Protein AF-A0A1Z5JVX6-F1 (afdb_monomer_lite)

Structure (mmCIF, N/CA/C/O backbone):
data_AF-A0A1Z5JVX6-F1
#
_entry.id   AF-A0A1Z5JVX6-F1
#
loop_
_atom_site.group_PDB
_atom_site.id
_atom_site.type_symbol
_atom_site.label_atom_id
_atom_site.label_alt_id
_atom_site.label_comp_id
_atom_site.label_asym_id
_atom_site.label_entity_id
_atom_site.label_seq_id
_atom_site.pdbx_PDB_ins_code
_atom_site.Cartn_x
_atom_site.Cartn_y
_atom_site.Cartn_z
_atom_site.occupancy
_atom_site.B_iso_or_equiv
_atom_site.auth_seq_id
_atom_site.auth_comp_id
_atom_site.auth_asym_id
_atom_site.auth_atom_id
_atom_site.pdbx_PDB_model_num
ATOM 1 N N . MET A 1 1 ? -1.100 30.079 -1.046 1.00 35.38 1 MET A N 1
ATOM 2 C CA . MET A 1 1 ? -0.614 28.873 -1.740 1.00 35.38 1 MET A CA 1
ATOM 3 C C . MET A 1 1 ? -0.654 27.746 -0.731 1.00 35.38 1 MET A C 1
ATOM 5 O O . MET A 1 1 ? 0.068 27.818 0.258 1.00 35.38 1 MET A O 1
ATOM 9 N N . GLY A 1 2 ? -1.613 26.832 -0.881 1.00 33.28 2 GLY A N 1
ATOM 10 C CA . GLY A 1 2 ? -1.764 25.684 0.009 1.00 33.28 2 GLY A CA 1
ATOM 11 C C . GLY A 1 2 ? -0.583 24.729 -0.143 1.00 33.28 2 GLY A C 1
ATOM 12 O O . GLY A 1 2 ? 0.009 24.635 -1.213 1.00 33.28 2 GLY A O 1
ATOM 13 N N . VAL A 1 3 ? -0.213 24.064 0.946 1.00 26.78 3 VAL A N 1
ATOM 14 C CA . VAL A 1 3 ? 0.760 22.967 0.926 1.00 26.78 3 VAL A CA 1
ATOM 15 C C . VAL A 1 3 ? 0.131 21.799 0.145 1.00 26.78 3 VAL A C 1
ATOM 17 O O . VAL A 1 3 ? -1.033 21.499 0.426 1.00 26.78 3 VAL A O 1
ATOM 20 N N . PRO A 1 4 ? 0.830 21.143 -0.803 1.00 33.62 4 PRO A N 1
ATOM 21 C CA . PRO A 1 4 ? 0.271 20.005 -1.534 1.00 33.62 4 PRO A CA 1
ATOM 22 C C . PRO A 1 4 ? -0.097 18.887 -0.552 1.00 33.62 4 PRO A C 1
ATOM 24 O O . PRO A 1 4 ? 0.710 18.525 0.307 1.00 33.62 4 PRO A O 1
ATOM 27 N N . LYS A 1 5 ? -1.322 18.356 -0.650 1.00 46.47 5 LYS A N 1
ATOM 28 C CA . LYS A 1 5 ? -1.813 17.270 0.222 1.00 46.47 5 LYS A CA 1
ATOM 29 C C . LYS A 1 5 ? -1.181 15.910 -0.106 1.00 46.47 5 LYS A C 1
ATOM 31 O O . LYS A 1 5 ? -1.332 14.971 0.673 1.00 46.47 5 LYS A O 1
ATOM 36 N N . THR A 1 6 ? -0.466 15.804 -1.224 1.00 53.44 6 THR A N 1
ATOM 37 C CA . THR A 1 6 ? 0.034 14.550 -1.799 1.00 53.44 6 THR A CA 1
ATOM 38 C C . THR A 1 6 ? 1.488 14.663 -2.255 1.00 53.44 6 THR A C 1
ATOM 40 O O . THR A 1 6 ? 2.040 15.755 -2.397 1.00 53.44 6 THR A O 1
ATOM 43 N N . LYS A 1 7 ? 2.153 13.512 -2.436 1.00 70.06 7 LYS A N 1
ATOM 44 C CA . LYS A 1 7 ? 3.584 13.437 -2.783 1.00 70.06 7 LYS A CA 1
ATOM 45 C C . LYS A 1 7 ? 3.875 13.938 -4.206 1.00 70.06 7 LYS A C 1
ATOM 47 O O . LYS A 1 7 ? 5.009 14.322 -4.489 1.00 70.06 7 LYS A O 1
ATOM 52 N N . TYR A 1 8 ? 2.871 13.924 -5.080 1.00 83.50 8 TYR A N 1
ATOM 53 C CA . TYR A 1 8 ? 2.965 14.268 -6.496 1.00 83.50 8 TYR A CA 1
ATOM 54 C C . TYR A 1 8 ? 1.838 15.234 -6.885 1.00 83.50 8 TYR A C 1
ATOM 56 O O . TYR A 1 8 ? 0.741 15.084 -6.348 1.00 83.50 8 TYR A O 1
ATOM 64 N N . PRO A 1 9 ? 2.064 16.161 -7.837 1.00 87.06 9 PRO A N 1
ATOM 65 C CA . PRO A 1 9 ? 1.021 17.063 -8.320 1.00 87.06 9 PRO A CA 1
ATOM 66 C C . PRO A 1 9 ? -0.227 16.307 -8.785 1.00 87.06 9 PRO A C 1
ATOM 68 O O . PRO A 1 9 ? -0.119 15.303 -9.501 1.00 87.06 9 PRO A O 1
ATOM 71 N N . SER A 1 10 ? -1.397 16.813 -8.413 1.00 92.19 10 SER A N 1
ATOM 72 C CA . SER A 1 10 ? -2.702 16.280 -8.794 1.00 92.19 10 SER A CA 1
ATOM 73 C C . SER A 1 10 ? -3.512 17.316 -9.565 1.00 92.19 10 SER A C 1
ATOM 75 O O . SER A 1 10 ? -3.397 18.514 -9.324 1.00 92.19 10 SER A O 1
ATOM 77 N N . VAL A 1 11 ? -4.408 16.866 -10.446 1.00 93.56 11 VAL A N 1
ATOM 78 C CA . VAL A 1 11 ? -5.441 17.737 -11.030 1.00 93.56 11 VAL A CA 1
ATOM 79 C C . VAL A 1 11 ? -6.308 18.406 -9.955 1.00 93.56 11 VAL A C 1
ATOM 81 O O . VAL A 1 11 ? -6.830 19.495 -10.171 1.00 93.56 11 VAL A O 1
ATOM 84 N N . LEU A 1 12 ? -6.432 17.785 -8.778 1.00 92.94 12 LEU A N 1
ATOM 85 C CA . LEU A 1 12 ? -7.180 18.329 -7.643 1.00 92.94 12 LEU A CA 1
ATOM 86 C C . LEU A 1 12 ? -6.506 19.547 -6.991 1.00 92.94 12 LEU A C 1
ATOM 88 O O . LEU A 1 12 ? -7.146 20.222 -6.187 1.00 92.94 12 LEU A O 1
ATOM 92 N N . ASP A 1 13 ? -5.245 19.836 -7.326 1.00 89.81 13 ASP A N 1
ATOM 93 C CA . ASP A 1 13 ? -4.519 21.005 -6.821 1.00 89.81 13 ASP A CA 1
ATOM 94 C C . ASP A 1 13 ? -4.878 22.305 -7.570 1.00 89.81 13 ASP A C 1
ATOM 96 O O . ASP A 1 13 ? -4.414 23.379 -7.182 1.00 89.81 13 ASP A O 1
ATOM 100 N N . PHE A 1 14 ? -5.682 22.217 -8.637 1.00 90.50 14 PHE A N 1
ATOM 101 C CA . PHE A 1 14 ? -6.035 23.335 -9.515 1.00 90.50 14 PHE A CA 1
ATOM 102 C C . PHE A 1 14 ? -7.549 23.536 -9.559 1.00 90.50 14 PHE A C 1
ATOM 104 O O . PHE A 1 14 ? -8.315 22.578 -9.716 1.00 90.50 14 PHE A O 1
ATOM 111 N N . ASP A 1 15 ? -7.985 24.792 -9.466 1.00 86.06 15 ASP A N 1
ATOM 112 C CA . ASP A 1 15 ? -9.409 25.124 -9.432 1.00 86.06 15 ASP A CA 1
ATOM 113 C C . ASP A 1 15 ? -9.991 25.230 -10.854 1.00 86.06 15 ASP A C 1
ATOM 115 O O . ASP A 1 15 ? -11.145 24.854 -11.082 1.00 86.06 15 ASP A O 1
ATOM 119 N N . SER A 1 16 ? -9.185 25.641 -11.842 1.00 84.88 16 SER A N 1
ATOM 120 C CA . SER A 1 16 ? -9.608 25.826 -13.239 1.00 84.88 16 SER A CA 1
ATOM 121 C C . SER A 1 16 ? -8.738 25.088 -14.265 1.00 84.88 16 SER A C 1
ATOM 123 O O . SER A 1 16 ? -7.570 24.772 -14.024 1.00 84.88 16 SER A O 1
ATOM 125 N N . THR A 1 17 ? -9.311 24.838 -15.447 1.00 83.50 17 THR A N 1
ATOM 126 C CA . THR A 1 17 ? -8.597 24.242 -16.585 1.00 83.50 17 THR A CA 1
ATOM 127 C C . THR A 1 17 ? -7.481 25.161 -17.081 1.00 83.50 17 THR A C 1
ATOM 129 O O . THR A 1 17 ? -6.430 24.679 -17.505 1.00 83.50 17 THR A O 1
ATOM 132 N N . GLU A 1 18 ? -7.670 26.481 -17.008 1.00 86.81 18 GLU A N 1
ATOM 133 C CA . GLU A 1 18 ? -6.648 27.469 -17.352 1.00 86.81 18 GLU A CA 1
ATOM 134 C C . GLU A 1 18 ? -5.437 27.372 -16.413 1.00 86.81 18 GLU A C 1
ATOM 136 O O . GLU A 1 18 ? -4.304 27.283 -16.888 1.00 86.81 18 GLU A O 1
ATOM 141 N N . GLU A 1 19 ? -5.661 27.300 -15.095 1.00 88.19 19 GLU A N 1
ATOM 142 C CA . GLU A 1 19 ? -4.587 27.130 -14.104 1.00 88.19 19 GLU A CA 1
ATOM 143 C C . GLU A 1 19 ? -3.819 25.822 -14.308 1.00 88.19 19 GLU A C 1
ATOM 145 O O . GLU A 1 19 ? -2.586 25.812 -14.262 1.00 88.19 19 GLU A O 1
ATOM 150 N N . LEU A 1 20 ? -4.539 24.730 -14.581 1.00 88.12 20 LEU A N 1
ATOM 151 C CA . LEU A 1 20 ? -3.943 23.434 -14.889 1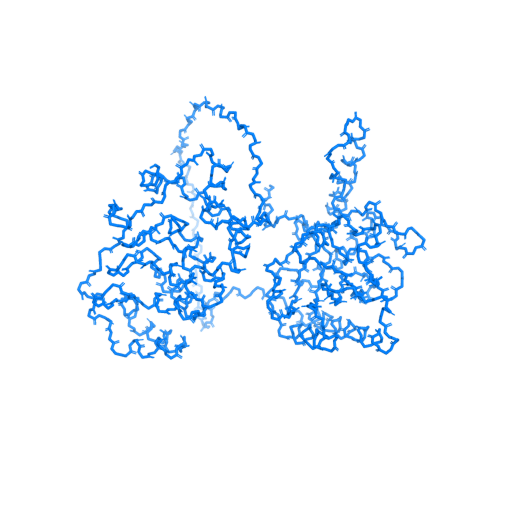.00 88.12 20 LEU A CA 1
ATOM 152 C C . LEU A 1 20 ? -3.087 23.496 -16.163 1.00 88.12 20 LEU A C 1
ATOM 154 O O . LEU A 1 20 ? -1.952 23.020 -16.173 1.00 88.12 20 LEU A O 1
ATOM 158 N N . THR A 1 21 ? -3.604 24.112 -17.227 1.00 88.38 21 THR A N 1
ATOM 159 C CA . THR A 1 21 ? -2.899 24.271 -18.511 1.00 88.38 21 THR A CA 1
ATOM 160 C C . THR A 1 21 ? -1.616 25.077 -18.326 1.00 88.38 21 THR A C 1
ATOM 162 O O . THR A 1 21 ? -0.546 24.658 -18.773 1.00 88.38 21 THR A O 1
ATOM 165 N N . GLU A 1 22 ? -1.687 26.197 -17.601 1.00 87.00 22 GLU A N 1
ATOM 166 C CA . GLU A 1 22 ? -0.509 26.996 -17.264 1.00 87.00 22 GLU A CA 1
ATOM 167 C C . GLU A 1 22 ? 0.508 26.216 -16.427 1.00 87.00 22 GLU A C 1
ATOM 169 O O . GLU A 1 22 ? 1.716 26.377 -16.617 1.00 87.00 22 GLU A O 1
ATOM 174 N N . ALA A 1 23 ? 0.048 25.394 -15.481 1.00 85.81 23 ALA A N 1
ATOM 175 C CA . ALA A 1 23 ? 0.924 24.580 -14.649 1.00 85.81 23 ALA A CA 1
ATOM 176 C C . ALA A 1 23 ? 1.663 23.524 -15.480 1.00 85.81 23 ALA A C 1
ATOM 178 O O . ALA A 1 23 ? 2.886 23.416 -15.375 1.00 85.81 23 ALA A O 1
ATOM 179 N N . ILE A 1 24 ? 0.952 22.816 -16.363 1.00 86.38 24 ILE A N 1
ATOM 180 C CA . ILE A 1 24 ? 1.534 21.846 -17.301 1.00 86.38 24 ILE A CA 1
ATOM 181 C C . ILE A 1 24 ? 2.551 22.542 -18.219 1.00 86.38 24 ILE A C 1
ATOM 183 O O . ILE A 1 24 ? 3.662 22.039 -18.409 1.00 86.38 24 ILE A O 1
ATOM 187 N N . GLN A 1 25 ? 2.221 23.732 -18.730 1.00 85.00 25 GLN A N 1
ATOM 188 C CA . GLN A 1 25 ? 3.117 24.518 -19.578 1.00 85.00 25 GLN A CA 1
ATOM 189 C C . GLN A 1 25 ? 4.378 24.975 -18.834 1.00 85.00 25 GLN A C 1
ATOM 191 O O . GLN A 1 25 ? 5.479 24.889 -19.378 1.00 85.00 25 GLN A O 1
ATOM 196 N N . LYS A 1 26 ? 4.255 25.421 -17.578 1.00 82.44 26 LYS A N 1
ATOM 197 C CA . LYS A 1 26 ? 5.405 25.797 -16.736 1.00 82.44 26 LYS A CA 1
ATOM 198 C C . LYS A 1 26 ? 6.318 24.598 -16.463 1.00 82.44 26 LYS A C 1
ATOM 200 O O . LYS A 1 26 ? 7.532 24.765 -16.531 1.00 82.44 26 LYS A O 1
ATOM 205 N N . MET A 1 27 ? 5.752 23.410 -16.220 1.00 77.88 27 MET A N 1
ATOM 206 C CA . MET A 1 27 ? 6.515 22.161 -16.055 1.00 77.88 27 MET A CA 1
ATOM 207 C C . MET A 1 27 ? 7.263 21.750 -17.335 1.00 77.88 27 MET A C 1
ATOM 209 O O . MET A 1 27 ? 8.376 21.227 -17.267 1.00 77.88 27 MET A O 1
ATOM 213 N N . ASP A 1 28 ? 6.676 21.987 -18.510 1.00 70.19 28 ASP A N 1
ATOM 214 C CA . ASP A 1 28 ? 7.333 21.710 -19.795 1.00 70.19 28 ASP A CA 1
ATOM 215 C C . ASP A 1 28 ? 8.485 22.703 -20.048 1.00 70.19 28 ASP A C 1
ATOM 217 O O . ASP A 1 28 ? 9.623 22.318 -20.311 1.00 70.19 28 ASP A O 1
ATOM 221 N N . LEU A 1 29 ? 8.239 24.002 -19.843 1.00 64.19 29 LEU A N 1
ATOM 222 C CA . LEU A 1 29 ? 9.240 25.057 -20.039 1.00 64.19 29 LEU A CA 1
ATOM 223 C C . LEU A 1 29 ? 10.426 24.967 -19.067 1.00 64.19 29 LEU A C 1
ATOM 225 O O . LEU A 1 29 ? 11.558 25.247 -19.469 1.00 64.19 29 LEU A O 1
ATOM 229 N N . SER A 1 30 ? 10.201 24.565 -17.809 1.00 61.31 30 SER A N 1
ATOM 230 C CA . SER A 1 30 ? 11.296 24.341 -16.853 1.00 61.31 30 SER A CA 1
ATOM 231 C C . SER A 1 30 ? 12.245 23.234 -17.310 1.00 61.31 30 SER A C 1
ATOM 233 O O . SER A 1 30 ? 13.441 23.307 -17.038 1.00 61.31 30 SER A O 1
ATOM 235 N N . SER A 1 31 ? 11.725 22.254 -18.053 1.00 56.44 31 SER A N 1
ATOM 236 C CA . SER A 1 31 ? 12.507 21.141 -18.599 1.00 56.44 31 SER A CA 1
ATOM 237 C C . SER A 1 31 ? 13.422 21.598 -19.740 1.00 56.44 31 SER A C 1
ATOM 239 O O . SER A 1 31 ? 14.569 21.172 -19.822 1.00 56.44 31 SER A O 1
ATOM 241 N N . ILE A 1 32 ? 12.960 22.542 -20.569 1.00 53.19 32 ILE A N 1
ATOM 242 C CA . ILE A 1 32 ? 13.730 23.111 -21.692 1.00 53.19 32 ILE A CA 1
ATOM 243 C C . ILE A 1 32 ? 14.869 24.026 -21.196 1.00 53.19 32 ILE A C 1
ATOM 245 O O . ILE A 1 32 ? 15.938 24.095 -21.799 1.00 53.19 32 ILE A O 1
ATOM 249 N N . GLN A 1 33 ? 14.683 24.738 -20.079 1.00 51.22 33 GLN A N 1
ATOM 250 C CA . GLN A 1 33 ? 15.688 25.684 -19.565 1.00 51.22 33 GLN A CA 1
ATOM 251 C C . GLN A 1 33 ? 16.895 25.019 -18.876 1.00 51.22 33 GLN A C 1
ATOM 253 O O . GLN A 1 33 ? 17.934 25.667 -18.726 1.00 51.22 33 GLN A O 1
ATOM 258 N N . GLN A 1 34 ? 16.801 23.742 -18.490 1.00 51.12 34 GLN A N 1
ATOM 259 C CA . GLN A 1 34 ? 17.897 22.993 -17.858 1.00 51.12 34 GLN A CA 1
ATOM 260 C C . GLN A 1 34 ? 18.925 22.407 -18.854 1.00 51.12 34 GLN A C 1
ATOM 262 O O . GLN A 1 34 ? 19.950 21.886 -18.423 1.00 51.12 34 GLN A O 1
ATOM 267 N N . GLU A 1 35 ? 18.754 22.572 -20.173 1.00 46.03 35 GLU A N 1
ATOM 268 C CA . GLU A 1 35 ? 19.642 22.014 -21.220 1.00 46.03 35 GLU A CA 1
ATOM 269 C C . GLU A 1 35 ? 21.082 22.595 -21.293 1.00 46.03 35 GLU A C 1
ATOM 271 O O . GLU A 1 35 ? 21.825 22.297 -22.228 1.00 46.03 35 GLU A O 1
ATOM 276 N N . LYS A 1 36 ? 21.539 23.408 -20.327 1.00 43.38 36 LYS A N 1
ATOM 277 C CA . LYS A 1 36 ? 22.891 24.020 -20.346 1.00 43.38 36 LYS A CA 1
ATOM 278 C C . LYS A 1 36 ? 23.878 23.558 -19.264 1.00 43.38 36 LYS A C 1
ATOM 280 O O . LYS A 1 36 ? 24.948 24.157 -19.161 1.00 43.38 36 LYS A O 1
ATOM 285 N N . GLY A 1 37 ? 23.607 22.493 -18.508 1.00 36.78 37 GLY A N 1
ATOM 286 C CA . GLY A 1 37 ? 24.572 21.981 -17.524 1.00 36.78 37 GLY A CA 1
ATOM 287 C C . GLY A 1 37 ? 24.396 20.503 -17.172 1.00 36.78 37 GLY A C 1
ATOM 288 O O . GLY A 1 37 ? 23.298 20.083 -16.848 1.00 36.78 37 GLY A O 1
ATOM 289 N N . ASP A 1 38 ? 25.502 19.759 -17.258 1.00 37.41 38 ASP A N 1
ATOM 290 C CA . ASP A 1 38 ? 25.810 18.408 -16.756 1.00 37.41 38 ASP A CA 1
ATOM 291 C C . ASP A 1 38 ? 24.690 17.351 -16.561 1.00 37.41 38 ASP A C 1
ATOM 293 O O . ASP A 1 38 ? 23.805 17.424 -15.714 1.00 37.41 38 ASP A O 1
ATOM 297 N N . LEU A 1 39 ? 24.877 16.251 -17.299 1.00 40.12 39 LEU A N 1
ATOM 298 C CA . LEU A 1 39 ? 24.058 15.046 -17.527 1.00 40.12 39 LEU A CA 1
ATOM 299 C C . LEU A 1 39 ? 23.704 14.150 -16.305 1.00 40.12 39 LEU A C 1
ATOM 301 O O . LEU A 1 39 ? 23.776 12.925 -16.432 1.00 40.12 39 LEU A O 1
ATOM 305 N N . LYS A 1 40 ? 23.326 14.663 -15.123 1.00 35.16 40 LYS A N 1
ATOM 306 C CA . LYS A 1 40 ? 23.052 13.773 -13.960 1.00 35.16 40 LYS A CA 1
ATOM 307 C C . LYS A 1 40 ? 21.745 13.922 -13.182 1.00 35.16 40 LYS A C 1
ATOM 309 O O . LYS A 1 40 ? 21.560 13.142 -12.254 1.00 35.16 40 LYS A O 1
ATOM 314 N N . ASP A 1 41 ? 20.810 14.778 -13.582 1.00 37.22 41 ASP A N 1
ATOM 315 C CA . ASP A 1 41 ? 19.491 14.822 -12.933 1.00 37.22 41 ASP A CA 1
ATOM 316 C C . ASP A 1 41 ? 18.366 14.807 -13.979 1.00 37.22 41 ASP A C 1
ATOM 318 O O . ASP A 1 41 ? 17.961 15.837 -14.512 1.00 37.22 41 ASP A O 1
ATOM 322 N N . ARG A 1 42 ? 17.912 13.604 -14.354 1.00 40.75 42 ARG A N 1
ATOM 323 C CA . ARG A 1 42 ? 16.784 13.414 -15.280 1.00 40.75 42 ARG A CA 1
ATOM 324 C C . ARG A 1 42 ? 15.458 13.596 -14.540 1.00 40.75 42 ARG A C 1
ATOM 326 O O . ARG A 1 42 ? 14.755 12.629 -14.276 1.00 40.75 42 ARG A O 1
ATOM 333 N N . SER A 1 43 ? 15.116 14.836 -14.203 1.00 42.72 43 SER A N 1
ATOM 334 C CA . SER A 1 43 ? 13.736 15.210 -13.864 1.00 42.72 43 SER A CA 1
ATOM 335 C C . SER A 1 43 ? 13.152 16.102 -14.961 1.00 42.72 43 SER A C 1
ATOM 337 O O . SER A 1 43 ? 12.724 17.231 -14.736 1.00 42.72 43 SER A O 1
ATOM 339 N N . GLN A 1 44 ? 13.164 15.581 -16.190 1.00 50.50 44 GLN A N 1
ATOM 340 C CA . GLN A 1 44 ? 12.435 16.168 -17.311 1.00 50.50 44 GLN A CA 1
ATOM 341 C C . GLN A 1 44 ? 10.929 15.977 -17.060 1.00 50.50 44 GLN A C 1
ATOM 343 O O . GLN A 1 44 ? 10.505 14.901 -16.654 1.00 50.50 44 GLN A O 1
ATOM 348 N N . SER A 1 45 ? 10.146 17.049 -17.211 1.00 57.59 45 SER A N 1
ATOM 349 C CA . SER A 1 45 ? 8.681 17.163 -17.076 1.00 57.59 45 SER A CA 1
ATOM 350 C C . SER A 1 45 ? 7.953 15.917 -16.545 1.00 57.59 45 SER A C 1
ATOM 352 O O . SER A 1 45 ? 7.582 15.045 -17.323 1.00 57.59 45 SER A O 1
ATOM 354 N N . SER A 1 46 ? 7.645 15.878 -15.242 1.00 66.38 46 SER A N 1
ATOM 355 C CA . SER A 1 46 ? 7.013 14.718 -14.566 1.00 66.38 46 SER A CA 1
ATOM 356 C C . SER A 1 46 ? 5.707 14.175 -15.185 1.00 66.38 46 SER A C 1
ATOM 358 O O . SER A 1 46 ? 5.254 13.092 -14.815 1.00 66.38 46 SER A O 1
ATOM 360 N N . TRP A 1 47 ? 5.086 14.912 -16.113 1.00 78.81 47 TRP A N 1
ATOM 361 C CA . TRP A 1 47 ? 3.846 14.527 -16.786 1.00 78.81 47 TRP A CA 1
ATOM 362 C C . TRP A 1 47 ? 4.041 13.943 -18.204 1.00 78.81 47 TRP A C 1
ATOM 364 O O . TRP A 1 47 ? 3.192 13.170 -18.659 1.00 78.81 47 TRP A O 1
ATOM 374 N N . ARG A 1 48 ? 5.131 14.285 -18.912 1.00 82.75 48 ARG A N 1
ATOM 375 C CA . ARG A 1 48 ? 5.425 13.816 -20.283 1.00 82.75 48 ARG A CA 1
ATOM 376 C C . ARG A 1 48 ? 6.472 12.704 -20.223 1.00 82.75 48 ARG A C 1
ATOM 378 O O . ARG A 1 48 ? 7.424 12.790 -19.460 1.00 82.75 48 ARG A O 1
ATOM 385 N N . LEU A 1 49 ? 6.293 11.652 -21.021 1.00 83.44 49 LEU A N 1
ATOM 386 C CA . LEU A 1 49 ? 7.220 10.519 -21.022 1.00 83.44 49 LEU A CA 1
ATOM 387 C C . LEU A 1 49 ? 8.428 10.827 -21.919 1.00 83.44 49 LEU A C 1
ATOM 389 O O . LEU A 1 49 ? 8.254 11.392 -22.995 1.00 83.44 49 LEU A O 1
ATOM 393 N N . GLU A 1 50 ? 9.635 10.434 -21.497 1.00 69.69 50 GLU A N 1
ATOM 394 C CA . GLU A 1 50 ? 10.875 10.659 -22.270 1.00 69.69 50 GLU A CA 1
ATOM 395 C C . GLU A 1 50 ? 10.945 9.786 -23.542 1.00 69.69 50 GLU A C 1
ATOM 397 O O . GLU A 1 50 ? 11.506 10.205 -24.551 1.00 69.69 50 GLU A O 1
ATOM 402 N N . CYS A 1 51 ? 10.353 8.585 -23.520 1.00 68.12 51 CYS A N 1
ATOM 403 C CA . CYS A 1 51 ? 10.420 7.609 -24.618 1.00 68.12 51 CYS A CA 1
ATOM 404 C C . CYS A 1 51 ? 9.038 7.036 -25.007 1.00 68.12 51 CYS A C 1
ATOM 406 O O . CYS A 1 51 ? 8.812 5.828 -24.857 1.00 68.12 51 CYS A O 1
ATOM 408 N N . PRO A 1 52 ? 8.083 7.853 -25.491 1.00 74.25 52 PRO A N 1
ATOM 409 C CA . PRO A 1 52 ? 6.877 7.329 -26.115 1.00 74.25 52 PRO A CA 1
ATOM 410 C C . PRO A 1 52 ? 7.228 6.709 -27.476 1.00 74.25 52 PRO A C 1
ATOM 412 O O . PRO A 1 52 ? 8.081 7.218 -28.205 1.00 74.25 52 PRO A O 1
ATOM 415 N N . ASP A 1 53 ? 6.557 5.618 -27.845 1.00 78.69 53 ASP A N 1
ATOM 416 C CA . ASP A 1 53 ? 6.653 5.096 -29.209 1.00 78.69 53 ASP A CA 1
ATOM 417 C C . ASP A 1 53 ? 5.832 6.001 -30.129 1.00 78.69 53 ASP A C 1
ATOM 419 O O . ASP A 1 53 ? 4.611 5.871 -30.215 1.00 78.69 53 ASP A O 1
ATOM 423 N N . ILE A 1 54 ? 6.501 6.946 -30.791 1.00 78.31 54 ILE A N 1
ATOM 424 C CA . ILE A 1 54 ? 5.866 7.979 -31.624 1.00 78.31 54 ILE A CA 1
ATOM 425 C C . ILE A 1 54 ? 5.036 7.356 -32.758 1.00 78.31 54 ILE A C 1
ATOM 427 O O . ILE A 1 54 ? 4.075 7.968 -33.221 1.00 78.31 54 ILE A O 1
ATOM 431 N N . SER A 1 55 ? 5.374 6.141 -33.199 1.00 81.06 55 SER A N 1
ATOM 432 C CA . SER A 1 55 ? 4.649 5.464 -34.275 1.00 81.06 55 SER A CA 1
ATOM 433 C C . SER A 1 55 ? 3.289 4.915 -33.837 1.00 81.06 55 SER A C 1
ATOM 435 O O . SER A 1 55 ? 2.404 4.767 -34.677 1.00 81.06 55 SER A O 1
ATOM 437 N N . ASN A 1 56 ? 3.113 4.656 -32.535 1.00 83.19 56 ASN A N 1
ATOM 438 C CA . ASN A 1 56 ? 1.941 3.970 -31.993 1.00 83.19 56 ASN A CA 1
ATOM 439 C C . ASN A 1 56 ? 1.364 4.623 -30.721 1.00 83.19 56 ASN A C 1
ATOM 441 O O . ASN A 1 56 ? 0.660 3.978 -29.944 1.00 83.19 56 ASN A O 1
ATOM 445 N N . SER A 1 57 ? 1.665 5.900 -30.476 1.00 86.19 57 SER A N 1
ATOM 446 C CA . SER A 1 57 ? 1.204 6.635 -29.291 1.00 86.19 57 SER A CA 1
ATOM 447 C C . SER A 1 57 ? 0.412 7.888 -29.668 1.00 86.19 57 SER A C 1
ATOM 449 O O . SER A 1 57 ? 0.736 8.592 -30.622 1.00 86.19 57 SER A O 1
ATOM 451 N N . LEU A 1 58 ? -0.610 8.202 -28.875 1.00 83.12 58 LEU A N 1
ATOM 452 C CA . LEU A 1 58 ? -1.371 9.440 -28.933 1.00 83.12 58 LEU A CA 1
ATOM 453 C C . LEU A 1 58 ? -0.451 10.644 -28.665 1.00 83.12 58 LEU A C 1
ATOM 455 O O . LEU A 1 58 ? 0.370 10.594 -27.742 1.00 83.12 58 LEU A O 1
ATOM 459 N N . PRO A 1 59 ? -0.606 11.752 -29.413 1.00 78.31 59 PRO A N 1
ATOM 460 C CA . PRO A 1 59 ? 0.170 12.963 -29.179 1.00 78.31 59 PRO A CA 1
ATOM 461 C C . PRO A 1 59 ? -0.045 13.541 -27.774 1.00 78.31 59 PRO A C 1
ATOM 463 O O . PRO A 1 59 ? -1.175 13.820 -27.364 1.00 78.31 59 PRO A O 1
ATOM 466 N N . GLN A 1 60 ? 1.055 13.805 -27.068 1.00 82.69 60 GLN A N 1
ATOM 467 C CA . GLN A 1 60 ? 1.060 14.433 -25.742 1.00 82.69 60 GLN A CA 1
ATOM 468 C C . GLN A 1 60 ? 1.158 15.965 -25.839 1.00 82.69 60 GLN A C 1
ATOM 470 O O . GLN A 1 60 ? 2.196 16.561 -25.518 1.00 82.69 60 GLN A O 1
ATOM 475 N N . SER A 1 61 ? 0.080 16.607 -26.300 1.00 86.00 61 SER A N 1
ATOM 476 C CA . SER A 1 61 ? -0.054 18.069 -26.223 1.00 86.00 61 SER A CA 1
ATOM 477 C C . SER A 1 61 ? -0.521 18.505 -24.829 1.00 86.00 61 SER A C 1
ATOM 479 O O . SER A 1 61 ? -1.146 17.729 -24.102 1.00 86.00 61 SER A O 1
ATOM 481 N N . ILE A 1 62 ? -0.207 19.748 -24.461 1.00 89.38 62 ILE A N 1
ATOM 482 C CA . ILE A 1 62 ? -0.606 20.340 -23.175 1.00 89.38 62 ILE A CA 1
ATOM 483 C C . ILE A 1 62 ? -2.136 20.385 -23.079 1.00 89.38 62 ILE A C 1
ATOM 485 O O . ILE A 1 62 ? -2.710 20.022 -22.057 1.00 89.38 62 ILE A O 1
ATOM 489 N N . GLU A 1 63 ? -2.793 20.772 -24.170 1.00 88.06 63 GLU A N 1
ATOM 490 C CA . GLU A 1 63 ? -4.245 20.918 -24.264 1.00 88.06 63 GLU A CA 1
ATOM 491 C C . GLU A 1 63 ? -4.950 19.565 -24.121 1.00 88.06 63 GLU A C 1
ATOM 493 O O . GLU A 1 63 ? -5.921 19.446 -23.373 1.00 88.06 63 GLU A O 1
ATOM 498 N N . ASN A 1 64 ? -4.435 18.526 -24.790 1.00 88.69 64 ASN A N 1
ATOM 499 C CA . ASN A 1 64 ? -4.986 17.176 -24.701 1.00 88.69 64 ASN A CA 1
ATOM 500 C C . ASN A 1 64 ? -4.855 16.609 -23.283 1.00 88.69 64 ASN A C 1
ATOM 502 O O . ASN A 1 64 ? -5.796 15.996 -22.778 1.00 88.69 64 ASN A O 1
ATOM 506 N N . GLU A 1 65 ? -3.708 16.819 -22.631 1.00 92.44 65 GLU A N 1
ATOM 507 C CA . GLU A 1 65 ? -3.482 16.347 -21.266 1.00 92.44 65 GLU A CA 1
ATOM 508 C C . GLU A 1 65 ? -4.347 17.100 -20.249 1.00 92.44 65 GLU A C 1
ATOM 510 O O . GLU A 1 65 ? -4.969 16.462 -19.399 1.00 92.44 65 GLU A O 1
ATOM 515 N N . ALA A 1 66 ? -4.449 18.427 -20.363 1.00 92.56 66 ALA A N 1
ATOM 516 C CA . ALA A 1 66 ? -5.319 19.232 -19.509 1.00 92.56 66 ALA A CA 1
ATOM 517 C C . ALA A 1 66 ? -6.786 18.790 -19.634 1.00 92.56 66 ALA A C 1
ATOM 519 O O . ALA A 1 66 ? -7.455 18.572 -18.625 1.00 92.56 66 ALA A O 1
ATOM 520 N N . ALA A 1 67 ? -7.273 18.568 -20.859 1.00 90.81 67 ALA A N 1
ATOM 521 C CA . ALA A 1 67 ? -8.637 18.099 -21.091 1.00 90.81 67 ALA A CA 1
ATOM 522 C C . ALA A 1 67 ? -8.882 16.678 -20.546 1.00 90.81 67 ALA A C 1
ATOM 524 O O . ALA A 1 67 ? -9.934 16.406 -19.964 1.00 90.81 67 ALA A O 1
ATOM 525 N N . ARG A 1 68 ? -7.899 15.775 -20.674 1.00 95.69 68 ARG A N 1
ATOM 526 C CA . ARG A 1 68 ? -7.954 14.415 -20.111 1.00 95.69 68 ARG A CA 1
ATOM 527 C C . ARG A 1 68 ? -8.017 14.435 -18.582 1.00 95.69 68 ARG A C 1
ATOM 529 O O . ARG A 1 68 ? -8.813 13.702 -17.996 1.00 95.69 68 ARG A O 1
ATOM 536 N N . LEU A 1 69 ? -7.191 15.263 -17.944 1.00 96.56 69 LEU A N 1
ATOM 537 C CA . LEU A 1 69 ? -7.168 15.435 -16.491 1.00 96.56 69 LEU A CA 1
ATOM 538 C C . LEU A 1 69 ? -8.464 16.064 -15.978 1.00 96.56 69 LEU A C 1
ATOM 540 O O . LEU A 1 69 ? -9.001 15.605 -14.973 1.00 96.56 69 LEU A O 1
ATOM 544 N N . GLU A 1 70 ? -9.015 17.044 -16.693 1.00 94.62 70 GLU A N 1
ATOM 545 C CA . GLU A 1 70 ? -10.315 17.627 -16.361 1.00 94.62 70 GLU A CA 1
ATOM 546 C C . GLU A 1 70 ? -11.441 16.588 -16.460 1.00 94.62 70 GLU A C 1
ATOM 548 O O . GLU A 1 70 ? -12.286 16.475 -15.567 1.00 94.62 70 GLU A O 1
ATOM 553 N N . ASN A 1 71 ? -11.414 15.754 -17.505 1.00 95.62 71 ASN A N 1
ATOM 554 C CA . ASN A 1 71 ? -12.346 14.640 -17.627 1.00 95.62 71 ASN A CA 1
ATOM 555 C C . ASN A 1 71 ? -12.196 13.663 -16.450 1.00 95.62 71 ASN A C 1
ATOM 557 O O . ASN A 1 71 ? -13.205 13.302 -15.848 1.00 95.62 71 ASN A O 1
ATOM 561 N N . LEU A 1 72 ? -10.969 13.315 -16.042 1.00 97.06 72 LEU A N 1
ATOM 562 C CA . LEU A 1 72 ? -10.711 12.481 -14.859 1.00 97.06 72 LEU A CA 1
ATOM 563 C C . LEU A 1 72 ? -11.244 13.124 -13.567 1.00 97.06 72 LEU A C 1
ATOM 565 O O . LEU A 1 72 ? -11.910 12.446 -12.780 1.00 97.06 72 LEU A O 1
ATOM 569 N N . ARG A 1 73 ? -11.018 14.429 -13.366 1.00 95.25 73 ARG A N 1
ATOM 570 C CA . ARG A 1 73 ? -11.545 15.196 -12.223 1.00 95.25 73 ARG A CA 1
ATOM 571 C C . ARG A 1 73 ? -13.070 15.100 -12.144 1.00 95.25 73 ARG A C 1
ATOM 573 O O . ARG A 1 73 ? -13.613 14.930 -11.053 1.00 95.25 73 ARG A O 1
ATOM 580 N N . SER A 1 74 ? -13.757 15.111 -13.289 1.00 93.38 74 SER A N 1
ATOM 581 C CA . SER A 1 74 ? -15.223 15.028 -13.356 1.00 93.38 74 SER A CA 1
ATOM 582 C C . SER A 1 74 ? -15.816 13.718 -12.811 1.00 93.38 74 SER A C 1
ATOM 584 O O . SER A 1 74 ? -16.965 13.716 -12.368 1.00 93.38 74 SER A O 1
ATOM 586 N N . PHE A 1 75 ? -15.042 12.624 -12.784 1.00 94.69 75 PHE A N 1
ATOM 587 C CA . PHE A 1 75 ? -15.462 11.349 -12.185 1.00 94.69 75 PHE A CA 1
ATOM 588 C C . PHE A 1 75 ? -15.334 11.324 -10.657 1.00 94.69 75 PHE A C 1
ATOM 590 O O . PHE A 1 75 ? -15.868 10.411 -10.030 1.00 94.69 75 PHE A O 1
ATOM 597 N N . GLN A 1 76 ? -14.631 12.295 -10.055 1.00 94.38 76 GLN A N 1
ATOM 598 C CA . GLN A 1 76 ? -14.452 12.421 -8.600 1.00 94.38 76 GLN A CA 1
ATOM 599 C C . GLN A 1 76 ? -14.015 11.103 -7.934 1.00 94.38 76 GLN A C 1
ATOM 601 O O . GLN A 1 76 ? -14.495 10.721 -6.866 1.00 94.38 76 GLN A O 1
ATOM 606 N N . ILE A 1 77 ? -13.135 10.375 -8.625 1.00 95.12 77 ILE A N 1
ATOM 607 C CA . ILE A 1 77 ? -12.678 9.040 -8.232 1.00 95.12 77 ILE A CA 1
ATOM 608 C C . ILE A 1 77 ? -11.333 9.072 -7.503 1.00 95.12 77 ILE A C 1
ATOM 610 O O . ILE A 1 77 ? -11.055 8.196 -6.688 1.00 95.12 77 ILE A O 1
ATOM 614 N N . LEU A 1 78 ? -10.499 10.075 -7.780 1.00 95.12 78 LEU A N 1
ATOM 615 C CA . LEU A 1 78 ? -9.193 10.225 -7.145 1.00 95.12 78 LEU A CA 1
ATOM 616 C C . LEU A 1 78 ? -9.350 10.430 -5.634 1.00 95.12 78 LEU A C 1
ATOM 618 O O . LEU A 1 78 ? -10.245 11.145 -5.194 1.00 95.12 78 LEU A O 1
ATOM 622 N N . GLU A 1 79 ? -8.463 9.803 -4.859 1.00 91.25 79 GLU A N 1
ATOM 623 C CA . GLU A 1 79 ? -8.403 9.907 -3.388 1.00 91.25 79 GLU A CA 1
ATOM 624 C C . GLU A 1 79 ? -9.664 9.435 -2.650 1.00 91.25 79 GLU A C 1
ATOM 626 O O . GLU A 1 79 ? -9.870 9.756 -1.481 1.00 91.25 79 GLU A O 1
ATOM 631 N N . THR A 1 80 ? -10.493 8.631 -3.312 1.00 90.81 80 THR A N 1
ATOM 632 C CA . THR A 1 80 ? -11.637 7.968 -2.681 1.00 90.81 80 THR A CA 1
ATOM 633 C C . THR A 1 80 ? -11.221 6.668 -1.989 1.00 90.81 80 THR A C 1
ATOM 635 O O . THR A 1 80 ? -10.210 6.056 -2.342 1.00 90.81 80 THR A O 1
ATOM 638 N N . ASP A 1 81 ? -12.013 6.235 -1.006 1.00 84.88 81 ASP A N 1
ATOM 639 C CA . ASP A 1 81 ? -11.824 4.951 -0.323 1.00 84.88 81 ASP A CA 1
ATOM 640 C C . ASP A 1 81 ? -12.030 3.756 -1.269 1.00 84.88 81 ASP A C 1
ATOM 642 O O . ASP A 1 81 ? -12.572 3.891 -2.368 1.00 84.88 81 ASP A O 1
ATOM 646 N N . ASN A 1 82 ? -11.605 2.566 -0.845 1.00 80.44 82 ASN A N 1
ATOM 647 C CA . ASN A 1 82 ? -11.804 1.338 -1.615 1.00 80.44 82 ASN A CA 1
ATOM 648 C C . ASN A 1 82 ? -13.303 1.031 -1.773 1.00 80.44 82 ASN A C 1
ATOM 650 O O . ASN A 1 82 ? -14.096 1.261 -0.859 1.00 80.44 82 ASN A O 1
ATOM 654 N N . GLU A 1 83 ? -13.688 0.465 -2.917 1.00 88.81 83 GLU A N 1
ATOM 655 C CA . GLU A 1 83 ? -15.068 0.041 -3.167 1.00 88.81 83 GLU A CA 1
ATOM 656 C C . GLU A 1 83 ? -15.090 -1.409 -3.651 1.00 88.81 83 GLU A C 1
ATOM 658 O O . GLU A 1 83 ? -14.376 -1.783 -4.585 1.00 88.81 83 GLU A O 1
ATOM 663 N N . ILE A 1 84 ? -15.982 -2.202 -3.049 1.00 87.00 84 ILE A N 1
ATOM 664 C CA . ILE A 1 84 ? -16.095 -3.654 -3.255 1.00 87.00 84 ILE A CA 1
ATOM 665 C C . ILE A 1 84 ? -16.269 -4.016 -4.737 1.00 87.00 84 ILE A C 1
ATOM 667 O O . ILE A 1 84 ? -15.769 -5.050 -5.174 1.00 87.00 84 ILE A O 1
ATOM 671 N N . ALA A 1 85 ? -16.951 -3.172 -5.519 1.00 90.62 85 ALA A N 1
ATOM 672 C CA . ALA A 1 85 ? -17.147 -3.399 -6.948 1.00 90.62 85 ALA A CA 1
ATOM 673 C C . ALA A 1 85 ? -15.812 -3.469 -7.714 1.00 90.62 85 ALA A C 1
ATOM 675 O O . ALA A 1 85 ? -15.598 -4.405 -8.483 1.00 90.62 85 ALA A O 1
ATOM 676 N N . PHE A 1 86 ? -14.879 -2.542 -7.460 1.00 94.81 86 PHE A N 1
ATOM 677 C CA . PHE A 1 86 ? -13.554 -2.577 -8.090 1.00 94.81 86 PHE A CA 1
ATOM 678 C C . PHE A 1 86 ? -12.688 -3.706 -7.521 1.00 94.81 86 PHE A C 1
ATOM 680 O O . PHE A 1 86 ? -11.999 -4.381 -8.285 1.00 94.81 86 PHE A O 1
ATOM 687 N N . ASP A 1 87 ? -12.762 -3.957 -6.211 1.00 91.81 87 ASP A N 1
ATOM 688 C CA . ASP A 1 87 ? -11.974 -5.005 -5.543 1.00 91.81 87 ASP A CA 1
ATOM 689 C C . ASP A 1 87 ? -12.362 -6.413 -6.012 1.00 91.81 87 ASP A C 1
ATOM 691 O O . ASP A 1 87 ? -11.511 -7.278 -6.220 1.00 91.81 87 ASP A O 1
ATOM 695 N N . SER A 1 88 ? -13.654 -6.645 -6.252 1.00 92.12 88 SER A N 1
ATOM 696 C CA . SER A 1 88 ? -14.136 -7.913 -6.798 1.00 92.12 88 SER A CA 1
ATOM 697 C C . SER A 1 88 ? -13.636 -8.144 -8.226 1.00 92.12 88 SER A C 1
ATOM 699 O O . SER A 1 88 ? -13.247 -9.267 -8.570 1.00 92.12 88 SER A O 1
ATOM 701 N N . LEU A 1 89 ? -13.598 -7.091 -9.047 1.00 96.69 89 LEU A N 1
ATOM 702 C CA . LEU A 1 89 ? -13.094 -7.165 -10.414 1.00 96.69 89 LEU A CA 1
ATOM 703 C C . LEU A 1 89 ? -11.603 -7.484 -10.460 1.00 96.69 89 LEU A C 1
ATOM 705 O O . LEU A 1 89 ? -11.197 -8.412 -11.164 1.00 96.69 89 LEU A O 1
ATOM 709 N N . THR A 1 90 ? -10.792 -6.735 -9.710 1.00 97.31 90 THR A N 1
ATOM 710 C CA . THR A 1 90 ? -9.338 -6.930 -9.688 1.00 97.31 90 THR A CA 1
ATOM 711 C C . THR A 1 90 ? -8.983 -8.317 -9.163 1.00 97.31 90 THR A C 1
ATOM 713 O O . THR A 1 90 ? -8.198 -9.016 -9.801 1.00 97.31 90 THR A O 1
ATOM 716 N N . GLU A 1 91 ? -9.624 -8.794 -8.093 1.00 95.44 91 GLU A N 1
ATOM 717 C CA . GLU A 1 91 ? -9.349 -10.134 -7.558 1.00 95.44 91 GLU A CA 1
ATOM 718 C C . GLU A 1 91 ? -9.773 -11.253 -8.522 1.00 95.44 91 GLU A C 1
ATOM 720 O O . GLU A 1 91 ? -9.068 -12.255 -8.664 1.00 95.44 91 GLU A O 1
ATOM 725 N N . THR A 1 92 ? -10.891 -11.082 -9.234 1.00 97.75 92 THR A N 1
ATOM 726 C CA . THR A 1 92 ? -11.346 -12.054 -10.243 1.00 97.75 92 THR A CA 1
ATOM 727 C C . THR A 1 92 ? -10.370 -12.138 -11.413 1.00 97.75 92 THR A C 1
ATOM 729 O O . THR A 1 92 ? -10.002 -13.237 -11.832 1.00 97.75 92 THR A O 1
ATOM 732 N N . VAL A 1 93 ? -9.908 -10.993 -11.922 1.00 98.44 93 VAL A N 1
ATOM 733 C CA . VAL A 1 93 ? -8.919 -10.941 -13.009 1.00 98.44 93 VAL A CA 1
ATOM 734 C C . VAL A 1 93 ? -7.589 -11.532 -12.556 1.00 98.44 93 VAL A C 1
ATOM 736 O O . VAL A 1 93 ? -7.052 -12.404 -13.233 1.00 98.44 93 VAL A O 1
ATOM 739 N N . ARG A 1 94 ? -7.088 -11.148 -11.378 1.00 98.25 94 ARG A N 1
ATOM 740 C CA . ARG A 1 94 ? -5.832 -11.685 -10.839 1.00 98.25 94 ARG A CA 1
ATOM 741 C C . ARG A 1 94 ? -5.843 -13.217 -10.787 1.00 98.25 94 ARG A C 1
ATOM 743 O O . ARG A 1 94 ? -4.864 -13.844 -11.189 1.00 98.25 94 ARG A O 1
ATOM 750 N N . LYS A 1 95 ? -6.946 -13.814 -10.316 1.00 97.06 95 LYS A N 1
ATOM 751 C CA . LYS A 1 95 ? -7.122 -15.276 -10.272 1.00 97.06 95 LYS A CA 1
ATOM 752 C C . LYS A 1 95 ? -7.218 -15.901 -11.659 1.00 97.06 95 LYS A C 1
ATOM 754 O O . LYS A 1 95 ? -6.588 -16.928 -11.871 1.00 97.06 95 LYS A O 1
ATOM 759 N N . HIS A 1 96 ? -7.982 -15.301 -12.577 1.00 97.88 96 HIS A N 1
ATOM 760 C CA . HIS A 1 96 ? -8.132 -15.802 -13.953 1.00 97.88 96 HIS A CA 1
ATOM 761 C C . HIS A 1 96 ? -6.776 -15.965 -14.641 1.00 97.88 96 HIS A C 1
ATOM 763 O O . HIS A 1 96 ? -6.502 -17.000 -15.236 1.00 97.88 96 HIS A O 1
ATOM 769 N N . PHE A 1 97 ? -5.909 -14.963 -14.502 1.00 96.69 97 PHE A N 1
ATOM 770 C CA . PHE A 1 97 ? -4.592 -14.949 -15.137 1.00 96.69 97 PHE A CA 1
ATOM 771 C C . PHE A 1 97 ? -3.498 -15.694 -14.358 1.00 96.69 97 PHE A C 1
ATOM 773 O O . PHE A 1 97 ? -2.361 -15.750 -14.839 1.00 96.69 97 PHE A O 1
ATOM 780 N N . ASP A 1 98 ? -3.808 -16.212 -13.162 1.00 96.25 98 ASP A N 1
ATOM 781 C CA . ASP A 1 98 ? -2.826 -16.684 -12.173 1.00 96.25 98 ASP A CA 1
ATOM 782 C C . ASP A 1 98 ? -1.643 -15.708 -12.043 1.00 96.25 98 ASP A C 1
ATOM 784 O O . ASP A 1 98 ? -0.471 -16.063 -12.160 1.00 96.25 98 ASP A O 1
ATOM 788 N N . ALA A 1 99 ? -1.969 -14.420 -11.927 1.00 97.50 99 ALA A N 1
ATOM 789 C CA . ALA A 1 99 ? -0.990 -13.344 -11.937 1.00 97.50 99 ALA A CA 1
ATOM 790 C C . ALA A 1 99 ? -0.651 -12.882 -10.517 1.00 97.50 99 ALA A C 1
ATOM 792 O O . ALA A 1 99 ? -1.454 -12.996 -9.581 1.00 97.50 99 ALA A O 1
ATOM 793 N N . SER A 1 100 ? 0.536 -12.288 -10.367 1.00 97.25 100 SER A N 1
ATOM 794 C CA . SER A 1 100 ? 0.925 -11.653 -9.107 1.00 97.25 100 SER A CA 1
ATOM 795 C C . SER A 1 100 ? 0.014 -10.475 -8.759 1.00 97.25 100 SER A C 1
ATOM 797 O O . SER A 1 100 ? -0.283 -10.286 -7.581 1.00 97.25 100 SER A O 1
ATOM 799 N N . TRP A 1 101 ? -0.453 -9.712 -9.753 1.00 98.31 101 TRP A N 1
ATOM 800 C CA . TRP A 1 101 ? -1.210 -8.483 -9.527 1.00 98.31 101 TRP A CA 1
ATOM 801 C C . TRP A 1 101 ? -2.293 -8.231 -10.567 1.00 98.31 101 TRP A C 1
ATOM 803 O O . TRP A 1 101 ? -2.096 -8.487 -11.754 1.00 98.31 101 TRP A O 1
ATOM 813 N N . ALA A 1 102 ? -3.395 -7.627 -10.127 1.00 98.50 102 ALA A N 1
ATOM 814 C CA . ALA A 1 102 ? -4.333 -6.932 -10.999 1.00 98.50 102 ALA A CA 1
ATOM 815 C C . ALA A 1 102 ? -4.846 -5.662 -10.318 1.00 98.50 102 ALA A C 1
ATOM 817 O O . ALA A 1 102 ? -5.030 -5.620 -9.099 1.00 98.50 102 ALA A O 1
ATOM 818 N N . HIS A 1 103 ? -5.063 -4.615 -11.105 1.00 98.31 103 HIS A N 1
ATOM 819 C CA . HIS A 1 103 ? -5.305 -3.278 -10.586 1.00 98.31 103 HIS A CA 1
ATOM 820 C C . HIS A 1 103 ? -6.248 -2.473 -11.477 1.00 98.31 103 HIS A C 1
ATOM 822 O O . HIS A 1 103 ? -6.223 -2.582 -12.703 1.00 98.31 103 HIS A O 1
ATOM 828 N N . VAL A 1 104 ? -6.998 -1.582 -10.830 1.00 98.62 104 VAL A N 1
ATOM 829 C CA . VAL A 1 104 ? -7.649 -0.432 -11.465 1.00 98.62 104 VAL A CA 1
ATOM 830 C C . VAL A 1 104 ? -6.897 0.811 -11.006 1.00 98.62 104 VAL A C 1
ATOM 832 O O . VAL A 1 104 ? -6.793 1.070 -9.802 1.00 98.62 104 VAL A O 1
ATOM 835 N N . SER A 1 105 ? -6.342 1.574 -11.946 1.00 97.94 105 SER A N 1
ATOM 836 C CA . SER A 1 105 ? -5.571 2.782 -11.642 1.00 97.94 105 SER A CA 1
ATOM 837 C C . SER A 1 105 ? -5.893 3.929 -12.592 1.00 97.94 105 SER A C 1
ATOM 839 O O . SER A 1 105 ? -6.343 3.720 -13.718 1.00 97.94 105 SER A O 1
ATOM 841 N N . PHE A 1 106 ? -5.637 5.149 -12.129 1.00 98.56 106 PHE A N 1
ATOM 842 C CA . PHE A 1 106 ? -5.849 6.385 -12.873 1.00 98.56 106 PHE A CA 1
ATOM 843 C C . PHE A 1 106 ? -4.539 7.152 -13.008 1.00 98.56 106 PHE A C 1
ATOM 845 O O . PHE A 1 106 ? -3.767 7.250 -12.052 1.00 98.56 106 PHE A O 1
ATOM 852 N N . ILE A 1 107 ? -4.284 7.686 -14.203 1.00 97.88 107 ILE A N 1
ATOM 853 C CA . ILE A 1 107 ? -3.130 8.547 -14.457 1.00 97.88 107 ILE A CA 1
ATOM 854 C C . ILE A 1 107 ? -3.551 9.985 -14.182 1.00 97.88 107 ILE A C 1
ATOM 856 O O . ILE A 1 107 ? -4.356 10.557 -14.915 1.00 97.88 107 ILE A O 1
ATOM 860 N N . ASP A 1 108 ? -3.002 10.548 -13.118 1.00 95.75 108 ASP A N 1
ATOM 861 C CA . ASP A 1 108 ? -3.158 11.937 -12.697 1.00 95.75 108 ASP A CA 1
ATOM 862 C C . ASP A 1 108 ? -1.960 12.767 -13.202 1.00 95.75 108 ASP A C 1
ATOM 864 O O . ASP A 1 108 ? -1.115 12.260 -13.945 1.00 95.75 108 ASP A O 1
ATOM 868 N N . LEU A 1 109 ? -1.872 14.045 -12.831 1.00 92.44 109 LEU A N 1
ATOM 869 C CA . LEU A 1 109 ? -0.864 14.964 -13.355 1.00 92.44 109 LEU A CA 1
ATOM 870 C C . LEU A 1 109 ? 0.569 14.435 -13.159 1.00 92.44 109 LEU A C 1
ATOM 872 O O . LEU A 1 109 ? 1.270 14.226 -14.149 1.00 92.44 109 LEU A O 1
ATOM 876 N N . GLY A 1 110 ? 0.978 14.157 -11.917 1.00 90.69 110 GLY A N 1
ATOM 877 C CA . GLY A 1 110 ? 2.326 13.671 -11.580 1.00 90.69 110 GLY A CA 1
ATOM 878 C C . GLY A 1 110 ? 2.399 12.233 -11.056 1.00 90.69 110 GLY A C 1
ATOM 879 O O . GLY A 1 110 ? 3.473 11.783 -10.652 1.00 90.69 110 GLY A O 1
ATOM 880 N N . ARG A 1 111 ? 1.281 11.497 -11.028 1.00 92.88 111 ARG A N 1
ATOM 881 C CA . ARG A 1 111 ? 1.208 10.146 -10.443 1.00 92.88 111 ARG A CA 1
ATOM 882 C C . ARG A 1 111 ? 0.302 9.196 -11.215 1.00 92.88 111 ARG A C 1
ATOM 884 O O . ARG A 1 111 ? -0.629 9.613 -11.894 1.00 92.88 111 ARG A O 1
ATOM 891 N N . GLN A 1 112 ? 0.520 7.905 -11.011 1.00 96.44 112 GLN A N 1
ATOM 892 C CA . GLN A 1 112 ? -0.529 6.899 -11.121 1.00 96.44 112 GLN A CA 1
ATOM 893 C C . GLN A 1 112 ? -1.104 6.652 -9.725 1.00 96.44 112 GLN A C 1
ATOM 895 O O . GLN A 1 112 ? -0.363 6.264 -8.822 1.00 96.44 112 GLN A O 1
ATOM 900 N N . TRP A 1 113 ? -2.410 6.843 -9.560 1.00 97.12 113 TRP A N 1
ATOM 901 C CA . TRP A 1 113 ? -3.140 6.559 -8.324 1.00 97.12 113 TRP A CA 1
ATOM 902 C C . TRP A 1 113 ? -3.925 5.247 -8.454 1.00 97.12 113 TRP A C 1
ATOM 904 O O . TRP A 1 113 ? -4.587 5.013 -9.468 1.00 97.12 113 TRP A O 1
ATOM 914 N N . TYR A 1 114 ? -3.841 4.373 -7.451 1.00 95.69 114 TYR A N 1
ATOM 915 C CA . TYR A 1 114 ? -4.519 3.074 -7.451 1.00 95.69 114 TYR A CA 1
ATOM 916 C C . TYR A 1 114 ? -5.891 3.171 -6.782 1.00 95.69 114 TYR A C 1
ATOM 918 O O . TYR A 1 114 ? -5.976 3.495 -5.600 1.00 95.69 114 TYR A O 1
ATOM 926 N N . LYS A 1 115 ? -6.951 2.827 -7.524 1.00 96.19 115 LYS A N 1
ATOM 927 C CA . LYS A 1 115 ? -8.318 2.730 -6.992 1.00 96.19 115 LYS A CA 1
ATOM 928 C C . LYS A 1 115 ? -8.581 1.389 -6.320 1.00 96.19 115 LYS A C 1
ATOM 930 O O . LYS A 1 115 ? -9.268 1.329 -5.309 1.00 96.19 115 LYS A O 1
ATOM 935 N N . SER A 1 116 ? -8.068 0.320 -6.918 1.00 96.00 116 SER A N 1
ATOM 936 C CA . SER A 1 116 ? -8.223 -1.036 -6.405 1.00 96.00 116 SER A CA 1
ATOM 937 C C . SER A 1 116 ? -6.986 -1.858 -6.721 1.00 96.00 116 SER A C 1
ATOM 939 O O . SER A 1 116 ? -6.393 -1.737 -7.803 1.00 96.00 116 SER A O 1
ATOM 941 N N . THR A 1 117 ? -6.585 -2.679 -5.755 1.00 93.75 117 THR A N 1
ATOM 942 C CA . THR A 1 117 ? -5.405 -3.524 -5.849 1.00 93.75 117 THR A CA 1
ATOM 943 C C . THR A 1 117 ? -5.709 -4.944 -5.391 1.00 93.75 117 THR A C 1
ATOM 945 O O . THR A 1 117 ? -6.161 -5.175 -4.277 1.00 93.75 117 THR A O 1
ATOM 948 N N . ALA A 1 118 ? -5.410 -5.911 -6.253 1.00 93.75 118 ALA A N 1
ATOM 949 C CA . ALA A 1 118 ? -5.417 -7.326 -5.923 1.00 93.75 118 ALA A CA 1
ATOM 950 C C . ALA A 1 118 ? -3.996 -7.865 -6.070 1.00 93.75 118 ALA A C 1
ATOM 952 O O . ALA A 1 118 ? -3.334 -7.622 -7.081 1.00 93.75 118 ALA A O 1
ATOM 953 N N . SER A 1 119 ? -3.521 -8.594 -5.061 1.00 91.44 119 SER A N 1
ATOM 954 C CA . SER A 1 119 ? -2.168 -9.159 -5.030 1.00 91.44 119 SER A CA 1
ATOM 955 C C . SER A 1 119 ? -2.215 -10.639 -4.670 1.00 91.44 119 SER A C 1
ATOM 957 O O . SER A 1 119 ? -3.048 -11.070 -3.875 1.00 91.44 119 SER A O 1
ATOM 959 N N . ALA A 1 120 ? -1.318 -11.427 -5.257 1.00 83.75 120 ALA A N 1
ATOM 960 C CA . ALA A 1 120 ? -1.085 -12.791 -4.818 1.00 83.75 120 ALA A CA 1
ATOM 961 C C . ALA A 1 120 ? -0.491 -12.783 -3.394 1.00 83.75 120 ALA A C 1
ATOM 963 O O . ALA A 1 120 ? 0.189 -11.818 -3.031 1.00 83.75 120 ALA A O 1
ATOM 964 N N . PRO A 1 121 ? -0.700 -13.847 -2.598 1.00 78.12 121 PRO A N 1
ATOM 965 C CA . PRO A 1 121 ? -0.134 -13.933 -1.255 1.00 78.12 121 PRO A CA 1
ATOM 966 C C . PRO A 1 121 ? 1.386 -13.705 -1.245 1.00 78.12 121 PRO A C 1
ATOM 968 O O . PRO A 1 121 ? 2.118 -14.345 -2.007 1.00 78.12 121 PRO A O 1
ATOM 971 N N . GLY A 1 122 ? 1.862 -12.799 -0.388 1.00 74.56 122 GLY A N 1
ATOM 972 C CA . GLY A 1 122 ? 3.279 -12.438 -0.271 1.00 74.56 122 GLY A CA 1
ATOM 973 C C . GLY A 1 122 ? 3.793 -11.511 -1.381 1.00 74.56 122 GLY A C 1
ATOM 974 O O . GLY A 1 122 ? 5.007 -11.385 -1.574 1.00 74.56 122 GLY A O 1
ATOM 975 N N . ARG A 1 123 ? 2.892 -10.905 -2.163 1.00 80.62 123 ARG A N 1
ATOM 976 C CA . ARG A 1 123 ? 3.198 -9.941 -3.236 1.00 80.62 123 ARG A CA 1
ATOM 977 C C . ARG A 1 123 ? 2.485 -8.609 -3.035 1.00 80.62 123 ARG A C 1
ATOM 979 O O . ARG A 1 123 ? 2.294 -7.872 -3.992 1.00 80.62 123 ARG A O 1
ATOM 986 N N . GLU A 1 124 ? 2.085 -8.283 -1.820 1.00 80.81 124 GLU A N 1
ATOM 987 C CA . GLU A 1 124 ? 1.242 -7.132 -1.523 1.00 80.81 124 GLU A CA 1
ATOM 988 C C . GLU A 1 124 ? 1.896 -5.813 -1.966 1.00 80.81 124 GLU A C 1
ATOM 990 O O . GLU A 1 124 ? 3.036 -5.492 -1.618 1.00 80.81 124 GLU A O 1
ATOM 995 N N . ILE A 1 125 ? 1.150 -5.025 -2.740 1.00 76.19 125 ILE A N 1
ATOM 996 C CA . ILE A 1 125 ? 1.527 -3.657 -3.092 1.00 76.19 125 ILE A CA 1
ATOM 997 C C . ILE A 1 125 ? 0.992 -2.711 -2.019 1.00 76.19 125 ILE A C 1
ATOM 999 O O . ILE A 1 125 ? -0.215 -2.533 -1.878 1.00 76.19 125 ILE A O 1
ATOM 1003 N N . LEU A 1 126 ? 1.907 -2.102 -1.265 1.00 70.88 126 LEU A N 1
ATOM 1004 C CA . LEU A 1 126 ? 1.583 -1.278 -0.093 1.00 70.88 126 LEU A CA 1
ATOM 1005 C C . LEU A 1 126 ? 1.491 0.224 -0.396 1.00 70.88 126 LEU A C 1
ATOM 1007 O O . LEU A 1 126 ? 1.053 1.008 0.443 1.00 70.88 126 LEU A O 1
ATOM 1011 N N . PHE A 1 127 ? 1.915 0.647 -1.587 1.00 80.25 127 PHE A N 1
ATOM 1012 C CA . PHE A 1 127 ? 1.819 2.037 -2.019 1.00 80.25 127 PHE A CA 1
ATOM 1013 C C . PHE A 1 127 ? 0.501 2.284 -2.765 1.00 80.25 127 PHE A C 1
ATOM 1015 O O . PHE A 1 127 ? 0.115 1.514 -3.641 1.00 80.25 127 PHE A O 1
ATOM 1022 N N . LYS A 1 128 ? -0.175 3.396 -2.446 1.00 84.38 128 LYS A N 1
ATOM 1023 C CA . LYS A 1 128 ? -1.415 3.829 -3.122 1.00 84.38 128 LYS A CA 1
ATOM 1024 C C . LYS A 1 128 ? -1.177 4.649 -4.389 1.00 84.38 128 LYS A C 1
ATOM 1026 O O . LYS A 1 128 ? -2.109 4.908 -5.144 1.00 84.38 128 LYS A O 1
ATOM 1031 N N . GLU A 1 129 ? 0.069 5.023 -4.650 1.00 92.00 129 GLU A N 1
ATOM 1032 C CA . GLU A 1 129 ? 0.455 5.774 -5.838 1.00 92.00 129 GLU A CA 1
ATOM 1033 C C . GLU A 1 129 ? 1.924 5.545 -6.203 1.00 92.00 129 GLU A C 1
ATOM 1035 O O . GLU A 1 129 ? 2.750 5.207 -5.351 1.00 92.00 129 GLU A O 1
ATOM 1040 N N . VAL A 1 130 ? 2.249 5.753 -7.476 1.00 88.69 130 VAL A N 1
ATOM 1041 C CA . VAL A 1 130 ? 3.623 5.807 -7.996 1.00 88.69 130 VAL A CA 1
ATOM 1042 C C . VAL A 1 130 ? 3.793 7.051 -8.858 1.00 88.69 130 VAL A C 1
ATOM 1044 O O . VAL A 1 130 ? 2.811 7.578 -9.378 1.00 88.69 130 VAL A O 1
ATOM 1047 N N . ALA A 1 131 ? 5.032 7.515 -9.018 1.00 90.12 131 ALA A N 1
ATOM 1048 C CA . ALA A 1 131 ? 5.337 8.595 -9.950 1.00 90.12 131 ALA A CA 1
ATOM 1049 C C . ALA A 1 131 ? 4.895 8.210 -11.375 1.00 90.12 131 ALA A C 1
ATOM 1051 O O . ALA A 1 131 ? 4.963 7.037 -11.757 1.00 90.12 131 ALA A O 1
ATOM 1052 N N . ARG A 1 132 ? 4.377 9.178 -12.136 1.00 92.50 132 ARG A N 1
ATOM 1053 C CA . ARG A 1 132 ? 3.805 8.927 -13.469 1.00 92.50 132 ARG A CA 1
ATOM 1054 C C . ARG A 1 132 ? 4.839 8.447 -14.488 1.00 92.50 132 ARG A C 1
ATOM 1056 O O . ARG A 1 132 ? 4.518 7.607 -15.317 1.00 92.50 132 ARG A O 1
ATOM 1063 N N . ASP A 1 133 ? 6.066 8.934 -14.404 1.00 87.12 133 ASP A N 1
ATOM 1064 C CA . ASP A 1 133 ? 7.208 8.482 -15.208 1.00 87.12 133 ASP A CA 1
ATOM 1065 C C . ASP A 1 133 ? 7.608 7.020 -14.929 1.00 87.12 133 ASP A C 1
ATOM 1067 O O . ASP A 1 133 ? 8.138 6.339 -15.803 1.00 87.12 133 ASP A O 1
ATOM 1071 N N . HIS A 1 134 ? 7.294 6.492 -13.745 1.00 91.06 134 HIS A N 1
ATOM 1072 C CA . HIS A 1 134 ? 7.474 5.074 -13.425 1.00 91.06 134 HIS A CA 1
ATOM 1073 C C . HIS A 1 134 ? 6.283 4.203 -13.860 1.00 91.06 134 HIS A C 1
ATOM 1075 O O . HIS A 1 134 ? 6.383 2.974 -13.861 1.00 91.06 134 HIS A O 1
ATOM 1081 N N . ALA A 1 135 ? 5.139 4.795 -14.199 1.00 94.12 135 ALA A N 1
ATOM 1082 C CA . ALA A 1 135 ? 3.890 4.078 -14.414 1.00 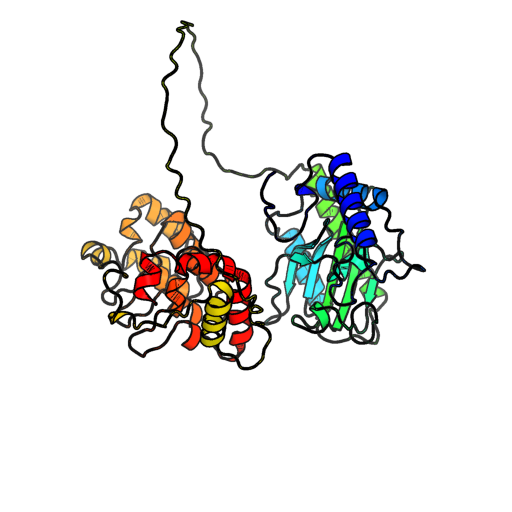94.12 135 ALA A CA 1
ATOM 1083 C C . ALA A 1 135 ? 3.789 3.441 -15.811 1.00 94.12 135 ALA A C 1
ATOM 1085 O O . ALA A 1 135 ? 3.668 4.131 -16.820 1.00 94.12 135 ALA A O 1
ATOM 1086 N N . PHE A 1 136 ? 3.665 2.112 -15.877 1.00 96.81 136 PHE A N 1
ATOM 1087 C CA . PHE A 1 136 ? 3.299 1.401 -17.114 1.00 96.81 136 PHE A CA 1
ATOM 1088 C C . PHE A 1 136 ? 1.962 1.888 -17.696 1.00 96.81 136 PHE A C 1
ATOM 1090 O O . PHE A 1 136 ? 1.794 1.986 -18.914 1.00 96.81 136 PHE A O 1
ATOM 1097 N N . CYS A 1 137 ? 1.009 2.263 -16.834 1.00 97.44 137 CYS A N 1
ATOM 1098 C CA . CYS A 1 137 ? -0.289 2.752 -17.293 1.00 97.44 137 CYS A CA 1
ATOM 1099 C C . CYS A 1 137 ? -0.177 4.119 -17.985 1.00 97.44 137 CYS A C 1
ATOM 1101 O O . CYS A 1 137 ? -1.040 4.442 -18.796 1.00 97.44 137 CYS A O 1
ATOM 1103 N N . ALA A 1 138 ? 0.893 4.891 -17.740 1.00 96.00 138 ALA A N 1
ATOM 1104 C CA . ALA A 1 138 ? 1.151 6.127 -18.475 1.00 96.00 138 ALA A CA 1
ATOM 1105 C C . ALA A 1 138 ? 1.426 5.842 -19.959 1.00 96.00 138 ALA A C 1
ATOM 1107 O O . ALA A 1 138 ? 0.970 6.596 -20.810 1.00 96.00 138 ALA A O 1
ATOM 1108 N N . HIS A 1 139 ? 2.079 4.721 -20.283 1.00 95.44 139 HIS A N 1
ATOM 1109 C CA . HIS A 1 139 ? 2.212 4.259 -21.667 1.00 95.44 139 HIS A CA 1
ATOM 1110 C C . HIS A 1 139 ? 0.892 3.689 -22.204 1.00 95.44 139 HIS A C 1
ATOM 1112 O O . HIS A 1 139 ? 0.532 3.944 -23.349 1.00 95.44 139 HIS A O 1
ATOM 1118 N N . THR A 1 140 ? 0.119 2.989 -21.368 1.00 97.00 140 THR A N 1
ATOM 1119 C CA . THR A 1 140 ? -1.178 2.401 -21.764 1.00 97.00 140 THR A CA 1
ATOM 1120 C C . THR A 1 140 ? -2.197 3.451 -22.207 1.00 97.00 140 THR A C 1
ATOM 1122 O O . THR A 1 140 ? -2.892 3.260 -23.205 1.00 97.00 140 THR A O 1
ATOM 1125 N N . ILE A 1 141 ? -2.281 4.589 -21.507 1.00 96.19 141 ILE A N 1
ATOM 1126 C CA . ILE A 1 141 ? -3.205 5.667 -21.896 1.00 96.19 141 ILE A CA 1
ATOM 1127 C C . ILE A 1 141 ? -2.779 6.390 -23.179 1.00 96.19 141 ILE A C 1
ATOM 1129 O O . ILE A 1 141 ? -3.596 7.097 -23.760 1.00 96.19 141 ILE A O 1
ATOM 1133 N N . LEU A 1 142 ? -1.532 6.222 -23.623 1.00 94.19 142 LEU A N 1
ATOM 1134 C CA . LEU A 1 142 ? -1.034 6.803 -24.869 1.00 94.19 142 LEU A CA 1
ATOM 1135 C C . LEU A 1 142 ? -1.100 5.815 -26.028 1.00 94.19 142 LEU A C 1
ATOM 1137 O O . LEU A 1 142 ? -1.316 6.235 -27.152 1.00 94.19 142 LEU A O 1
ATOM 1141 N N . ASN A 1 143 ? -0.937 4.523 -25.778 1.00 91.12 143 ASN A N 1
ATOM 1142 C CA . ASN A 1 143 ? -0.897 3.490 -26.807 1.00 91.12 143 ASN A CA 1
ATOM 1143 C C . ASN A 1 143 ? -2.142 3.515 -27.716 1.00 91.12 143 ASN A C 1
ATOM 1145 O O . ASN A 1 143 ? -3.256 3.494 -27.207 1.00 91.12 143 ASN A O 1
ATOM 1149 N N . LEU A 1 144 ? -2.000 3.545 -29.042 1.00 88.31 144 LEU A N 1
ATOM 1150 C CA . LEU A 1 144 ? -3.160 3.620 -29.944 1.00 88.31 144 LEU A CA 1
ATOM 1151 C C . LEU A 1 144 ? -3.983 2.327 -29.944 1.00 88.31 144 LEU A C 1
ATOM 1153 O O . LEU A 1 144 ? -5.215 2.399 -29.996 1.00 88.31 144 LEU A O 1
ATOM 1157 N N . ASP A 1 145 ? -3.329 1.174 -29.800 1.00 89.81 145 ASP A N 1
ATOM 1158 C CA . ASP A 1 145 ? -4.013 -0.117 -29.734 1.00 89.81 145 ASP A CA 1
ATOM 1159 C C . ASP A 1 145 ? -4.943 -0.209 -28.508 1.00 89.81 145 ASP A C 1
ATOM 1161 O O . ASP A 1 145 ? -4.720 0.460 -27.486 1.00 89.81 145 ASP 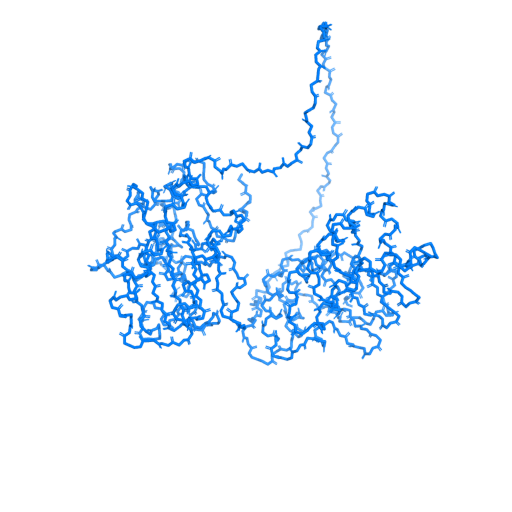A O 1
ATOM 1165 N N . PRO A 1 146 ? -5.996 -1.049 -28.579 1.00 85.25 146 PRO A N 1
ATOM 1166 C CA . PRO A 1 146 ? -6.954 -1.233 -27.487 1.00 85.25 146 PRO A CA 1
ATOM 1167 C C . PRO A 1 146 ? -6.345 -1.862 -26.227 1.00 85.25 146 PRO A C 1
ATOM 1169 O O . PRO A 1 146 ? -7.005 -1.900 -25.195 1.00 85.25 146 PRO A O 1
ATOM 1172 N N . MET A 1 147 ? -5.108 -2.351 -26.289 1.00 94.88 147 MET A N 1
ATOM 1173 C CA . MET A 1 147 ? -4.369 -2.898 -25.158 1.00 94.88 147 MET A CA 1
ATOM 1174 C C . MET A 1 147 ? -2.878 -2.614 -25.335 1.00 94.88 147 MET A C 1
ATOM 1176 O O . MET A 1 147 ? -2.373 -2.591 -26.456 1.00 94.88 147 MET A O 1
ATOM 1180 N N . PHE A 1 148 ? -2.179 -2.433 -24.220 1.00 96.81 148 PHE A N 1
ATOM 1181 C CA . PHE A 1 148 ? -0.731 -2.322 -24.157 1.00 96.81 148 PHE A CA 1
ATOM 1182 C C . PHE A 1 148 ? -0.152 -3.512 -23.389 1.00 96.81 148 PHE A C 1
ATOM 1184 O O . PHE A 1 148 ? -0.466 -3.702 -22.214 1.00 96.81 148 PHE A O 1
ATOM 1191 N N . GLU A 1 149 ? 0.688 -4.311 -24.044 1.00 97.62 149 GLU A N 1
ATOM 1192 C CA . GLU A 1 149 ? 1.309 -5.500 -23.456 1.00 97.62 149 GLU A CA 1
ATOM 1193 C C . GLU A 1 149 ? 2.838 -5.427 -23.537 1.00 97.62 149 GLU A C 1
ATOM 1195 O O . GLU A 1 149 ? 3.410 -4.982 -24.533 1.00 97.62 149 GLU A O 1
ATOM 1200 N N . VAL A 1 150 ? 3.493 -5.880 -22.469 1.00 97.62 150 VAL A N 1
ATOM 1201 C CA . VAL A 1 150 ? 4.943 -6.028 -22.351 1.00 97.62 150 VAL A CA 1
ATOM 1202 C C . VAL A 1 150 ? 5.232 -7.453 -21.883 1.00 97.62 150 VAL A C 1
ATOM 1204 O O . VAL A 1 150 ? 5.020 -7.783 -20.713 1.00 97.62 150 VAL A O 1
ATOM 1207 N N . CYS A 1 151 ? 5.711 -8.293 -22.805 1.00 97.88 151 CYS A N 1
ATOM 1208 C CA . CYS A 1 151 ? 5.961 -9.720 -22.570 1.00 97.88 151 CYS A CA 1
ATOM 1209 C C . CYS A 1 151 ? 7.110 -9.980 -21.576 1.00 97.88 151 CYS A C 1
ATOM 1211 O O . CYS A 1 151 ? 7.007 -10.875 -20.732 1.00 97.88 151 CYS A O 1
ATOM 1213 N N . ASP A 1 152 ? 8.176 -9.177 -21.665 1.00 98.19 152 ASP A N 1
ATOM 1214 C CA . ASP A 1 152 ? 9.280 -9.122 -20.702 1.00 98.19 152 ASP A CA 1
ATOM 1215 C C . ASP A 1 152 ? 9.784 -7.678 -20.548 1.00 98.19 152 ASP A C 1
ATOM 1217 O O . ASP A 1 152 ? 10.266 -7.062 -21.499 1.00 98.19 152 ASP A O 1
ATOM 1221 N N . THR A 1 153 ? 9.674 -7.119 -19.346 1.00 97.69 153 THR A N 1
ATOM 1222 C CA . THR A 1 153 ? 10.089 -5.740 -19.056 1.00 97.69 153 THR A CA 1
ATOM 1223 C C . THR A 1 153 ? 11.603 -5.541 -19.039 1.00 97.69 153 THR A C 1
ATOM 1225 O O . THR A 1 153 ? 12.045 -4.399 -19.157 1.00 97.69 153 THR A O 1
ATOM 1228 N N . LEU A 1 154 ? 12.404 -6.604 -18.897 1.00 96.75 154 LEU A N 1
ATOM 1229 C CA . LEU A 1 154 ? 13.868 -6.508 -18.968 1.00 96.75 154 LEU A CA 1
ATOM 1230 C C . LEU A 1 154 ? 14.371 -6.347 -20.406 1.00 96.75 154 LEU A C 1
ATOM 1232 O O . LEU A 1 154 ? 15.417 -5.735 -20.622 1.00 96.75 154 LEU A O 1
ATOM 1236 N N . GLU A 1 155 ? 13.605 -6.842 -21.375 1.00 96.44 155 GLU A N 1
ATOM 1237 C CA . GLU A 1 155 ? 13.905 -6.722 -22.805 1.00 96.44 155 GLU A CA 1
ATOM 1238 C C . GLU A 1 155 ? 13.313 -5.440 -23.418 1.00 96.44 155 GLU A C 1
ATOM 1240 O O . GLU A 1 155 ? 13.691 -5.020 -24.513 1.00 96.44 155 GLU A O 1
ATOM 1245 N N . ASP A 1 156 ? 12.402 -4.773 -22.704 1.00 94.06 156 ASP A N 1
ATOM 1246 C CA . ASP A 1 156 ? 11.782 -3.534 -23.157 1.00 94.06 156 ASP A CA 1
ATOM 1247 C C . ASP A 1 156 ? 12.632 -2.309 -22.787 1.00 94.06 156 ASP A C 1
ATOM 1249 O O . ASP A 1 156 ? 12.772 -1.938 -21.618 1.00 94.06 156 ASP A O 1
ATOM 1253 N N . ASN A 1 157 ? 13.166 -1.618 -23.798 1.00 91.19 157 ASN A N 1
ATOM 1254 C CA . ASN A 1 157 ? 14.002 -0.426 -23.614 1.00 91.19 157 ASN A CA 1
ATOM 1255 C C . ASN A 1 157 ? 13.315 0.704 -22.825 1.00 91.19 157 ASN A C 1
ATOM 1257 O O . ASN A 1 157 ? 14.017 1.526 -22.236 1.00 91.19 157 ASN A O 1
ATOM 1261 N N . ARG A 1 158 ? 11.977 0.758 -22.810 1.00 90.31 158 ARG A N 1
ATOM 1262 C CA . ARG A 1 158 ? 11.205 1.762 -22.061 1.00 90.31 158 ARG A CA 1
ATOM 1263 C C . ARG A 1 158 ? 11.189 1.462 -20.564 1.00 90.31 158 ARG A C 1
ATOM 1265 O O . ARG A 1 158 ? 11.079 2.387 -19.767 1.00 90.31 158 ARG A O 1
ATOM 1272 N N . PHE A 1 159 ? 11.306 0.187 -20.179 1.00 93.50 159 PHE A N 1
ATOM 1273 C CA . PHE A 1 159 ? 11.049 -0.265 -18.808 1.00 93.50 159 PHE A CA 1
ATOM 1274 C C . PHE A 1 159 ? 12.218 -0.975 -18.128 1.00 93.50 159 PHE A C 1
ATOM 1276 O O . PHE A 1 159 ? 12.191 -1.087 -16.906 1.00 93.50 159 PHE A O 1
ATOM 1283 N N . ARG A 1 160 ? 13.255 -1.417 -18.845 1.00 93.56 160 ARG A N 1
ATOM 1284 C CA . ARG A 1 160 ? 14.343 -2.216 -18.247 1.00 93.56 160 ARG A CA 1
ATOM 1285 C C . ARG A 1 160 ? 15.050 -1.545 -17.063 1.00 93.56 160 ARG A C 1
ATOM 1287 O O . ARG A 1 160 ? 15.444 -2.232 -16.127 1.00 93.56 160 ARG A O 1
ATOM 1294 N N . GLU A 1 161 ? 15.139 -0.213 -17.072 1.00 91.75 161 GLU A N 1
ATOM 1295 C CA . GLU A 1 161 ? 15.711 0.594 -15.980 1.00 91.75 161 GLU A CA 1
ATOM 1296 C C . GLU A 1 161 ? 14.648 1.159 -15.020 1.00 91.75 161 GLU A C 1
ATOM 1298 O O . GLU A 1 161 ? 14.977 1.830 -14.041 1.00 91.75 161 GLU A O 1
ATOM 1303 N N . ASN A 1 162 ? 13.361 0.912 -15.278 1.00 89.19 162 ASN A N 1
ATOM 1304 C CA . ASN A 1 162 ? 12.267 1.446 -14.474 1.00 89.19 162 ASN A CA 1
ATOM 1305 C C . ASN A 1 162 ? 12.346 0.890 -13.036 1.00 89.19 162 ASN A C 1
ATOM 1307 O O . ASN A 1 162 ? 12.496 -0.325 -12.859 1.00 89.19 162 ASN A O 1
ATOM 1311 N N . PRO A 1 163 ? 12.189 1.723 -11.989 1.00 89.88 163 PRO A N 1
ATOM 1312 C CA . PRO A 1 163 ? 12.249 1.269 -10.599 1.00 89.88 163 PRO A CA 1
ATOM 1313 C C . PRO A 1 163 ? 11.279 0.137 -10.242 1.00 89.88 163 PRO A C 1
ATOM 1315 O O . PRO A 1 163 ? 11.594 -0.686 -9.387 1.00 89.88 163 PRO A O 1
ATOM 1318 N N . LEU A 1 164 ? 10.121 0.045 -10.904 1.00 91.00 164 LEU A N 1
ATOM 1319 C CA . LEU A 1 164 ? 9.164 -1.047 -10.691 1.00 91.00 164 LEU A CA 1
ATOM 1320 C C . LEU A 1 164 ? 9.640 -2.391 -11.278 1.00 91.00 164 LEU A C 1
ATOM 1322 O O . LEU A 1 164 ? 9.105 -3.443 -10.922 1.00 91.00 164 LEU A O 1
ATOM 1326 N N . VAL A 1 165 ? 10.643 -2.365 -12.159 1.00 94.94 165 VAL A N 1
ATOM 1327 C CA . VAL A 1 165 ? 11.271 -3.533 -12.797 1.00 94.94 165 VAL A CA 1
ATOM 1328 C C . VAL A 1 165 ? 12.554 -3.932 -12.074 1.00 94.94 165 VAL A C 1
ATOM 1330 O O . VAL A 1 165 ? 12.774 -5.121 -11.804 1.00 94.94 165 VAL A O 1
ATOM 1333 N N . THR A 1 166 ? 13.400 -2.953 -11.757 1.00 85.50 166 THR A N 1
ATOM 1334 C CA . THR A 1 166 ? 14.726 -3.170 -11.161 1.00 85.50 166 THR A CA 1
ATOM 1335 C C . THR A 1 166 ? 14.650 -3.415 -9.652 1.00 85.50 166 THR A C 1
ATOM 1337 O O . THR A 1 166 ? 15.361 -4.280 -9.130 1.00 85.50 166 THR A O 1
ATOM 1340 N N . ALA A 1 167 ? 13.731 -2.741 -8.957 1.00 82.19 167 ALA A N 1
ATOM 1341 C CA . ALA A 1 167 ? 13.438 -2.938 -7.541 1.00 82.19 167 ALA A CA 1
ATOM 1342 C C . ALA A 1 167 ? 12.079 -3.627 -7.342 1.00 82.19 167 ALA A C 1
ATOM 1344 O O . ALA A 1 167 ? 11.382 -3.949 -8.302 1.00 82.19 167 ALA A O 1
ATOM 1345 N N . PHE A 1 168 ? 11.704 -3.903 -6.085 1.00 76.00 168 PHE A N 1
ATOM 1346 C CA . PHE A 1 168 ? 10.355 -4.391 -5.777 1.00 76.00 168 PHE A CA 1
ATOM 1347 C C . PHE A 1 168 ? 9.310 -3.434 -6.391 1.00 76.00 168 PHE A C 1
ATOM 1349 O O . PHE A 1 168 ? 9.439 -2.223 -6.201 1.00 76.00 168 PHE A O 1
ATOM 1356 N N . PRO A 1 169 ? 8.282 -3.937 -7.099 1.00 88.50 169 PRO A N 1
ATOM 1357 C CA . PRO A 1 169 ? 7.805 -5.327 -7.120 1.00 88.50 169 PRO A CA 1
ATOM 1358 C C . PRO A 1 169 ? 8.499 -6.286 -8.104 1.00 88.50 169 PRO A C 1
ATOM 1360 O O . PRO A 1 169 ? 8.198 -7.480 -8.096 1.00 88.50 169 PRO A O 1
ATOM 1363 N N . LYS A 1 170 ? 9.473 -5.820 -8.891 1.00 93.69 170 LYS A N 1
ATOM 1364 C CA . LYS A 1 170 ? 10.150 -6.576 -9.957 1.00 93.69 170 LYS A CA 1
ATOM 1365 C C . LYS A 1 170 ? 9.159 -7.076 -11.003 1.00 93.69 170 LYS A C 1
ATOM 1367 O O . LYS A 1 170 ? 9.128 -8.268 -11.313 1.00 93.69 170 LYS A O 1
ATOM 1372 N N . VAL A 1 171 ? 8.345 -6.163 -11.533 1.00 96.88 171 VAL A N 1
ATOM 1373 C CA . VAL A 1 171 ? 7.441 -6.461 -12.652 1.00 96.88 171 VAL A CA 1
ATOM 1374 C C . VAL A 1 171 ? 8.270 -7.019 -13.803 1.00 96.88 171 VAL A C 1
ATOM 1376 O O . VAL A 1 171 ? 9.313 -6.456 -14.143 1.00 96.88 171 VAL A O 1
ATOM 1379 N N . ARG A 1 172 ? 7.837 -8.147 -14.362 1.00 98.25 172 ARG A N 1
ATOM 1380 C CA . ARG A 1 172 ? 8.427 -8.798 -15.540 1.00 98.25 172 ARG A CA 1
ATOM 1381 C C . ARG A 1 172 ? 7.451 -8.885 -16.694 1.00 98.25 172 ARG A C 1
ATOM 1383 O O . ARG A 1 172 ? 7.888 -8.825 -17.826 1.00 98.25 172 ARG A O 1
ATOM 1390 N N . TRP A 1 173 ? 6.159 -8.955 -16.417 1.00 98.62 173 TRP A N 1
ATOM 1391 C CA . TRP A 1 173 ? 5.122 -8.939 -17.436 1.00 98.62 173 TRP A CA 1
ATOM 1392 C C . TRP A 1 173 ? 4.028 -7.942 -17.064 1.00 98.62 173 TRP A C 1
ATOM 1394 O O . TRP A 1 173 ? 3.716 -7.775 -15.880 1.00 98.62 173 TRP A O 1
ATOM 1404 N N . TYR A 1 174 ? 3.461 -7.284 -18.071 1.00 98.62 174 TYR A N 1
ATOM 1405 C CA . TYR A 1 174 ? 2.383 -6.311 -17.923 1.00 98.62 174 TYR A CA 1
ATOM 1406 C C . TYR A 1 174 ? 1.423 -6.406 -19.109 1.00 98.62 174 TYR A C 1
ATOM 1408 O O . TYR A 1 174 ? 1.867 -6.388 -20.253 1.00 98.62 174 TYR A O 1
ATOM 1416 N N . ALA A 1 175 ? 0.119 -6.410 -18.842 1.00 98.69 175 ALA A N 1
ATOM 1417 C CA . ALA A 1 175 ? -0.913 -6.194 -19.849 1.00 98.69 175 ALA A CA 1
ATOM 1418 C C . ALA A 1 175 ? -1.977 -5.239 -19.298 1.00 98.69 175 ALA A C 1
ATOM 1420 O O . ALA A 1 175 ? -2.593 -5.503 -18.263 1.00 98.69 175 ALA A O 1
ATOM 1421 N N . GLY A 1 176 ? -2.181 -4.114 -19.980 1.00 98.44 176 GLY A N 1
ATOM 1422 C CA . GLY A 1 176 ? -3.089 -3.051 -19.565 1.00 98.44 176 GLY A CA 1
ATOM 1423 C C . GLY A 1 176 ? -4.063 -2.657 -20.662 1.00 98.44 176 GLY A C 1
ATOM 1424 O O . GLY A 1 176 ? -3.677 -2.453 -21.811 1.00 98.44 176 GLY A O 1
ATOM 1425 N N . VAL A 1 177 ? -5.329 -2.501 -20.290 1.00 98.69 177 VAL A N 1
ATOM 1426 C CA . VAL A 1 177 ? -6.384 -1.962 -21.149 1.00 98.69 177 VAL A CA 1
ATOM 1427 C C . VAL A 1 177 ? -6.736 -0.555 -20.654 1.00 98.69 177 VAL A C 1
ATOM 1429 O O . VAL A 1 177 ? -7.023 -0.381 -19.464 1.00 98.69 177 VAL A O 1
ATOM 1432 N N . PRO A 1 178 ? -6.712 0.466 -21.528 1.00 98.31 178 PRO A N 1
ATOM 1433 C CA . PRO A 1 178 ? -7.060 1.831 -21.169 1.00 98.31 178 PRO A CA 1
ATOM 1434 C C . PRO A 1 178 ? -8.521 1.928 -20.710 1.00 98.31 178 PRO A C 1
ATOM 1436 O O . PRO A 1 178 ? -9.436 1.378 -21.322 1.00 98.31 178 PRO A O 1
ATOM 1439 N N . LEU A 1 179 ? -8.748 2.700 -19.652 1.00 98.38 179 LEU A N 1
ATOM 1440 C CA . LEU A 1 179 ? -10.079 3.069 -19.177 1.00 98.38 179 LEU A CA 1
ATOM 1441 C C . LEU A 1 179 ? -10.548 4.308 -19.946 1.00 98.38 179 LEU A C 1
ATOM 1443 O O . LEU A 1 179 ? -10.124 5.427 -19.647 1.00 98.38 179 LEU A O 1
ATOM 1447 N N . VAL A 1 180 ? -11.357 4.090 -20.985 1.00 96.00 180 VAL A N 1
ATOM 1448 C CA . VAL A 1 180 ? -11.804 5.132 -21.922 1.00 96.00 180 VAL A CA 1
ATOM 1449 C C . VAL A 1 180 ? -13.154 5.696 -21.485 1.00 96.00 180 VAL A C 1
ATOM 1451 O O . VAL A 1 180 ? -14.128 4.954 -21.363 1.00 96.00 180 VAL A O 1
ATOM 1454 N N . SER A 1 181 ? -13.223 7.005 -21.253 1.00 92.88 181 SER A N 1
ATOM 1455 C CA . SER A 1 181 ? -14.471 7.700 -20.938 1.00 92.88 181 SER A CA 1
ATOM 1456 C C . SER A 1 181 ? -15.398 7.809 -22.155 1.00 92.88 181 SER A C 1
ATOM 1458 O O . SER A 1 181 ? -14.933 7.687 -23.292 1.00 92.88 181 SER A O 1
ATOM 1460 N N . PRO A 1 182 ? -16.705 8.077 -21.960 1.00 91.12 182 PRO A N 1
ATOM 1461 C CA . PRO A 1 182 ? -17.629 8.338 -23.068 1.00 91.12 182 PRO A CA 1
ATOM 1462 C C . PRO A 1 182 ? -17.188 9.494 -23.971 1.00 91.12 182 PRO A C 1
ATOM 1464 O O . PRO A 1 182 ? -17.471 9.490 -25.165 1.00 91.12 182 PRO A O 1
ATOM 1467 N N . GLU A 1 183 ? -16.471 10.471 -23.411 1.00 91.06 183 GLU A N 1
ATOM 1468 C CA . GLU A 1 183 ? -15.894 11.592 -24.154 1.00 91.06 183 GLU A CA 1
ATOM 1469 C C . GLU A 1 183 ? -14.612 11.218 -24.928 1.00 91.06 183 GLU A C 1
ATOM 1471 O O . GLU A 1 183 ? -14.050 12.056 -25.628 1.00 91.06 183 GLU A O 1
ATOM 1476 N N . GLY A 1 184 ? -14.152 9.967 -24.830 1.00 89.00 184 GLY A N 1
ATOM 1477 C CA . GLY A 1 184 ? -13.001 9.436 -25.562 1.00 89.00 184 GLY A CA 1
ATOM 1478 C C . GLY A 1 184 ? -11.653 9.617 -24.859 1.00 89.00 184 GLY A C 1
ATOM 1479 O O . GLY A 1 184 ? -10.617 9.279 -25.433 1.00 89.00 184 GLY A O 1
ATOM 1480 N N . TYR A 1 185 ? -11.634 10.116 -23.619 1.00 95.12 185 TYR A N 1
ATOM 1481 C CA . TYR A 1 185 ? -10.395 10.312 -22.866 1.00 95.12 185 TYR A CA 1
ATOM 1482 C C . TYR A 1 185 ? -9.951 9.028 -22.168 1.00 95.12 185 TYR A C 1
ATOM 1484 O O . TYR A 1 185 ? -10.740 8.334 -21.532 1.00 95.12 185 TYR A O 1
ATOM 1492 N N . ARG A 1 186 ? -8.653 8.729 -22.239 1.00 97.19 186 ARG A N 1
ATOM 1493 C CA . ARG A 1 186 ? -8.034 7.576 -21.572 1.00 97.19 186 ARG A CA 1
ATOM 1494 C C . ARG A 1 186 ? -7.586 7.974 -20.165 1.00 97.19 186 ARG A C 1
ATOM 1496 O O . ARG A 1 186 ? -6.562 8.626 -19.983 1.00 97.19 186 ARG A O 1
ATOM 1503 N N . LEU A 1 187 ? -8.378 7.630 -19.156 1.00 97.94 187 LEU A N 1
ATOM 1504 C CA . LEU A 1 187 ? -8.224 8.149 -17.789 1.00 97.94 187 LEU A CA 1
ATOM 1505 C C . LEU A 1 187 ? -7.188 7.388 -16.957 1.00 97.94 187 LEU A C 1
ATOM 1507 O O . LEU A 1 187 ? -6.628 7.917 -15.997 1.00 97.94 187 LEU A O 1
ATOM 1511 N N . GLY A 1 188 ? -6.940 6.138 -17.323 1.00 98.25 188 GLY A N 1
ATOM 1512 C CA . GLY A 1 188 ? -6.170 5.186 -16.543 1.00 98.25 188 GLY A CA 1
ATOM 1513 C C . GLY A 1 188 ? -6.141 3.828 -17.223 1.00 98.25 188 GLY A C 1
ATOM 1514 O O . GLY A 1 188 ? -6.337 3.747 -18.437 1.00 98.25 188 GLY A O 1
ATOM 1515 N N . ALA A 1 189 ? -5.941 2.765 -16.451 1.00 98.62 189 ALA A N 1
ATOM 1516 C CA . ALA A 1 189 ? -5.951 1.405 -16.974 1.00 98.62 189 ALA A CA 1
ATOM 1517 C C . ALA A 1 189 ? -6.568 0.402 -15.992 1.00 98.62 189 ALA A C 1
ATOM 1519 O O . ALA A 1 189 ? -6.395 0.508 -14.775 1.00 98.62 189 ALA A O 1
ATOM 1520 N N . PHE A 1 190 ? -7.233 -0.610 -16.552 1.00 98.75 190 PHE A N 1
ATOM 1521 C CA . PHE A 1 190 ? -7.361 -1.911 -15.908 1.00 98.75 190 PHE A CA 1
ATOM 1522 C C . PHE A 1 190 ? -6.188 -2.743 -16.384 1.00 98.75 190 PHE A C 1
ATOM 1524 O O . PHE A 1 190 ? -6.040 -2.963 -17.586 1.00 98.75 190 PHE A O 1
ATOM 1531 N N . PHE A 1 191 ? -5.350 -3.209 -15.471 1.00 98.69 191 PHE A N 1
ATOM 1532 C CA . PHE A 1 191 ? -4.200 -3.994 -15.875 1.00 98.69 191 PHE A CA 1
ATOM 1533 C C . PHE A 1 191 ? -3.949 -5.185 -14.970 1.00 98.69 191 PHE A C 1
ATOM 1535 O O . PHE A 1 191 ? -4.366 -5.231 -13.811 1.00 98.69 191 PHE A O 1
ATOM 1542 N N . VAL A 1 192 ? -3.230 -6.141 -15.534 1.00 98.69 192 VAL A N 1
ATOM 1543 C CA . VAL A 1 192 ? -2.692 -7.315 -14.869 1.00 98.69 192 VAL A CA 1
ATOM 1544 C C . VAL A 1 192 ? -1.177 -7.299 -15.055 1.00 98.69 192 VAL A C 1
ATOM 1546 O O . VAL A 1 192 ? -0.661 -6.860 -16.084 1.00 98.69 192 VAL A O 1
ATOM 1549 N N . ALA A 1 193 ? -0.448 -7.702 -14.023 1.00 98.50 193 ALA A N 1
ATOM 1550 C CA . ALA A 1 193 ? 1.004 -7.714 -14.041 1.00 98.50 193 ALA A CA 1
ATOM 1551 C C . ALA A 1 193 ? 1.543 -8.912 -13.267 1.00 98.50 193 ALA A C 1
ATOM 1553 O O . ALA A 1 193 ? 0.908 -9.433 -12.346 1.00 98.50 193 ALA A O 1
ATOM 1554 N N . ASP A 1 194 ? 2.748 -9.336 -13.626 1.00 98.12 194 ASP A N 1
ATOM 1555 C CA . ASP A 1 194 ? 3.384 -10.485 -13.006 1.00 98.12 194 ASP A CA 1
ATOM 1556 C C . ASP A 1 194 ? 4.883 -10.272 -12.819 1.00 98.12 194 ASP A C 1
ATOM 1558 O O . ASP A 1 194 ? 5.535 -9.495 -13.520 1.00 98.12 194 ASP A O 1
ATOM 1562 N N . ASN A 1 195 ? 5.442 -10.969 -11.838 1.00 95.50 195 ASN A N 1
ATOM 1563 C CA . ASN A 1 195 ? 6.867 -10.959 -11.537 1.00 95.50 195 ASN A CA 1
ATOM 1564 C C . ASN A 1 195 ? 7.642 -12.000 -12.367 1.00 95.50 195 ASN A C 1
ATOM 1566 O O . ASN A 1 195 ? 8.840 -12.200 -12.146 1.00 95.50 195 ASN A O 1
ATOM 1570 N N . LYS A 1 196 ? 6.944 -12.697 -13.265 1.00 97.25 196 LYS A N 1
ATOM 1571 C CA . LYS A 1 196 ? 7.470 -13.642 -14.250 1.00 97.25 196 LYS A CA 1
ATOM 1572 C C . LYS A 1 196 ? 7.132 -13.122 -15.644 1.00 97.25 196 LYS A C 1
ATOM 1574 O O . LYS A 1 196 ? 6.043 -12.593 -15.841 1.00 97.25 196 LYS A O 1
ATOM 1579 N N . ALA A 1 197 ? 8.067 -13.256 -16.576 1.00 97.94 197 ALA A N 1
ATOM 1580 C CA . ALA A 1 197 ? 7.819 -12.933 -17.975 1.00 97.94 197 ALA A CA 1
ATOM 1581 C C . ALA A 1 197 ? 6.793 -13.909 -18.574 1.00 97.94 197 ALA A C 1
ATOM 1583 O O . ALA A 1 197 ? 6.680 -15.051 -18.114 1.00 97.94 197 ALA A O 1
ATOM 1584 N N . ARG A 1 198 ? 6.081 -13.466 -19.612 1.00 97.25 198 ARG A N 1
ATOM 1585 C CA . ARG A 1 198 ? 5.183 -14.307 -20.419 1.00 97.25 198 ARG A CA 1
ATOM 1586 C C . ARG A 1 198 ? 5.550 -14.126 -21.895 1.00 97.25 198 ARG A C 1
ATOM 1588 O O . ARG A 1 198 ? 4.958 -13.279 -22.560 1.00 97.25 198 ARG A O 1
ATOM 1595 N N . PRO A 1 199 ? 6.567 -14.851 -22.399 1.00 95.25 199 PRO A N 1
ATOM 1596 C CA . PRO A 1 199 ? 7.095 -14.663 -23.753 1.00 95.25 199 PRO A CA 1
ATOM 1597 C C . PRO A 1 199 ? 6.050 -14.836 -24.860 1.00 95.25 199 PRO A C 1
ATOM 1599 O O . PRO A 1 199 ? 6.120 -14.161 -25.883 1.00 95.25 199 PRO A O 1
ATOM 1602 N N . GLU A 1 200 ? 5.077 -15.720 -24.647 1.00 94.81 200 GLU A N 1
ATOM 1603 C CA . GLU A 1 200 ? 3.993 -16.010 -25.588 1.00 94.81 200 GLU A CA 1
ATOM 1604 C C . GLU A 1 200 ? 2.907 -14.921 -25.609 1.00 94.81 200 GLU A C 1
ATOM 1606 O O . GLU A 1 200 ? 2.085 -14.898 -26.525 1.00 94.81 200 GLU A O 1
ATOM 1611 N N . GLY A 1 201 ? 2.917 -14.014 -24.625 1.00 94.69 201 GLY A N 1
ATOM 1612 C CA . GLY A 1 201 ? 1.895 -12.991 -24.428 1.00 94.69 201 GLY A CA 1
ATOM 1613 C C . GLY A 1 201 ? 0.511 -13.563 -24.108 1.00 94.69 201 GLY A C 1
ATOM 1614 O O . GLY A 1 201 ? 0.349 -14.748 -23.797 1.00 94.69 201 GLY A O 1
ATOM 1615 N N . LEU A 1 202 ? -0.509 -12.707 -24.165 1.00 97.00 202 LEU A N 1
ATOM 1616 C CA . LEU A 1 202 ? -1.899 -13.129 -24.000 1.00 97.00 202 LEU A CA 1
ATOM 1617 C C . LEU A 1 202 ? -2.456 -13.815 -25.251 1.00 97.00 202 LEU A C 1
ATOM 1619 O O . LEU A 1 202 ? -2.251 -13.364 -26.383 1.00 97.00 202 LEU A O 1
ATOM 1623 N N . SER A 1 203 ? -3.262 -14.855 -25.023 1.00 97.62 203 SER A N 1
ATOM 1624 C CA . SER A 1 203 ? -4.134 -15.416 -26.056 1.00 97.62 203 SER A CA 1
ATOM 1625 C C . SER A 1 203 ? -5.216 -14.407 -26.459 1.00 97.62 203 SER A C 1
ATOM 1627 O O . SER A 1 203 ? -5.572 -13.527 -25.677 1.00 97.62 203 SER A O 1
ATOM 1629 N N . ASP A 1 204 ? -5.786 -14.527 -27.659 1.00 96.38 204 ASP A N 1
ATOM 1630 C CA . ASP A 1 204 ? -6.828 -13.588 -28.103 1.00 96.38 204 ASP A CA 1
ATOM 1631 C C . ASP A 1 204 ? -8.069 -13.622 -27.195 1.00 96.38 204 ASP A C 1
ATOM 1633 O O . ASP A 1 204 ? -8.611 -12.572 -26.857 1.00 96.38 204 ASP A O 1
ATOM 1637 N N . GLY A 1 205 ? -8.452 -14.805 -26.699 1.00 97.62 205 GLY A N 1
ATOM 1638 C CA . GLY A 1 205 ? -9.545 -14.937 -25.730 1.00 97.62 205 GLY A CA 1
ATOM 1639 C C . GLY A 1 205 ? -9.243 -14.260 -24.388 1.00 97.62 205 GLY A C 1
ATOM 1640 O O . GLY A 1 205 ? -10.121 -13.639 -23.790 1.00 97.62 205 GLY A O 1
ATOM 1641 N N . ASP A 1 206 ? -7.992 -14.314 -23.930 1.00 97.94 206 ASP A N 1
ATOM 1642 C CA . ASP A 1 206 ? -7.562 -13.613 -22.719 1.00 97.94 206 ASP A CA 1
ATOM 1643 C C . ASP A 1 206 ? -7.530 -12.091 -22.901 1.00 97.94 206 ASP A C 1
ATOM 1645 O O . ASP A 1 206 ? -7.908 -11.347 -21.991 1.00 97.94 206 ASP A O 1
ATOM 1649 N N . LYS A 1 207 ? -7.125 -11.614 -24.085 1.00 97.19 207 LYS A N 1
ATOM 1650 C CA . LYS A 1 207 ? -7.198 -10.190 -24.440 1.00 97.19 207 LYS A CA 1
ATOM 1651 C C . LYS A 1 207 ? -8.644 -9.711 -24.427 1.00 97.19 207 LYS A C 1
ATOM 1653 O O . LYS A 1 207 ? -8.941 -8.691 -23.808 1.00 97.19 207 LYS A O 1
ATOM 1658 N N . GLU A 1 208 ? -9.549 -10.453 -25.066 1.00 97.06 208 GLU A N 1
ATOM 1659 C CA . GLU A 1 208 ? -10.987 -10.164 -25.062 1.00 97.06 208 GLU A CA 1
ATOM 1660 C C . GLU A 1 208 ? -11.554 -10.116 -23.642 1.00 97.06 208 GLU A C 1
ATOM 1662 O O . GLU A 1 208 ? -12.266 -9.172 -23.293 1.00 97.06 208 GLU A O 1
ATOM 1667 N N . TYR A 1 209 ? -11.179 -11.077 -22.796 1.00 98.25 209 TYR A N 1
ATOM 1668 C CA . TYR A 1 209 ? -11.602 -11.112 -21.400 1.00 98.25 209 TYR A CA 1
ATOM 1669 C C . TYR A 1 209 ? -11.125 -9.883 -20.612 1.00 98.25 209 TYR A C 1
ATOM 1671 O O . TYR A 1 209 ? -11.924 -9.231 -19.932 1.00 98.25 209 TYR A O 1
ATOM 1679 N N . LEU A 1 210 ? -9.846 -9.510 -20.724 1.00 98.31 210 LEU A N 1
ATOM 1680 C CA . LEU A 1 210 ? -9.320 -8.328 -20.036 1.00 98.31 210 LEU A CA 1
ATOM 1681 C C . LEU A 1 210 ? -9.983 -7.036 -20.544 1.00 98.31 210 LEU A C 1
ATOM 1683 O O . LEU A 1 210 ? -10.343 -6.171 -19.741 1.00 98.31 210 LEU A O 1
ATOM 1687 N N . MET A 1 211 ? -10.217 -6.929 -21.858 1.00 97.81 211 MET A N 1
ATOM 1688 C CA . MET A 1 211 ? -10.949 -5.807 -22.454 1.00 97.81 211 MET A CA 1
ATOM 1689 C C . MET A 1 211 ? -12.384 -5.712 -21.926 1.00 97.81 211 MET A C 1
ATOM 1691 O O . MET A 1 211 ? -12.840 -4.620 -21.584 1.00 97.81 211 MET A O 1
ATOM 1695 N N . GLN A 1 212 ? -13.079 -6.842 -21.779 1.00 97.69 212 GLN A N 1
ATOM 1696 C CA . GLN A 1 212 ? -14.418 -6.885 -21.191 1.00 97.69 212 GLN A CA 1
ATOM 1697 C C . GLN A 1 212 ? -14.419 -6.371 -19.742 1.00 97.69 212 GLN A C 1
ATOM 1699 O O . GLN A 1 212 ? -15.312 -5.618 -19.350 1.00 97.69 212 GLN A O 1
ATOM 1704 N N . LYS A 1 213 ? -13.406 -6.721 -18.940 1.00 98.25 213 LYS A N 1
ATOM 1705 C CA . LYS A 1 213 ? -13.293 -6.257 -17.545 1.00 98.25 213 LYS A CA 1
ATOM 1706 C C . LYS A 1 213 ? -12.966 -4.773 -17.420 1.00 98.25 213 LYS A C 1
ATOM 1708 O O . LYS A 1 213 ? -13.488 -4.105 -16.521 1.00 98.25 213 LYS A O 1
ATOM 1713 N N . ALA A 1 214 ? -12.193 -4.224 -18.351 1.00 97.94 214 ALA A N 1
ATOM 1714 C CA . ALA A 1 214 ? -12.002 -2.780 -18.449 1.00 97.94 214 ALA A CA 1
ATOM 1715 C C . ALA A 1 214 ? -13.309 -2.048 -18.811 1.00 97.94 214 ALA A C 1
ATOM 1717 O O . ALA A 1 214 ? -13.620 -1.016 -18.215 1.00 97.94 214 ALA A O 1
ATOM 1718 N N . GLN A 1 215 ? -14.113 -2.604 -19.726 1.00 95.44 215 GLN A N 1
ATOM 1719 C CA . GLN A 1 215 ? -15.429 -2.052 -20.073 1.00 95.44 215 GLN A CA 1
ATOM 1720 C C . GLN A 1 215 ? -16.394 -2.076 -18.880 1.00 95.44 215 GLN A C 1
ATOM 1722 O O . GLN A 1 215 ? -17.027 -1.061 -18.596 1.00 95.44 215 GLN A O 1
ATOM 1727 N N . GLU A 1 216 ? -16.461 -3.190 -18.144 1.00 97.38 216 GLU A N 1
ATOM 1728 C CA . GLU A 1 216 ? -17.266 -3.313 -16.917 1.00 97.38 216 GLU A CA 1
ATOM 1729 C C . GLU A 1 216 ? -16.848 -2.265 -15.868 1.00 97.38 216 GLU A C 1
ATOM 1731 O O . GLU A 1 216 ? -17.682 -1.581 -15.278 1.00 97.38 216 GLU A O 1
ATOM 1736 N N . THR A 1 217 ? -15.540 -2.050 -15.712 1.00 97.88 217 THR A N 1
ATOM 1737 C CA . THR A 1 217 ? -14.992 -1.024 -14.810 1.00 97.88 217 THR A CA 1
ATOM 1738 C C . THR A 1 217 ? -15.424 0.384 -15.204 1.00 97.88 217 THR A C 1
ATOM 1740 O O . THR A 1 217 ? -15.796 1.180 -14.341 1.00 97.88 217 THR A O 1
ATOM 1743 N N . MET A 1 218 ? -15.411 0.703 -16.502 1.00 96.81 218 MET A N 1
ATOM 1744 C CA . MET A 1 218 ? -15.888 2.000 -16.984 1.00 96.81 218 MET A CA 1
ATOM 1745 C C . MET A 1 218 ? -17.393 2.178 -16.816 1.00 96.81 218 MET A C 1
ATOM 1747 O O . MET A 1 218 ? -17.824 3.284 -16.498 1.00 96.81 218 MET A O 1
ATOM 1751 N N . GLN A 1 219 ? -18.187 1.118 -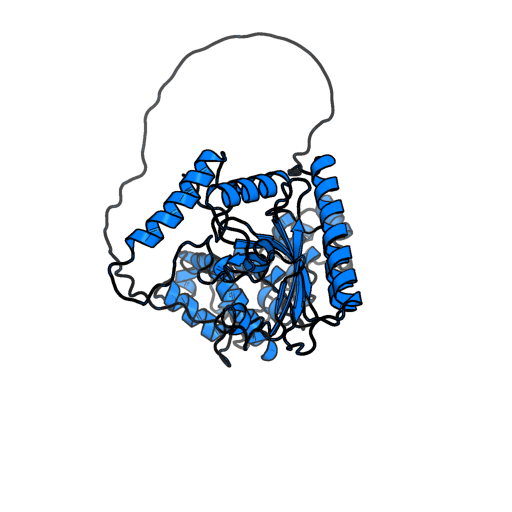16.970 1.00 95.19 219 GLN A N 1
ATOM 1752 C CA . GLN A 1 219 ? -19.626 1.172 -16.699 1.00 95.19 219 GLN A CA 1
ATOM 1753 C C . GLN A 1 219 ? -19.899 1.541 -15.237 1.00 95.19 219 GLN A C 1
ATOM 1755 O O . GLN A 1 219 ? -20.698 2.444 -14.987 1.00 95.19 219 GLN A O 1
ATOM 1760 N N . TYR A 1 220 ? -19.174 0.943 -14.283 1.00 94.62 220 TYR A N 1
ATOM 1761 C CA . TYR A 1 220 ? -19.267 1.342 -12.874 1.00 94.62 220 TYR A CA 1
ATOM 1762 C C . TYR A 1 220 ? -18.847 2.800 -12.653 1.00 94.62 220 TYR A C 1
ATOM 1764 O O . TYR A 1 220 ? -19.517 3.533 -11.926 1.00 94.62 220 TYR A O 1
ATOM 1772 N N . LEU A 1 221 ? -17.784 3.260 -13.319 1.00 94.81 221 LEU A N 1
ATOM 1773 C CA . LEU A 1 221 ? -17.328 4.651 -13.220 1.00 94.81 221 LEU A CA 1
ATOM 1774 C C . LEU A 1 221 ? -18.370 5.654 -13.738 1.00 94.81 221 LEU A C 1
ATOM 1776 O O . LEU A 1 221 ? -18.602 6.691 -13.115 1.00 94.81 221 LEU A O 1
ATOM 1780 N N . ILE A 1 222 ? -19.003 5.346 -14.871 1.00 94.75 222 ILE A N 1
ATOM 1781 C CA . ILE A 1 222 ? -20.056 6.172 -15.475 1.00 94.75 222 ILE A CA 1
ATOM 1782 C C . ILE A 1 222 ? -21.273 6.211 -14.552 1.00 94.75 222 ILE A C 1
ATOM 1784 O O . ILE A 1 222 ? -21.744 7.297 -14.217 1.00 94.75 222 ILE A O 1
ATOM 1788 N N . GLN A 1 223 ? -21.716 5.053 -14.058 1.00 92.50 223 GLN A N 1
ATOM 1789 C CA . GLN A 1 223 ? -22.839 4.968 -13.127 1.00 92.50 223 GLN A CA 1
ATOM 1790 C C . GLN A 1 223 ? -22.586 5.783 -11.852 1.00 92.50 223 GLN A C 1
ATOM 1792 O O . GLN A 1 223 ? -23.483 6.487 -11.383 1.00 92.50 223 GLN A O 1
ATOM 1797 N N . ARG A 1 224 ? -21.362 5.738 -11.312 1.00 90.44 224 ARG A N 1
ATOM 1798 C CA . ARG A 1 224 ? -20.946 6.532 -10.147 1.00 90.44 224 ARG A CA 1
ATOM 1799 C C . ARG A 1 224 ? -21.049 8.038 -10.418 1.00 90.44 224 ARG A C 1
ATOM 1801 O O . ARG A 1 224 ? -21.582 8.777 -9.588 1.00 90.44 224 ARG A O 1
ATOM 1808 N N . ARG A 1 225 ? -20.579 8.486 -11.590 1.00 89.62 225 ARG A N 1
ATOM 1809 C CA . ARG A 1 225 ? -20.654 9.890 -12.032 1.00 89.62 225 ARG A CA 1
ATOM 1810 C C . ARG A 1 225 ? -22.102 10.359 -12.194 1.00 89.62 225 ARG A C 1
ATOM 1812 O O . ARG A 1 225 ? -22.433 11.456 -11.754 1.00 89.62 225 ARG A O 1
ATOM 1819 N N . GLU A 1 226 ? -22.965 9.533 -12.782 1.00 88.06 226 GLU A N 1
ATOM 1820 C CA . GLU A 1 226 ? -24.387 9.841 -13.001 1.00 88.06 226 GLU A CA 1
ATOM 1821 C C . GLU A 1 226 ? -25.207 9.835 -11.707 1.00 88.06 226 GLU A C 1
ATOM 1823 O O . GLU A 1 226 ? -26.067 10.692 -11.507 1.00 88.06 226 GLU A O 1
ATOM 1828 N N . SER A 1 227 ? -24.918 8.897 -10.802 1.00 83.25 227 SER A N 1
ATOM 1829 C CA . SER A 1 227 ? -25.621 8.760 -9.520 1.00 83.25 227 SER A CA 1
ATOM 1830 C C . SER A 1 227 ? -25.257 9.868 -8.529 1.00 83.25 227 SER A C 1
ATOM 1832 O O . SER A 1 227 ? -25.897 10.002 -7.485 1.00 83.25 227 SER A O 1
ATOM 1834 N N . GLY A 1 228 ? -24.235 10.676 -8.839 1.00 69.56 228 GLY A N 1
ATOM 1835 C CA . GLY A 1 228 ? -23.749 11.723 -7.951 1.00 69.56 228 GLY A CA 1
ATOM 1836 C C . GLY A 1 228 ? -23.276 11.158 -6.614 1.00 69.56 228 GLY A C 1
ATOM 1837 O O . GLY A 1 228 ? -23.416 11.836 -5.593 1.00 69.56 228 GLY A O 1
ATOM 1838 N N . GLU A 1 229 ? -22.734 9.932 -6.607 1.00 57.38 229 GLU A N 1
ATOM 1839 C CA . GLU A 1 229 ? -22.119 9.280 -5.440 1.00 57.38 229 GLU A CA 1
ATOM 1840 C C . GLU A 1 229 ? -20.776 9.942 -5.099 1.00 57.38 229 GLU A C 1
ATOM 1842 O O . GLU A 1 229 ? -19.708 9.342 -5.054 1.00 57.38 229 GLU A O 1
ATOM 1847 N N . SER A 1 230 ? -20.868 11.237 -4.836 1.00 49.34 230 SER A N 1
ATOM 1848 C CA . SER A 1 230 ? -19.842 12.112 -4.319 1.00 49.34 230 SER A CA 1
ATOM 1849 C C . SER A 1 230 ? -20.477 12.973 -3.249 1.00 49.34 230 SER A C 1
ATOM 1851 O O . SER A 1 230 ? -20.896 14.112 -3.465 1.00 49.34 230 SER A O 1
ATOM 1853 N N . LYS A 1 231 ? -20.541 12.412 -2.046 1.00 39.47 231 LYS A N 1
ATOM 1854 C CA . LYS A 1 231 ? -20.526 13.209 -0.830 1.00 39.47 231 LYS A CA 1
ATOM 1855 C C . LYS A 1 231 ? -19.527 12.594 0.125 1.00 39.47 231 LYS A C 1
ATOM 1857 O O . LYS A 1 231 ? -19.729 11.500 0.644 1.00 39.47 231 LYS A O 1
ATOM 1862 N N . VAL A 1 232 ? -18.484 13.376 0.385 1.00 38.00 232 VAL A N 1
ATOM 1863 C CA . VAL A 1 232 ? -17.869 13.493 1.703 1.00 38.00 232 VAL A CA 1
ATOM 1864 C C . VAL A 1 232 ? -18.975 13.323 2.747 1.00 38.00 232 VAL A C 1
ATOM 1866 O O . VAL A 1 232 ? -19.801 14.214 2.943 1.00 38.00 232 VAL A O 1
ATOM 1869 N N . THR A 1 233 ? -19.030 12.152 3.375 1.00 27.91 233 THR A N 1
ATOM 1870 C CA . THR A 1 233 ? -19.847 11.941 4.566 1.00 27.91 233 THR A CA 1
ATOM 1871 C C . THR A 1 233 ? -18.967 12.294 5.755 1.00 27.91 233 THR A C 1
ATOM 1873 O O . THR A 1 233 ? -18.478 11.438 6.482 1.00 27.91 233 THR A O 1
ATOM 1876 N N . THR A 1 234 ? -18.739 13.592 5.954 1.00 29.64 234 THR A N 1
ATOM 1877 C CA . THR A 1 234 ? -18.558 14.108 7.308 1.00 29.64 234 THR A CA 1
ATOM 1878 C C . THR A 1 234 ? -19.914 13.969 7.985 1.00 29.64 234 THR A C 1
ATOM 1880 O O . THR A 1 234 ? -20.816 14.777 7.777 1.00 29.64 234 THR A O 1
ATOM 1883 N N . ASN A 1 235 ? -20.085 12.911 8.777 1.00 28.22 235 ASN A N 1
ATOM 1884 C CA . ASN A 1 235 ? -21.208 12.809 9.700 1.00 28.22 235 ASN A CA 1
ATOM 1885 C C . ASN A 1 235 ? -21.049 13.882 10.787 1.00 28.22 235 ASN A C 1
ATOM 1887 O O . ASN A 1 235 ? -20.500 13.626 11.855 1.00 28.22 235 ASN A O 1
ATOM 1891 N N . SER A 1 236 ? -21.558 15.089 10.531 1.00 29.41 236 SER A N 1
ATOM 1892 C CA . SER A 1 236 ? -22.110 15.913 11.598 1.00 29.41 236 SER A CA 1
ATOM 1893 C C . SER A 1 236 ? -23.540 15.445 11.849 1.00 29.41 236 SER A C 1
ATOM 1895 O O . SER A 1 236 ? -24.456 15.581 11.038 1.00 29.41 236 SER A O 1
ATOM 1897 N N . CYS A 1 237 ? -23.714 14.829 13.010 1.00 27.66 237 CYS A N 1
ATOM 1898 C CA . CYS A 1 237 ? -25.015 14.595 13.598 1.00 27.66 237 CYS A CA 1
ATOM 1899 C C . CYS A 1 237 ? -25.683 15.955 13.836 1.00 27.66 237 CYS A C 1
ATOM 1901 O O . CYS A 1 237 ? -25.143 16.775 14.575 1.00 27.66 237 CYS A O 1
ATOM 1903 N N . THR A 1 238 ? -26.812 16.222 13.179 1.00 30.06 238 THR A N 1
ATOM 1904 C CA . THR A 1 238 ? -28.021 16.845 13.755 1.00 30.06 238 THR A CA 1
ATOM 1905 C C . THR A 1 238 ? -29.000 17.215 12.643 1.00 30.06 238 THR A C 1
ATOM 1907 O O . THR A 1 238 ? -28.765 18.117 11.848 1.00 30.06 238 THR A O 1
ATOM 1910 N N . ASN A 1 239 ? -30.158 16.554 12.621 1.00 23.91 239 ASN A N 1
ATOM 1911 C CA . ASN A 1 239 ? -31.397 17.216 12.221 1.00 23.91 239 ASN A CA 1
ATOM 1912 C C . ASN A 1 239 ? -32.610 16.447 12.754 1.00 23.91 239 ASN A C 1
ATOM 1914 O O . ASN A 1 239 ? -33.122 15.523 12.125 1.00 23.91 239 ASN A O 1
ATOM 1918 N N . MET A 1 240 ? -33.113 16.892 13.906 1.00 27.44 240 MET A N 1
ATOM 1919 C CA . MET A 1 240 ? -34.526 16.759 14.245 1.00 27.44 240 MET A CA 1
ATOM 1920 C C . MET A 1 240 ? -35.161 18.150 14.308 1.00 27.44 240 MET A C 1
ATOM 1922 O O . MET A 1 240 ? -34.675 19.069 14.957 1.00 27.44 240 MET A O 1
ATOM 1926 N N . LYS A 1 241 ? -36.264 18.271 13.568 1.00 27.77 241 LYS A N 1
ATOM 1927 C CA . LYS A 1 241 ? -37.108 19.452 13.360 1.00 27.77 241 LYS A CA 1
ATOM 1928 C C . LYS A 1 241 ? -37.784 19.947 14.649 1.00 27.77 241 LYS A C 1
ATOM 1930 O O . LYS A 1 241 ? -38.364 19.126 15.354 1.00 27.77 241 LYS A O 1
ATOM 1935 N N . LYS A 1 242 ? -37.917 21.277 14.796 1.00 25.50 242 LYS A N 1
ATOM 1936 C CA . LYS A 1 242 ? -39.184 22.066 14.917 1.00 25.50 242 LYS A CA 1
ATOM 1937 C C . LYS A 1 242 ? -38.860 23.511 15.358 1.00 25.50 242 LYS A C 1
ATOM 1939 O O . LYS A 1 242 ? -38.204 23.710 16.362 1.00 25.50 242 LYS A O 1
ATOM 1944 N N . ARG A 1 243 ? -39.103 24.504 14.492 1.00 23.45 243 ARG A N 1
ATOM 1945 C CA . ARG A 1 243 ? -40.282 25.408 14.398 1.00 23.45 243 ARG A CA 1
ATOM 1946 C C . ARG A 1 243 ? -40.294 26.592 15.391 1.00 23.45 243 ARG A C 1
ATOM 1948 O O . ARG A 1 243 ? -40.607 26.405 16.553 1.00 23.45 243 ARG A O 1
ATOM 1955 N N . SER A 1 244 ? -40.159 27.786 14.790 1.00 22.36 244 SER A N 1
ATOM 1956 C CA . SER A 1 244 ? -40.876 29.054 15.045 1.00 22.36 244 SER A CA 1
ATOM 1957 C C . SER A 1 244 ? -40.682 29.777 16.385 1.00 22.36 244 SER A C 1
ATOM 1959 O O . SER A 1 244 ? -41.271 29.363 17.370 1.00 22.36 244 SER A O 1
ATOM 1961 N N . SER A 1 245 ? -40.047 30.959 16.371 1.00 23.39 245 SER A N 1
ATOM 1962 C CA . SER A 1 245 ? -40.735 32.269 16.279 1.00 23.39 245 SER A CA 1
ATOM 1963 C C . SER A 1 245 ? -39.759 33.454 16.422 1.00 23.39 245 SER A C 1
ATOM 1965 O O . SER A 1 245 ? -38.780 33.367 17.153 1.00 23.39 245 SER A O 1
ATOM 1967 N N . ASN A 1 246 ? -40.075 34.535 15.701 1.00 22.05 246 ASN A N 1
ATOM 1968 C CA . ASN A 1 246 ? -39.507 35.894 15.699 1.00 22.05 246 ASN A CA 1
ATOM 1969 C C . ASN A 1 246 ? -39.022 36.436 17.057 1.00 22.05 246 ASN A C 1
ATOM 1971 O O . ASN A 1 246 ? -39.722 36.249 18.045 1.00 22.05 246 ASN A O 1
ATOM 1975 N N . SER A 1 247 ? -37.953 37.248 17.065 1.00 23.70 247 SER A N 1
ATOM 1976 C CA . SER A 1 247 ? -38.057 38.726 17.020 1.00 23.70 247 SER A CA 1
ATOM 1977 C C . SER A 1 247 ? -36.722 39.437 17.324 1.00 23.70 247 SER A C 1
ATOM 1979 O O . SER A 1 247 ? -36.041 39.109 18.290 1.00 23.70 247 SER A O 1
ATOM 1981 N N . ASP A 1 248 ? -36.464 40.465 16.515 1.00 24.09 248 ASP A N 1
ATOM 1982 C CA . ASP A 1 248 ? -35.828 41.754 16.822 1.00 24.09 248 ASP A CA 1
ATOM 1983 C C . ASP A 1 248 ? -34.299 41.950 16.865 1.00 24.09 248 ASP A C 1
ATOM 1985 O O . ASP A 1 248 ? -33.548 41.439 17.692 1.00 24.09 248 ASP A O 1
ATOM 1989 N N . LEU A 1 249 ? -33.896 42.835 15.940 1.00 22.42 249 LEU A N 1
ATOM 1990 C CA . LEU A 1 249 ? -32.682 43.640 15.896 1.00 22.42 249 LEU A CA 1
ATOM 1991 C C . LEU A 1 249 ? -32.486 44.453 17.182 1.00 22.42 249 LEU A C 1
ATOM 1993 O O . LEU A 1 249 ? -33.415 45.154 17.562 1.00 22.42 249 LEU A O 1
ATOM 1997 N N . VAL A 1 250 ? -31.235 44.572 17.653 1.00 24.55 250 VAL A N 1
ATOM 1998 C CA . VAL A 1 250 ? -30.619 45.872 18.001 1.00 24.55 250 VAL A CA 1
ATOM 1999 C C . VAL A 1 250 ? -29.099 45.816 17.764 1.00 24.55 250 VAL A C 1
ATOM 2001 O O . VAL A 1 250 ? -28.397 44.937 18.255 1.00 24.55 250 VAL A O 1
ATOM 2004 N N . SER A 1 251 ? -28.609 46.789 16.994 1.00 21.80 251 SER A N 1
ATOM 2005 C CA . SER A 1 251 ? -27.208 47.141 16.732 1.00 21.80 251 SER A CA 1
ATOM 2006 C C . SER A 1 251 ? -26.434 47.551 17.985 1.00 21.80 251 SER A C 1
ATOM 2008 O O . SER A 1 251 ? -27.012 48.227 18.821 1.00 21.80 251 SER A O 1
ATOM 2010 N N . LEU A 1 252 ? -25.110 47.350 18.025 1.00 23.48 252 LEU A N 1
ATOM 2011 C CA . LEU A 1 252 ? -24.163 48.279 18.670 1.00 23.48 252 LEU A CA 1
ATOM 2012 C C . LEU A 1 252 ? -22.743 48.090 18.105 1.00 23.48 252 LEU A C 1
ATOM 2014 O O . LEU A 1 252 ? -22.295 46.984 17.816 1.00 23.48 252 LEU A O 1
ATOM 2018 N N . LYS A 1 253 ? -22.083 49.227 17.873 1.00 20.67 253 LYS A N 1
ATOM 2019 C CA . LYS A 1 253 ? -20.772 49.400 17.241 1.00 20.67 253 LYS A CA 1
ATOM 2020 C C . LYS A 1 253 ? -19.619 49.219 18.236 1.00 20.67 253 LYS A C 1
ATOM 2022 O O . LYS A 1 253 ? -19.749 49.624 19.380 1.00 20.67 253 LYS A O 1
ATOM 2027 N N . ALA A 1 254 ? -18.478 48.839 17.649 1.00 21.67 254 ALA A N 1
ATOM 2028 C CA . ALA A 1 254 ? -17.092 49.193 17.983 1.00 21.67 254 ALA A CA 1
ATOM 2029 C C . ALA A 1 254 ? -16.482 48.658 19.290 1.00 21.67 254 ALA A C 1
ATOM 2031 O O . ALA A 1 254 ? -16.958 48.962 20.368 1.00 21.67 254 ALA A O 1
ATOM 2032 N N . GLU A 1 255 ? -15.313 48.013 19.174 1.00 22.58 255 GLU A N 1
ATOM 2033 C CA . GLU A 1 255 ? -14.054 48.595 19.665 1.00 22.58 255 GLU A CA 1
ATOM 2034 C C . GLU A 1 255 ? -12.820 47.820 19.169 1.00 22.58 255 GLU A C 1
ATOM 2036 O O . GLU A 1 255 ? -12.771 46.593 19.151 1.00 22.58 255 GLU A O 1
ATOM 2041 N N . LYS A 1 256 ? -11.815 48.582 18.720 1.00 23.83 256 LYS A N 1
ATOM 2042 C CA . LYS A 1 256 ? -10.452 48.130 18.421 1.00 23.83 256 LYS A CA 1
ATOM 2043 C C . LYS A 1 256 ? -9.672 48.094 19.734 1.00 23.83 256 LYS A C 1
ATOM 2045 O O . LYS A 1 256 ? -9.502 49.146 20.345 1.00 23.83 256 LYS A O 1
ATOM 2050 N N . SER A 1 257 ? -9.080 46.957 20.084 1.00 23.45 257 SER A N 1
ATOM 2051 C CA . SER A 1 257 ? -7.981 46.892 21.052 1.00 23.45 257 SER A CA 1
ATOM 2052 C C . SER A 1 257 ? -6.760 46.205 20.429 1.00 23.45 257 SER A C 1
ATOM 2054 O O . SER A 1 257 ? -6.861 45.295 19.608 1.00 23.45 257 SER A O 1
ATOM 2056 N N . ARG A 1 258 ? -5.589 46.773 20.730 1.00 21.75 258 ARG A N 1
ATOM 2057 C CA . ARG A 1 258 ? -4.270 46.468 20.165 1.00 21.75 258 ARG A CA 1
ATOM 2058 C C . ARG A 1 258 ? -3.532 45.414 21.002 1.00 21.75 258 ARG A C 1
ATOM 2060 O O . ARG A 1 258 ? -3.442 45.580 22.212 1.00 21.75 258 ARG A O 1
ATOM 2067 N N . SER A 1 259 ? -2.807 44.546 20.282 1.00 22.23 259 SER A N 1
ATOM 2068 C CA . SER A 1 259 ? -1.499 43.914 20.604 1.00 22.23 259 SER A CA 1
ATOM 2069 C C . SER A 1 259 ? -1.454 42.812 21.690 1.00 22.23 259 SER A C 1
ATOM 2071 O O . SER A 1 259 ? -2.313 42.831 22.564 1.00 22.23 259 SER A O 1
ATOM 2073 N N . PRO A 1 260 ? -0.460 41.881 21.686 1.00 25.88 260 PRO A N 1
ATOM 2074 C CA . PRO A 1 260 ? 0.817 41.923 20.959 1.00 25.88 260 PRO A CA 1
ATOM 2075 C C . PRO A 1 260 ? 1.210 40.667 20.152 1.00 25.88 260 PRO A C 1
ATOM 2077 O O . PRO A 1 260 ? 0.765 39.547 20.373 1.00 25.88 260 PRO A O 1
ATOM 2080 N N . SER A 1 261 ? 2.107 40.913 19.200 1.00 24.80 261 SER A N 1
ATOM 2081 C CA . SER A 1 261 ? 2.883 39.960 18.406 1.00 24.80 261 SER A CA 1
ATOM 2082 C C . SER A 1 261 ? 3.831 39.094 19.259 1.00 24.80 261 SER A C 1
ATOM 2084 O O . SER A 1 261 ? 4.409 39.620 20.214 1.00 24.80 261 SER A O 1
ATOM 2086 N N . PRO A 1 262 ? 4.077 37.818 18.897 1.00 27.70 262 PRO A N 1
ATOM 2087 C CA . PRO A 1 262 ? 5.099 36.993 19.538 1.00 27.70 262 PRO A CA 1
ATOM 2088 C C . PRO A 1 262 ? 6.521 37.416 19.123 1.00 27.70 262 PRO A C 1
ATOM 2090 O O . PRO A 1 262 ? 6.707 37.980 18.040 1.00 27.70 262 PRO A O 1
ATOM 2093 N N . PRO A 1 263 ? 7.532 37.157 19.969 1.00 26.59 263 PRO A N 1
ATOM 2094 C CA . PRO A 1 263 ? 8.855 37.747 19.852 1.00 26.59 263 PRO A CA 1
ATOM 2095 C C . PRO A 1 263 ? 9.680 37.133 18.718 1.00 26.59 263 PRO A C 1
ATOM 2097 O O . PRO A 1 263 ? 9.779 35.920 18.551 1.00 26.59 263 PRO A O 1
ATOM 2100 N N . THR A 1 264 ? 10.355 38.014 17.988 1.00 27.16 264 THR A N 1
ATOM 2101 C CA . THR A 1 264 ? 11.512 37.709 17.151 1.00 27.16 264 THR A CA 1
ATOM 2102 C C . THR A 1 264 ? 12.652 37.152 18.000 1.00 27.16 264 THR A C 1
ATOM 2104 O O . THR A 1 264 ? 13.280 37.896 18.753 1.00 27.16 264 THR A O 1
ATOM 2107 N N . LEU A 1 265 ? 12.988 35.879 17.802 1.00 25.62 265 LEU A N 1
ATOM 2108 C CA . LEU A 1 265 ? 14.321 35.354 18.080 1.00 25.62 265 LEU A CA 1
ATOM 2109 C C . LEU A 1 265 ? 15.033 35.130 16.746 1.00 25.62 265 LEU A C 1
ATOM 2111 O O . LEU A 1 265 ? 14.907 34.095 16.099 1.00 25.62 265 LEU A O 1
ATOM 2115 N N . ARG A 1 266 ? 15.798 36.148 16.335 1.00 26.81 266 ARG A N 1
ATOM 2116 C CA . ARG A 1 266 ? 16.988 35.935 15.513 1.00 26.81 266 ARG A CA 1
ATOM 2117 C C . ARG A 1 266 ? 18.014 35.248 16.406 1.00 26.81 266 ARG A C 1
ATOM 2119 O O . ARG A 1 266 ? 18.530 35.874 17.322 1.00 26.81 266 ARG A O 1
ATOM 2126 N N . ASN A 1 267 ? 18.332 34.002 16.095 1.00 27.27 267 ASN A N 1
ATOM 2127 C CA . ASN A 1 267 ? 19.712 33.549 16.118 1.00 27.27 267 ASN A CA 1
ATOM 2128 C C . ASN A 1 267 ? 19.886 32.514 15.013 1.00 27.27 267 ASN A C 1
ATOM 2130 O O . ASN A 1 267 ? 19.350 31.412 15.040 1.00 27.27 267 ASN A O 1
ATOM 2134 N N . SER A 1 268 ? 20.602 32.958 13.992 1.00 34.12 268 SER A N 1
ATOM 2135 C CA . SER A 1 268 ? 21.118 32.177 12.889 1.00 34.12 268 SER A CA 1
ATOM 2136 C C . SER A 1 268 ? 22.123 31.151 13.407 1.00 34.12 268 SER A C 1
ATOM 2138 O O . SER A 1 268 ? 23.264 31.500 13.693 1.00 34.12 268 SER A O 1
ATOM 2140 N N . CYS A 1 269 ? 21.718 29.887 13.453 1.00 24.56 269 CYS A N 1
ATOM 2141 C CA . CYS A 1 269 ? 22.631 28.781 13.207 1.00 24.56 269 CYS A CA 1
ATOM 2142 C C . CYS A 1 269 ? 22.241 28.202 11.851 1.00 24.56 269 CYS A C 1
ATOM 2144 O O . CYS A 1 269 ? 21.307 27.413 11.738 1.00 24.56 269 CYS A O 1
ATOM 2146 N N . GLN A 1 270 ? 22.936 28.650 10.805 1.00 28.92 270 GLN A N 1
ATOM 2147 C CA . GLN A 1 270 ? 23.018 27.896 9.563 1.00 28.92 270 GLN A CA 1
ATOM 2148 C C . GLN A 1 270 ? 23.692 26.566 9.906 1.00 28.92 270 GLN A C 1
ATOM 2150 O O . GLN A 1 270 ? 24.915 26.480 9.974 1.00 28.92 270 GLN A O 1
ATOM 2155 N N . VAL A 1 271 ? 22.892 25.536 10.176 1.00 28.36 271 VAL A N 1
ATOM 2156 C CA . VAL A 1 271 ? 23.380 24.165 10.099 1.00 28.36 271 VAL A CA 1
ATOM 2157 C C . VAL A 1 271 ? 23.502 23.889 8.612 1.00 28.36 271 VAL A C 1
ATOM 2159 O O . VAL A 1 271 ? 22.515 23.694 7.908 1.00 28.36 271 VAL A O 1
ATOM 2162 N N . SER A 1 272 ? 24.732 23.962 8.122 1.00 27.48 272 SER A N 1
ATOM 2163 C CA . SER A 1 272 ? 25.131 23.369 6.860 1.00 27.48 272 SER A CA 1
ATOM 2164 C C . SER A 1 272 ? 24.745 21.889 6.905 1.00 27.48 272 SER A C 1
ATOM 2166 O O . SER A 1 272 ? 25.436 21.080 7.527 1.00 27.48 272 SER A O 1
ATOM 2168 N N . ILE A 1 273 ? 23.608 21.540 6.308 1.00 35.06 273 ILE A N 1
ATOM 2169 C CA . ILE A 1 273 ? 23.204 20.152 6.122 1.00 35.06 273 ILE A CA 1
ATOM 2170 C C . ILE A 1 273 ? 24.222 19.556 5.151 1.00 35.06 273 ILE A C 1
ATOM 2172 O O . ILE A 1 273 ? 24.168 19.812 3.951 1.00 35.06 273 ILE A O 1
ATOM 2176 N N . SER A 1 274 ? 25.184 18.782 5.658 1.00 34.12 274 SER A N 1
ATOM 2177 C CA . SER A 1 274 ? 25.868 17.819 4.803 1.00 34.12 274 SER A CA 1
ATOM 2178 C C . SER A 1 274 ? 24.784 16.849 4.346 1.00 34.12 274 SER A C 1
ATOM 2180 O O . SER A 1 274 ? 24.271 16.090 5.167 1.00 34.12 274 SER A O 1
ATOM 2182 N N . SER A 1 275 ? 24.364 16.930 3.087 1.00 42.50 275 SER A N 1
AT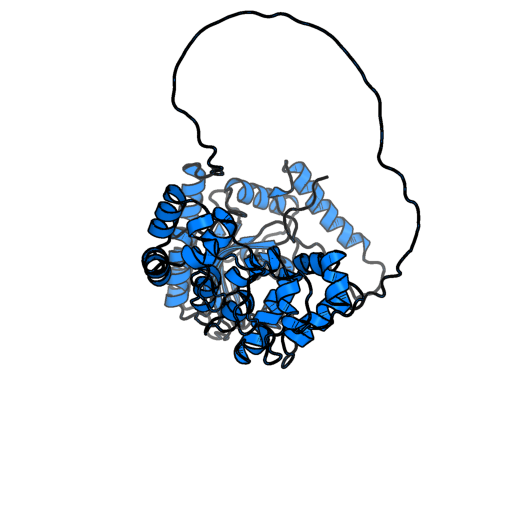OM 2183 C CA . SER A 1 275 ? 23.307 16.087 2.533 1.00 42.50 275 SER A CA 1
ATOM 2184 C C . SER A 1 275 ? 23.784 14.635 2.493 1.00 42.50 275 SER A C 1
ATOM 2186 O O . SER A 1 275 ? 24.322 14.170 1.488 1.00 42.50 275 SER A O 1
ATOM 2188 N N . ARG A 1 276 ? 23.645 13.914 3.608 1.00 60.34 276 ARG A N 1
ATOM 2189 C CA . ARG A 1 276 ? 23.754 12.459 3.594 1.00 60.34 276 ARG A CA 1
ATOM 2190 C C . ARG A 1 276 ? 22.528 11.934 2.857 1.00 60.34 276 ARG A C 1
ATOM 2192 O O . ARG A 1 276 ? 21.402 12.314 3.166 1.00 60.34 276 ARG A O 1
ATOM 2199 N N . SER A 1 277 ? 22.754 11.097 1.853 1.00 81.19 277 SER A N 1
ATOM 2200 C CA . SER A 1 277 ? 21.683 10.375 1.172 1.00 81.19 277 SER A CA 1
ATOM 2201 C C . SER A 1 277 ? 20.931 9.506 2.179 1.00 81.19 277 SER A C 1
ATOM 2203 O O . SER A 1 277 ? 21.566 8.834 2.994 1.00 81.19 277 SER A O 1
ATOM 2205 N N . LEU A 1 278 ? 19.596 9.500 2.117 1.00 86.38 278 LEU A N 1
ATOM 2206 C CA . LEU A 1 278 ? 18.788 8.588 2.929 1.00 86.38 278 LEU A CA 1
ATOM 2207 C C . LEU A 1 278 ? 19.156 7.127 2.605 1.00 86.38 278 LEU A C 1
ATOM 2209 O O . LEU A 1 278 ? 19.447 6.829 1.443 1.00 86.38 278 LEU A O 1
ATOM 2213 N N . PRO A 1 279 ? 19.137 6.217 3.594 1.00 89.38 279 PRO A N 1
ATOM 2214 C CA . PRO A 1 279 ? 19.437 4.811 3.354 1.00 89.38 279 PRO A CA 1
ATOM 2215 C C . PRO A 1 279 ? 18.377 4.169 2.445 1.00 89.38 279 PRO A C 1
ATOM 2217 O O . PRO A 1 279 ? 17.182 4.445 2.571 1.00 89.38 279 PRO A O 1
ATOM 2220 N N . ASP A 1 280 ? 18.813 3.289 1.541 1.00 83.56 280 ASP A N 1
ATOM 2221 C CA . ASP A 1 280 ? 17.920 2.548 0.646 1.00 83.56 280 ASP A CA 1
ATOM 2222 C C . ASP A 1 280 ? 17.318 1.323 1.371 1.00 83.56 280 ASP A C 1
ATOM 2224 O O . ASP A 1 280 ? 18.060 0.427 1.790 1.00 83.56 280 ASP A O 1
ATOM 2228 N N . PRO A 1 281 ? 15.980 1.231 1.521 1.00 81.81 281 PRO A N 1
ATOM 2229 C CA . PRO A 1 281 ? 15.333 0.092 2.174 1.00 81.81 281 PRO A CA 1
ATOM 2230 C C . PRO A 1 281 ? 15.493 -1.240 1.418 1.00 81.81 281 PRO A C 1
ATOM 2232 O O . PRO A 1 281 ? 15.181 -2.296 1.981 1.00 81.81 281 PRO A O 1
ATOM 2235 N N . SER A 1 282 ? 15.962 -1.227 0.165 1.00 79.12 282 SER A N 1
ATOM 2236 C CA . SER A 1 282 ? 16.138 -2.419 -0.675 1.00 79.12 282 SER A CA 1
ATOM 2237 C C . SER A 1 282 ? 17.425 -3.209 -0.386 1.00 79.12 282 SER A C 1
ATOM 2239 O O . SER A 1 282 ? 17.492 -4.398 -0.707 1.00 79.12 282 SER A O 1
ATOM 2241 N N . VAL A 1 283 ? 18.412 -2.603 0.289 1.00 80.00 283 VAL A N 1
ATOM 2242 C CA . VAL A 1 283 ? 19.729 -3.214 0.559 1.00 80.00 283 VAL A CA 1
ATOM 2243 C C . VAL A 1 283 ? 19.570 -4.530 1.318 1.00 80.00 283 VAL A C 1
ATOM 2245 O O . VAL A 1 283 ? 19.037 -4.549 2.420 1.00 80.00 283 VAL A O 1
ATOM 2248 N N . ALA A 1 284 ? 20.008 -5.659 0.766 1.00 75.00 284 ALA A N 1
ATOM 2249 C CA . ALA A 1 284 ? 19.822 -6.964 1.408 1.00 75.00 284 ALA A CA 1
ATOM 2250 C C . ALA A 1 284 ? 20.519 -7.059 2.784 1.00 75.00 284 ALA A C 1
ATOM 2252 O O . ALA A 1 284 ? 21.529 -6.407 3.027 1.00 75.00 284 ALA A O 1
ATOM 2253 N N . ASN A 1 285 ? 19.994 -7.907 3.676 1.00 81.44 285 ASN A N 1
ATOM 2254 C CA . ASN A 1 285 ? 20.620 -8.292 4.955 1.00 81.44 285 ASN A CA 1
ATOM 2255 C C . ASN A 1 285 ? 20.855 -7.171 5.992 1.00 81.44 285 ASN A C 1
ATOM 2257 O O . ASN A 1 285 ? 21.631 -7.356 6.925 1.00 81.44 285 ASN A O 1
ATOM 2261 N N . VAL A 1 286 ? 20.168 -6.032 5.883 1.00 90.75 286 VAL A N 1
ATOM 2262 C CA . VAL A 1 286 ? 20.161 -4.988 6.927 1.00 90.75 286 VAL A CA 1
ATOM 2263 C C . VAL A 1 286 ? 18.991 -5.234 7.877 1.00 90.75 286 VAL A C 1
ATOM 2265 O O . VAL A 1 286 ? 17.846 -5.296 7.426 1.00 90.75 286 VAL A O 1
ATOM 2268 N N . HIS A 1 287 ? 19.266 -5.354 9.175 1.00 96.12 287 HIS A N 1
ATOM 2269 C CA . HIS A 1 287 ? 18.225 -5.457 10.201 1.00 96.12 287 HIS A CA 1
ATOM 2270 C C . HIS A 1 287 ? 17.402 -4.153 10.267 1.00 96.12 287 HIS A C 1
ATOM 2272 O O . HIS A 1 287 ? 17.998 -3.077 10.158 1.00 96.12 287 HIS A O 1
ATOM 2278 N N . PRO A 1 288 ? 16.074 -4.189 10.485 1.00 97.06 288 PRO A N 1
ATOM 2279 C CA . PRO A 1 288 ? 15.263 -2.972 10.548 1.00 97.06 288 PRO A CA 1
ATOM 2280 C C . PRO A 1 288 ? 15.712 -1.967 11.621 1.00 97.06 288 PRO A C 1
ATOM 2282 O O . PRO A 1 288 ? 15.648 -0.770 11.370 1.00 97.06 288 PRO A O 1
ATOM 2285 N N . ASP A 1 289 ? 16.244 -2.424 12.762 1.00 97.69 289 ASP A N 1
ATOM 2286 C CA . ASP A 1 289 ? 16.835 -1.526 13.777 1.00 97.69 289 ASP A CA 1
ATOM 2287 C C . ASP A 1 289 ? 18.042 -0.743 13.240 1.00 97.69 289 ASP A C 1
ATOM 2289 O O . ASP A 1 289 ? 18.156 0.459 13.468 1.00 97.69 289 ASP A O 1
ATOM 2293 N N . ALA A 1 290 ? 18.944 -1.413 12.513 1.00 96.88 290 ALA A N 1
ATOM 2294 C CA . ALA A 1 290 ? 20.119 -0.765 11.932 1.00 96.88 290 ALA A CA 1
ATOM 2295 C C . ALA A 1 290 ? 19.693 0.255 10.870 1.00 96.88 290 ALA A C 1
ATOM 2297 O O . ALA A 1 290 ? 20.154 1.391 10.872 1.00 96.88 290 ALA A O 1
ATOM 2298 N N . PHE A 1 291 ? 18.724 -0.124 10.034 1.00 97.25 291 PHE A N 1
ATOM 2299 C CA . PHE A 1 291 ? 18.133 0.780 9.056 1.00 97.25 291 PHE A CA 1
ATOM 2300 C C . PHE A 1 291 ? 17.456 1.993 9.710 1.00 97.25 291 PHE A C 1
ATOM 2302 O O . PHE A 1 291 ? 17.609 3.108 9.221 1.00 97.25 291 PHE A O 1
ATOM 2309 N N . LEU A 1 292 ? 16.725 1.801 10.816 1.00 97.44 292 LEU A N 1
ATOM 2310 C CA . LEU A 1 292 ? 16.109 2.894 11.568 1.00 97.44 292 LEU A CA 1
ATOM 2311 C C . LEU A 1 292 ? 17.165 3.862 12.113 1.00 97.44 292 LEU A C 1
ATOM 2313 O O . LEU A 1 292 ? 16.990 5.073 11.998 1.00 97.44 292 LEU A O 1
ATOM 2317 N N . ALA A 1 293 ? 18.261 3.344 12.670 1.00 96.75 293 ALA A N 1
ATOM 2318 C CA . ALA A 1 293 ? 19.360 4.164 13.172 1.00 96.75 293 ALA A CA 1
ATOM 2319 C C . ALA A 1 293 ? 20.006 4.996 12.051 1.00 96.75 293 ALA A C 1
ATOM 2321 O O . ALA A 1 293 ? 20.142 6.213 12.197 1.00 96.75 293 ALA A O 1
ATOM 2322 N N . ASP A 1 294 ? 20.314 4.368 10.912 1.00 95.62 294 ASP A N 1
ATOM 2323 C CA . ASP A 1 294 ? 20.867 5.048 9.734 1.00 95.62 294 ASP A CA 1
ATOM 2324 C C . ASP A 1 294 ? 19.899 6.107 9.187 1.00 95.62 294 ASP A C 1
ATOM 2326 O O . ASP A 1 294 ? 20.310 7.196 8.782 1.00 95.62 294 ASP A O 1
ATOM 2330 N N . LEU A 1 295 ? 18.595 5.810 9.200 1.00 94.31 295 LEU A N 1
ATOM 2331 C CA . LEU A 1 295 ? 17.549 6.716 8.736 1.00 94.31 295 LEU A CA 1
ATOM 2332 C C . LEU A 1 295 ? 17.430 7.947 9.644 1.00 94.31 295 LEU A C 1
ATOM 2334 O O . LEU A 1 295 ? 17.369 9.066 9.138 1.00 94.31 295 LEU A O 1
ATOM 2338 N N . ILE A 1 296 ? 17.446 7.763 10.967 1.00 94.56 296 ILE A N 1
ATOM 2339 C CA . ILE A 1 296 ? 17.436 8.860 11.950 1.00 94.56 296 ILE A CA 1
ATOM 2340 C C . ILE A 1 296 ? 18.699 9.720 11.804 1.00 94.56 296 ILE A C 1
ATOM 2342 O O . ILE A 1 296 ? 18.597 10.949 11.750 1.00 94.56 296 ILE A O 1
ATOM 2346 N N . GLU A 1 297 ? 19.876 9.100 11.679 1.00 94.88 297 GLU A N 1
ATOM 2347 C CA . GLU A 1 297 ? 21.139 9.825 11.502 1.00 94.88 297 GLU A CA 1
ATOM 2348 C C . GLU A 1 297 ? 21.151 10.625 10.194 1.00 94.88 297 GLU A C 1
ATOM 2350 O O . GLU A 1 297 ? 21.572 11.782 10.189 1.00 94.88 297 GLU A O 1
ATOM 2355 N N . ALA A 1 298 ? 20.647 10.057 9.096 1.00 91.25 298 ALA A N 1
ATOM 2356 C CA . ALA A 1 298 ? 20.553 10.755 7.816 1.00 91.25 298 ALA A CA 1
ATOM 2357 C C . ALA A 1 298 ? 19.541 11.915 7.841 1.00 91.25 298 ALA A C 1
ATOM 2359 O O . ALA A 1 298 ? 19.791 12.952 7.230 1.00 91.25 298 ALA A O 1
ATOM 2360 N N . MET A 1 299 ? 18.412 11.761 8.543 1.00 90.75 299 MET A N 1
ATOM 2361 C CA . MET A 1 299 ? 17.356 12.780 8.597 1.00 90.75 299 MET A CA 1
ATOM 2362 C C . MET A 1 299 ? 17.669 13.940 9.542 1.00 90.75 299 MET A C 1
ATOM 2364 O O . MET A 1 299 ? 17.301 15.078 9.249 1.00 90.75 299 MET A O 1
ATOM 2368 N N . PHE A 1 300 ? 18.311 13.663 10.677 1.00 91.38 300 PHE A N 1
ATOM 2369 C CA . PHE A 1 300 ? 18.439 14.638 11.764 1.00 91.38 300 PHE A CA 1
ATOM 2370 C C . PHE A 1 300 ? 19.885 14.939 12.156 1.00 91.38 300 PHE A C 1
ATOM 2372 O O . PHE A 1 300 ? 20.110 15.806 12.998 1.00 91.38 300 PHE A O 1
ATOM 2379 N N . CYS A 1 301 ? 20.869 14.243 11.575 1.00 89.31 301 CYS A N 1
ATOM 2380 C CA . CYS A 1 301 ? 22.272 14.296 12.001 1.00 89.31 301 CYS A CA 1
ATOM 2381 C C . CYS A 1 301 ? 22.450 13.989 13.500 1.00 89.31 301 CYS A C 1
ATOM 2383 O O . CYS A 1 301 ? 23.398 14.460 14.127 1.00 89.31 301 CYS A O 1
ATOM 2385 N N . GLN A 1 302 ? 21.526 13.213 14.075 1.00 90.56 302 GLN A N 1
ATOM 2386 C CA . GLN A 1 302 ? 21.529 12.792 15.471 1.00 90.56 302 GLN A CA 1
ATOM 2387 C C . GLN A 1 302 ? 21.582 11.274 15.550 1.00 90.56 302 GLN A C 1
ATOM 2389 O O . GLN A 1 302 ? 20.997 10.578 14.723 1.00 90.56 302 GLN A O 1
ATOM 2394 N N . LYS A 1 303 ? 22.254 10.765 16.579 1.00 91.81 303 LYS A N 1
ATOM 2395 C CA . LYS A 1 303 ? 22.225 9.345 16.919 1.00 91.81 303 LYS A CA 1
ATOM 2396 C C . LYS A 1 303 ? 21.346 9.169 18.137 1.00 91.81 303 LYS A C 1
ATOM 2398 O O . LYS A 1 303 ? 21.636 9.741 19.178 1.00 91.81 303 LYS A O 1
ATOM 2403 N N . LEU A 1 304 ? 20.294 8.378 17.984 1.00 93.69 304 LEU A N 1
ATOM 2404 C CA . LEU A 1 304 ? 19.469 7.936 19.097 1.00 93.69 304 LEU A CA 1
ATOM 2405 C C . LEU A 1 304 ? 19.811 6.490 19.427 1.00 93.69 304 LEU A C 1
ATOM 2407 O O . LEU A 1 304 ? 20.135 5.690 18.547 1.00 93.69 304 LEU A O 1
ATOM 2411 N N . GLN A 1 305 ? 19.756 6.171 20.708 1.00 94.25 305 GLN A N 1
ATOM 2412 C CA . GLN A 1 305 ? 20.076 4.863 21.244 1.00 94.25 305 GLN A CA 1
ATOM 2413 C C . GLN A 1 305 ? 18.799 4.114 21.583 1.00 94.25 305 GLN A C 1
ATOM 2415 O O . GLN A 1 305 ? 17.846 4.689 22.105 1.00 94.25 305 GLN A O 1
ATOM 2420 N N . VAL A 1 306 ? 18.818 2.802 21.356 1.00 96.12 306 VAL A N 1
ATOM 2421 C CA . VAL A 1 306 ? 17.825 1.917 21.958 1.00 96.12 306 VAL A CA 1
ATOM 2422 C C . VAL A 1 306 ? 17.983 1.986 23.477 1.00 96.12 306 VAL A C 1
ATOM 2424 O O . VAL A 1 306 ? 19.091 1.813 23.988 1.00 96.12 306 VAL A O 1
ATOM 2427 N N . LYS A 1 307 ? 16.889 2.235 24.200 1.00 96.44 307 LYS A N 1
ATOM 2428 C CA . LYS A 1 307 ? 16.881 2.274 25.666 1.00 96.44 307 LYS A CA 1
ATOM 2429 C C . LYS A 1 307 ? 16.108 1.082 26.230 1.00 96.44 307 LYS A C 1
ATOM 2431 O O . LYS A 1 307 ? 14.980 0.822 25.794 1.00 96.44 307 LYS A O 1
ATOM 2436 N N . PRO A 1 308 ? 16.662 0.361 27.219 1.00 95.44 308 PRO A N 1
ATOM 2437 C CA . PRO A 1 308 ? 15.895 -0.605 27.990 1.00 95.44 308 PRO A CA 1
ATOM 2438 C C . PRO A 1 308 ? 14.701 0.078 28.651 1.00 95.44 308 PRO A C 1
ATOM 2440 O O . PRO A 1 308 ? 14.828 1.153 29.240 1.00 95.44 308 PRO A O 1
ATOM 2443 N N . CYS A 1 309 ? 13.534 -0.561 28.616 1.00 92.94 309 CYS A N 1
ATOM 2444 C CA . CYS A 1 309 ? 12.304 0.045 29.114 1.00 92.94 309 CYS A CA 1
ATOM 2445 C C . CYS A 1 309 ? 12.423 0.491 30.585 1.00 92.94 309 CYS A C 1
ATOM 2447 O O . CYS A 1 309 ? 11.801 1.470 30.991 1.00 92.94 309 CYS A O 1
ATOM 2449 N N . LEU A 1 310 ? 13.200 -0.229 31.401 1.00 89.44 310 LEU A N 1
ATOM 2450 C CA . LEU A 1 310 ? 13.375 0.035 32.832 1.00 89.44 310 LEU A CA 1
ATOM 2451 C C . LEU A 1 310 ? 14.211 1.290 33.124 1.00 89.44 310 LEU A C 1
ATOM 2453 O O . LEU A 1 310 ? 14.140 1.802 34.237 1.00 89.44 310 LEU A O 1
ATOM 2457 N N . GLU A 1 311 ? 14.981 1.778 32.152 1.00 92.81 311 GLU A N 1
ATOM 2458 C CA . GLU A 1 311 ? 15.823 2.971 32.302 1.00 92.81 311 GLU A CA 1
ATOM 2459 C C . GLU A 1 311 ? 15.067 4.270 31.986 1.00 92.81 311 GLU A C 1
ATOM 2461 O O . GLU A 1 311 ? 15.486 5.349 32.409 1.00 92.81 311 GLU A O 1
ATOM 2466 N N . LEU A 1 312 ? 13.933 4.171 31.286 1.00 92.19 312 LEU A N 1
ATOM 2467 C CA . LEU A 1 312 ? 13.092 5.310 30.927 1.00 92.19 312 LEU A CA 1
ATOM 2468 C C . LEU A 1 312 ? 12.292 5.798 32.145 1.00 92.19 312 LEU A C 1
ATOM 2470 O O . LEU A 1 312 ? 11.432 5.084 32.672 1.00 92.19 312 LEU A O 1
ATOM 2474 N N . LYS A 1 313 ? 12.577 7.026 32.588 1.00 87.19 313 LYS A N 1
ATOM 2475 C CA . LYS A 1 313 ? 11.913 7.678 33.728 1.00 87.19 313 LYS A CA 1
ATOM 2476 C C . LYS A 1 313 ? 10.649 8.389 33.267 1.00 87.19 313 LYS A C 1
ATOM 2478 O O . LYS A 1 313 ? 10.688 9.113 32.282 1.00 87.19 313 LYS A O 1
ATOM 2483 N N . ASP A 1 314 ? 9.546 8.175 33.983 1.00 89.06 314 ASP A N 1
ATOM 2484 C CA . ASP A 1 314 ? 8.250 8.833 33.744 1.00 89.06 314 ASP A CA 1
ATOM 2485 C C . ASP A 1 314 ? 7.710 8.702 32.302 1.00 89.06 314 ASP A C 1
ATOM 2487 O O . ASP A 1 314 ? 6.845 9.460 31.871 1.00 89.06 314 ASP A O 1
ATOM 2491 N N . PHE A 1 315 ? 8.202 7.713 31.549 1.00 93.38 315 PHE A N 1
ATOM 2492 C CA . PHE A 1 315 ? 7.820 7.486 30.154 1.00 93.38 315 PHE A CA 1
ATOM 2493 C C . PHE A 1 315 ? 6.530 6.667 30.026 1.00 93.38 315 PHE A C 1
ATOM 2495 O O . PHE A 1 315 ? 5.667 6.962 29.200 1.00 93.38 315 PHE A O 1
ATOM 2502 N N . PHE A 1 316 ? 6.401 5.625 30.851 1.00 94.12 316 PHE A N 1
ATOM 2503 C CA . PHE A 1 316 ? 5.226 4.761 30.893 1.00 94.12 316 PHE A CA 1
ATOM 2504 C C . PHE A 1 316 ? 4.310 5.195 32.041 1.00 94.12 316 PHE A C 1
ATOM 2506 O O . PHE A 1 316 ? 4.790 5.275 33.176 1.00 94.12 316 PHE A O 1
ATOM 2513 N N . PRO A 1 317 ? 3.009 5.430 31.795 1.00 90.75 317 PRO A N 1
ATOM 2514 C CA . PRO A 1 317 ? 2.049 5.701 32.851 1.00 90.75 317 PRO A CA 1
ATOM 2515 C C . PRO A 1 317 ? 2.010 4.562 33.871 1.00 90.75 317 PRO A C 1
ATOM 2517 O O . PRO A 1 317 ? 2.098 3.382 33.522 1.00 90.75 317 PRO A O 1
ATOM 2520 N N . VAL A 1 318 ? 1.854 4.923 35.142 1.00 91.25 318 VAL A N 1
ATOM 2521 C CA . VAL A 1 318 ? 1.635 3.948 36.211 1.00 91.25 318 VAL A CA 1
ATOM 2522 C C . VAL A 1 318 ? 0.191 3.469 36.134 1.00 91.25 318 VAL A C 1
ATOM 2524 O O . VAL A 1 318 ? -0.737 4.270 36.221 1.00 91.25 318 VAL A O 1
ATOM 2527 N N . ILE A 1 319 ? 0.015 2.158 35.984 1.00 93.31 319 ILE A N 1
ATOM 2528 C CA . ILE A 1 319 ? -1.304 1.525 35.963 1.00 93.31 319 ILE A CA 1
ATOM 2529 C C . ILE A 1 319 ? -1.925 1.630 37.359 1.00 93.31 319 ILE A C 1
ATOM 2531 O O . ILE A 1 319 ? -1.308 1.233 38.352 1.00 93.31 319 ILE A O 1
ATOM 2535 N N . THR A 1 320 ? -3.143 2.162 37.440 1.00 95.38 320 THR A N 1
ATOM 2536 C CA . THR A 1 320 ? -3.850 2.357 38.712 1.00 95.38 320 THR A CA 1
ATOM 2537 C C . THR A 1 320 ? -4.580 1.090 39.158 1.00 95.38 320 THR A C 1
ATOM 2539 O O . THR A 1 320 ? -4.897 0.205 38.359 1.00 95.38 320 THR A O 1
ATOM 2542 N N . GLU A 1 321 ? -4.902 0.997 40.452 1.00 95.56 321 GLU A N 1
ATOM 2543 C CA . GLU A 1 321 ? -5.724 -0.108 40.962 1.00 95.56 321 GLU A CA 1
ATOM 2544 C C . GLU A 1 321 ? -7.095 -0.188 40.288 1.00 95.56 321 GLU A C 1
ATOM 2546 O O . GLU A 1 321 ? -7.612 -1.285 40.084 1.00 95.56 321 GLU A O 1
ATOM 2551 N N . ASP A 1 322 ? -7.678 0.953 39.928 1.00 96.00 322 ASP A N 1
ATOM 2552 C CA . ASP A 1 322 ? -8.995 0.998 39.297 1.00 96.00 322 ASP A CA 1
ATOM 2553 C C . ASP A 1 322 ? -8.944 0.455 37.866 1.00 96.00 322 ASP A C 1
ATOM 2555 O O . ASP A 1 322 ? -9.812 -0.328 37.481 1.00 96.00 322 ASP A O 1
ATOM 2559 N N . GLN A 1 323 ? -7.880 0.757 37.114 1.00 96.94 323 GLN A N 1
ATOM 2560 C CA . GLN A 1 323 ? -7.659 0.167 35.790 1.00 96.94 323 GLN A CA 1
ATOM 2561 C C . GLN A 1 323 ? -7.429 -1.354 35.868 1.00 96.94 323 GLN A C 1
ATOM 2563 O O . GLN A 1 323 ? -7.865 -2.094 34.983 1.00 96.94 323 GLN A O 1
ATOM 2568 N N . MET A 1 324 ? -6.789 -1.849 36.936 1.00 96.06 324 MET A N 1
ATOM 2569 C CA . MET A 1 324 ? -6.655 -3.295 37.170 1.00 96.06 324 MET A CA 1
ATOM 2570 C C . MET A 1 324 ? -7.990 -3.954 37.538 1.00 96.06 324 MET A C 1
ATOM 2572 O O . MET A 1 324 ? -8.288 -5.048 37.062 1.00 96.06 324 MET A O 1
ATOM 2576 N N . LYS A 1 325 ? -8.821 -3.293 38.355 1.00 95.12 325 LYS A N 1
ATOM 2577 C CA . LYS A 1 325 ? -10.168 -3.779 38.712 1.00 95.12 325 LYS A CA 1
ATOM 2578 C C . LYS A 1 325 ? -11.112 -3.794 37.506 1.00 95.12 325 LYS A C 1
ATOM 2580 O O . LYS A 1 325 ? -11.948 -4.690 37.412 1.00 95.12 325 LYS A O 1
ATOM 2585 N N . ALA A 1 326 ? -10.959 -2.846 36.580 1.00 96.69 326 ALA A N 1
ATOM 2586 C CA . ALA A 1 326 ? -11.737 -2.773 35.344 1.00 96.69 326 ALA A CA 1
ATOM 2587 C C . ALA A 1 326 ? -11.431 -3.917 34.356 1.00 96.69 326 ALA A C 1
ATOM 2589 O O . ALA A 1 326 ? -12.235 -4.184 33.462 1.00 96.69 326 ALA A O 1
ATOM 2590 N N . TYR A 1 327 ? -10.312 -4.636 34.518 1.00 96.31 327 TYR A N 1
ATOM 2591 C CA . TYR A 1 327 ? -9.940 -5.762 33.657 1.00 96.31 327 TYR A CA 1
ATOM 2592 C C . TYR A 1 327 ? -10.730 -7.031 34.024 1.00 96.31 327 TYR A C 1
ATOM 2594 O O . TYR A 1 327 ? -10.229 -7.966 34.654 1.00 96.31 327 TYR A O 1
ATOM 2602 N N . THR A 1 328 ? -12.009 -7.053 33.655 1.00 96.19 328 THR A N 1
ATOM 2603 C CA . THR A 1 328 ? -12.953 -8.111 34.032 1.00 96.19 328 THR A CA 1
ATOM 2604 C C . THR A 1 328 ? -13.039 -9.244 33.002 1.00 96.19 328 THR A C 1
ATOM 2606 O O . THR A 1 328 ? -12.579 -9.158 31.858 1.00 96.19 328 THR A O 1
ATOM 2609 N N . VAL A 1 329 ? -13.676 -10.351 33.396 1.00 94.12 329 VAL A N 1
ATOM 2610 C CA . VAL A 1 329 ? -13.970 -11.470 32.483 1.00 94.12 329 VAL A CA 1
ATOM 2611 C C . VAL A 1 329 ? -14.875 -11.026 31.331 1.00 94.12 329 VAL A C 1
ATOM 2613 O O . VAL A 1 329 ? -14.705 -11.500 30.212 1.00 94.12 329 VAL A O 1
ATOM 2616 N N . GLU A 1 330 ? -15.799 -10.098 31.576 1.00 95.12 330 GLU A N 1
ATOM 2617 C CA . GLU A 1 330 ? -16.732 -9.593 30.568 1.00 95.12 330 GLU A CA 1
ATOM 2618 C C . GLU A 1 330 ? -15.993 -8.888 29.424 1.00 95.12 330 GLU A C 1
ATOM 2620 O O . GLU A 1 330 ? -16.014 -9.375 28.291 1.00 95.12 330 GLU A O 1
ATOM 2625 N N . VAL A 1 331 ? -15.245 -7.820 29.726 1.00 95.56 331 VAL A N 1
ATOM 2626 C CA . VAL A 1 331 ? -14.527 -7.038 28.705 1.00 95.56 331 VAL A CA 1
ATOM 2627 C C . VAL A 1 331 ? -13.490 -7.884 27.962 1.00 95.56 331 VAL A C 1
ATOM 2629 O O . VAL A 1 331 ? -13.356 -7.798 26.740 1.00 95.56 331 VAL A O 1
ATOM 2632 N N . THR A 1 332 ? -12.804 -8.785 28.670 1.00 94.12 332 THR A N 1
ATOM 2633 C CA . THR A 1 332 ? -11.805 -9.666 28.050 1.00 94.12 332 THR A CA 1
ATOM 2634 C C . THR A 1 332 ? -12.426 -10.745 27.172 1.00 94.12 332 THR A C 1
ATOM 2636 O O . THR A 1 332 ? -11.810 -11.142 26.184 1.00 94.12 332 THR A O 1
ATOM 2639 N N . THR A 1 333 ? -13.632 -11.221 27.486 1.00 95.00 333 THR A N 1
ATOM 2640 C CA . THR A 1 333 ? -14.356 -12.177 26.635 1.00 95.00 333 THR A CA 1
ATOM 2641 C C . THR A 1 333 ? -14.779 -11.513 25.331 1.00 95.00 333 THR A C 1
ATOM 2643 O O . THR A 1 333 ? -14.533 -12.074 24.262 1.00 95.00 333 THR A O 1
ATOM 2646 N N . ILE A 1 334 ? -15.316 -10.290 25.404 1.00 95.81 334 ILE A N 1
ATOM 2647 C CA . ILE A 1 334 ? -15.691 -9.517 24.215 1.00 95.81 334 ILE A CA 1
ATOM 2648 C C . ILE A 1 334 ? -14.448 -9.255 23.350 1.00 95.81 334 ILE A C 1
ATOM 2650 O O . ILE A 1 334 ? -14.438 -9.598 22.165 1.00 95.81 334 ILE A O 1
ATOM 2654 N N . ALA A 1 335 ? -13.363 -8.759 23.950 1.00 95.12 335 ALA A N 1
ATOM 2655 C CA . ALA A 1 335 ? -12.123 -8.467 23.231 1.00 95.12 335 ALA A CA 1
ATOM 2656 C C . ALA A 1 335 ? -11.492 -9.715 22.587 1.00 95.12 335 ALA A C 1
ATOM 2658 O O . ALA A 1 335 ? -11.029 -9.666 21.450 1.00 95.12 335 ALA A O 1
ATOM 2659 N N . ARG A 1 336 ? -11.510 -10.871 23.267 1.00 93.44 336 ARG A N 1
ATOM 2660 C CA . ARG A 1 336 ? -11.008 -12.138 22.698 1.00 93.44 336 ARG A CA 1
ATOM 2661 C C . ARG A 1 336 ? -11.847 -12.646 21.530 1.00 93.44 336 ARG A C 1
ATOM 2663 O O . ARG A 1 336 ? -11.297 -13.318 20.663 1.00 93.44 336 ARG A O 1
ATOM 2670 N N . SER A 1 337 ? -13.142 -12.337 21.510 1.00 94.94 337 SER A N 1
ATOM 2671 C CA . SER A 1 337 ? -14.030 -12.677 20.394 1.00 94.94 337 SER A CA 1
ATOM 2672 C C . SER A 1 337 ? -13.897 -11.742 19.185 1.00 94.94 337 SER A C 1
ATOM 2674 O O . SER A 1 337 ? -14.525 -12.004 18.166 1.00 94.94 337 SER A O 1
ATOM 2676 N N . ASN A 1 338 ? -13.073 -10.686 19.281 1.00 94.94 338 ASN A N 1
ATOM 2677 C CA . ASN A 1 338 ? -12.915 -9.643 18.261 1.00 94.94 338 ASN A CA 1
ATOM 2678 C C . ASN A 1 338 ? -14.247 -8.984 17.843 1.00 94.94 338 ASN A C 1
ATOM 2680 O O . ASN A 1 338 ? -14.424 -8.564 16.701 1.00 94.94 338 ASN A O 1
ATOM 2684 N N . ASP A 1 339 ? -15.209 -8.907 18.766 1.00 95.00 339 ASP A N 1
ATOM 2685 C CA . ASP A 1 339 ? -16.520 -8.310 18.515 1.00 95.00 339 ASP A CA 1
ATOM 2686 C C . ASP A 1 339 ? -16.467 -6.802 18.799 1.00 95.00 339 ASP A C 1
ATOM 2688 O O . ASP A 1 339 ? -16.748 -6.327 19.904 1.00 95.00 339 ASP A O 1
ATOM 2692 N N . VAL A 1 340 ? -16.045 -6.041 17.787 1.00 96.62 340 VAL A N 1
ATOM 2693 C CA . VAL A 1 340 ? -15.877 -4.582 17.884 1.00 96.62 340 VAL A CA 1
ATOM 2694 C C . VAL A 1 340 ? -17.213 -3.875 18.128 1.00 96.62 340 VAL A C 1
ATOM 2696 O O . VAL A 1 340 ? -17.238 -2.847 18.802 1.00 96.62 340 VAL A O 1
ATOM 2699 N N . ALA A 1 341 ? -18.329 -4.424 17.635 1.00 96.88 341 ALA A N 1
ATOM 2700 C CA . ALA A 1 341 ? -19.655 -3.858 17.871 1.00 96.88 341 ALA A CA 1
ATOM 2701 C C . ALA A 1 341 ? -20.012 -3.925 19.361 1.00 96.88 341 ALA A C 1
ATOM 2703 O O . ALA A 1 341 ? -20.322 -2.901 19.965 1.00 96.88 341 ALA A O 1
ATOM 2704 N N . LYS A 1 342 ? -19.836 -5.092 19.992 1.00 96.62 342 LYS A N 1
ATOM 2705 C CA . LYS A 1 342 ? -20.039 -5.227 21.441 1.00 96.62 342 LYS A CA 1
ATOM 2706 C C . LYS A 1 342 ? -19.060 -4.396 22.264 1.00 96.62 342 LYS A C 1
ATOM 2708 O O . LYS A 1 342 ? -19.454 -3.866 23.297 1.00 96.62 342 LYS A O 1
ATOM 2713 N N . LEU A 1 343 ? -17.800 -4.255 21.836 1.00 96.69 343 LEU A N 1
ATOM 2714 C CA . LEU A 1 343 ? -16.852 -3.360 22.518 1.00 96.69 343 LEU A CA 1
ATOM 2715 C C . LEU A 1 343 ? -17.300 -1.899 22.457 1.00 96.69 343 LEU A C 1
ATOM 2717 O O . LEU A 1 343 ? -17.138 -1.166 23.432 1.00 96.69 343 LEU A O 1
ATOM 2721 N N . ARG A 1 344 ? -17.877 -1.481 21.331 1.00 97.38 344 ARG A N 1
ATOM 2722 C CA . ARG A 1 344 ? -18.414 -0.133 21.135 1.00 97.38 344 ARG A CA 1
ATOM 2723 C C . ARG A 1 344 ? -19.656 0.106 21.988 1.00 97.38 344 ARG A C 1
ATOM 2725 O O . ARG A 1 344 ? -19.748 1.156 22.617 1.00 97.38 344 ARG A O 1
ATOM 2732 N N . ASP A 1 345 ? -20.546 -0.877 22.089 1.00 97.06 345 ASP A N 1
ATOM 2733 C CA . ASP A 1 345 ? -21.699 -0.820 22.996 1.00 97.06 345 ASP A CA 1
ATOM 2734 C C . ASP A 1 345 ? -21.245 -0.748 24.462 1.00 97.06 345 ASP A C 1
ATOM 2736 O O . ASP A 1 345 ? -21.725 0.086 25.231 1.00 97.06 345 ASP A O 1
ATOM 2740 N N . PHE A 1 346 ? -20.260 -1.568 24.842 1.00 96.06 346 PHE A N 1
ATOM 2741 C CA . PHE A 1 346 ? -19.676 -1.559 26.183 1.00 96.06 346 PHE A CA 1
ATOM 2742 C C . PHE A 1 346 ? -19.022 -0.206 26.507 1.00 96.06 346 PHE A C 1
ATOM 2744 O O . PHE A 1 346 ? -19.227 0.342 27.590 1.00 96.06 346 PHE A O 1
ATOM 2751 N N . PHE A 1 347 ? -18.308 0.385 25.544 1.00 97.00 347 PHE A N 1
ATOM 2752 C CA . PHE A 1 347 ? -17.733 1.727 25.654 1.00 97.00 347 PHE A CA 1
ATOM 2753 C C . PHE A 1 347 ? -18.795 2.816 25.828 1.00 97.00 347 PHE A C 1
ATOM 2755 O O . PHE A 1 347 ? -18.627 3.698 26.666 1.00 97.00 347 PHE A O 1
ATOM 2762 N N . GLN A 1 348 ? -19.904 2.752 25.087 1.00 96.00 348 GLN A N 1
ATOM 2763 C CA . GLN A 1 348 ? -21.000 3.717 25.226 1.00 96.00 348 GLN A CA 1
ATOM 2764 C C . GLN A 1 348 ? -21.679 3.640 26.600 1.00 96.00 348 GLN A C 1
ATOM 2766 O O . GLN A 1 348 ? -22.128 4.662 27.116 1.00 96.00 348 GLN A O 1
ATOM 2771 N N . GLN A 1 349 ? -21.747 2.448 27.197 1.00 95.31 349 GLN A N 1
ATOM 2772 C CA . GLN A 1 349 ? -22.398 2.234 28.491 1.00 95.31 349 GLN A CA 1
ATOM 2773 C C . GLN A 1 349 ? -21.495 2.572 29.683 1.00 95.31 349 GLN A C 1
ATOM 2775 O O . GLN A 1 349 ? -21.960 3.176 30.647 1.00 95.31 349 GLN A O 1
ATOM 2780 N N . GLN A 1 350 ? -20.224 2.169 29.633 1.00 94.50 350 GLN A N 1
ATOM 2781 C CA . GLN A 1 350 ? -19.304 2.215 30.780 1.00 94.50 350 GLN A CA 1
ATOM 2782 C C . GLN A 1 350 ? -18.195 3.273 30.633 1.00 94.50 350 GLN A C 1
ATOM 2784 O O . GLN A 1 350 ? -17.472 3.569 31.586 1.00 94.50 350 GLN A O 1
ATOM 2789 N N . GLY A 1 351 ? -18.052 3.869 29.447 1.00 95.12 351 GLY A N 1
ATOM 2790 C CA . GLY A 1 351 ? -17.046 4.883 29.145 1.00 95.12 351 GLY A CA 1
ATOM 2791 C C . GLY A 1 351 ? -15.621 4.338 28.996 1.00 95.12 351 GLY A C 1
ATOM 2792 O O . GLY A 1 351 ? -15.357 3.135 29.040 1.00 95.12 351 GLY A O 1
ATOM 2793 N N . LYS A 1 352 ? -14.665 5.260 28.823 1.00 95.50 352 LYS A N 1
ATOM 2794 C CA . LYS A 1 352 ? -13.243 4.954 28.571 1.00 95.50 352 LYS A CA 1
ATOM 2795 C C . LYS A 1 352 ? -12.592 4.122 29.674 1.00 95.50 352 LYS A C 1
ATOM 2797 O O . LYS A 1 352 ? -11.830 3.213 29.364 1.00 95.50 352 LYS A O 1
ATOM 2802 N N . ALA A 1 353 ? -12.911 4.404 30.938 1.00 94.50 353 ALA A N 1
ATOM 2803 C CA . ALA A 1 353 ? -12.312 3.731 32.092 1.00 94.50 353 ALA A CA 1
ATOM 2804 C C . ALA A 1 353 ? -12.547 2.210 32.097 1.00 94.50 353 ALA A C 1
ATOM 2806 O O . ALA A 1 353 ? -11.762 1.468 32.676 1.00 94.50 353 ALA A O 1
ATOM 2807 N N . ALA A 1 354 ? -13.601 1.738 31.425 1.00 95.31 354 ALA A N 1
ATOM 2808 C CA . ALA A 1 354 ? -13.910 0.318 31.328 1.00 95.31 354 ALA A CA 1
ATOM 2809 C C . ALA A 1 354 ? -13.084 -0.423 30.262 1.00 95.31 354 ALA A C 1
ATOM 2811 O O . ALA A 1 354 ? -12.973 -1.645 30.315 1.00 95.31 354 ALA A O 1
ATOM 2812 N N . LEU A 1 355 ? -12.508 0.301 29.296 1.00 97.06 355 LEU A N 1
ATOM 2813 C CA . LEU A 1 355 ? -11.644 -0.258 28.251 1.00 97.06 355 LEU A CA 1
ATOM 2814 C C . LEU A 1 355 ? -10.159 0.040 28.484 1.00 97.06 355 LEU A C 1
ATOM 2816 O O . LEU A 1 355 ? -9.313 -0.758 28.077 1.00 97.06 355 LEU A O 1
ATOM 2820 N N . ASP A 1 356 ? -9.838 1.144 29.164 1.00 97.00 356 ASP A N 1
ATOM 2821 C CA . ASP A 1 356 ? -8.491 1.484 29.635 1.00 97.00 356 ASP A CA 1
ATOM 2822 C C . ASP A 1 356 ? -8.119 0.648 30.870 1.00 97.00 356 ASP A C 1
ATOM 2824 O O . ASP A 1 356 ? -7.951 1.145 31.981 1.00 97.00 356 ASP A O 1
ATOM 2828 N N . CYS A 1 357 ? -8.076 -0.665 30.671 1.00 96.75 357 CYS A N 1
ATOM 2829 C CA . CYS A 1 357 ? -7.936 -1.664 31.716 1.00 96.75 357 CYS A CA 1
ATOM 2830 C C . CYS A 1 357 ? -6.759 -2.597 31.424 1.00 96.75 357 CYS A C 1
ATOM 2832 O O . CYS A 1 357 ? -6.439 -2.870 30.262 1.00 96.75 357 CYS A O 1
ATOM 2834 N N . TYR A 1 358 ? -6.137 -3.120 32.483 1.00 97.00 358 TYR A N 1
ATOM 2835 C CA . TYR A 1 358 ? -4.914 -3.920 32.379 1.00 97.00 358 TYR A CA 1
ATOM 2836 C C . TYR A 1 358 ? -4.943 -5.104 33.335 1.00 97.00 358 TYR A C 1
ATOM 2838 O O . TYR A 1 358 ? -5.437 -5.009 34.458 1.00 97.00 358 TYR A O 1
ATOM 2846 N N . ASN A 1 359 ? -4.376 -6.230 32.913 1.00 94.50 359 ASN A N 1
ATOM 2847 C CA . ASN A 1 359 ? -4.205 -7.367 33.807 1.00 94.50 359 ASN A CA 1
ATOM 2848 C C . ASN A 1 359 ? -3.083 -7.112 34.836 1.00 94.50 359 ASN A C 1
ATOM 2850 O O . ASN A 1 359 ? -2.360 -6.118 34.784 1.00 94.50 359 ASN A O 1
ATOM 2854 N N . ARG A 1 360 ? -2.882 -8.062 35.758 1.00 93.25 360 ARG A N 1
ATOM 2855 C CA . ARG A 1 360 ? -1.811 -8.004 36.776 1.00 93.25 360 ARG A CA 1
ATOM 2856 C C . ARG A 1 360 ? -0.381 -7.950 36.215 1.00 93.25 360 ARG A C 1
ATOM 2858 O O . ARG A 1 360 ? 0.552 -7.729 36.980 1.00 93.25 360 ARG A O 1
ATOM 2865 N N . PHE A 1 361 ? -0.214 -8.225 34.925 1.00 93.06 361 PHE A N 1
ATOM 2866 C CA . PHE A 1 361 ? 1.052 -8.170 34.202 1.00 93.06 361 PHE A CA 1
ATOM 2867 C C . PHE A 1 361 ? 1.170 -6.890 33.368 1.00 93.06 361 PHE A C 1
ATOM 2869 O O . PHE A 1 361 ? 2.116 -6.764 32.612 1.00 93.06 361 PHE A O 1
ATOM 2876 N N . GLY A 1 362 ? 0.231 -5.946 33.464 1.00 92.88 362 GLY A N 1
ATOM 2877 C CA . GLY A 1 362 ? 0.259 -4.698 32.703 1.00 92.88 362 GLY A CA 1
ATOM 2878 C C . GLY A 1 362 ? -0.177 -4.814 31.239 1.00 92.88 362 GLY A C 1
ATOM 2879 O O . GLY A 1 362 ? -0.045 -3.852 30.489 1.00 92.88 362 GLY A O 1
ATOM 2880 N N . GLU A 1 363 ? -0.722 -5.954 30.807 1.00 94.12 363 GLU A N 1
ATOM 2881 C CA . GLU A 1 363 ? -1.250 -6.101 29.447 1.00 94.12 363 GLU A CA 1
ATOM 2882 C C . GLU A 1 363 ? -2.694 -5.599 29.369 1.00 94.12 363 GLU A C 1
ATOM 2884 O O . GLU A 1 363 ? -3.576 -6.093 30.083 1.00 94.12 363 GLU A O 1
ATOM 2889 N N . GLY A 1 364 ? -2.941 -4.651 28.464 1.00 95.56 364 GLY A N 1
ATOM 2890 C CA . GLY A 1 364 ? -4.275 -4.119 28.196 1.00 95.56 364 GLY A CA 1
ATOM 2891 C C . GLY A 1 364 ? -4.955 -4.743 26.977 1.00 95.56 364 GLY A C 1
ATOM 2892 O O . GLY A 1 364 ? -4.437 -5.656 26.325 1.00 95.56 364 GLY A O 1
ATOM 2893 N N . LEU A 1 365 ? -6.129 -4.215 26.625 1.00 97.44 365 LEU A N 1
ATOM 2894 C CA . LEU A 1 365 ? -6.867 -4.643 25.427 1.00 97.44 365 LEU A CA 1
ATOM 2895 C C . LEU A 1 365 ? -6.111 -4.320 24.130 1.00 97.44 365 LEU A C 1
ATOM 2897 O O . LEU A 1 365 ? -6.188 -5.082 23.167 1.00 97.44 365 LEU A O 1
ATOM 2901 N N . LEU A 1 366 ? -5.339 -3.227 24.116 1.00 97.38 366 LEU A N 1
ATOM 2902 C CA . LEU A 1 366 ? -4.536 -2.836 22.959 1.00 97.38 366 LEU A CA 1
ATOM 2903 C C . LEU A 1 366 ? -3.392 -3.828 22.692 1.00 97.38 366 LEU A C 1
ATOM 2905 O O . LEU A 1 366 ? -3.191 -4.217 21.545 1.00 97.38 366 LEU A O 1
ATOM 2909 N N . ASN A 1 367 ? -2.704 -4.316 23.733 1.00 95.81 367 ASN A N 1
ATOM 2910 C CA . ASN A 1 367 ? -1.704 -5.385 23.598 1.00 95.81 367 ASN A CA 1
ATOM 2911 C C . ASN A 1 367 ? -2.311 -6.642 22.967 1.00 95.81 367 ASN A C 1
ATOM 2913 O O . ASN A 1 367 ? -1.740 -7.219 22.042 1.00 95.81 367 ASN A O 1
ATOM 2917 N N . LEU A 1 368 ? -3.501 -7.043 23.431 1.00 95.62 368 LEU A N 1
ATOM 2918 C CA . LEU A 1 368 ? -4.225 -8.180 22.866 1.00 95.62 368 LEU A CA 1
ATOM 2919 C C . LEU A 1 368 ? -4.547 -7.959 21.382 1.00 95.62 368 LEU A C 1
ATOM 2921 O O . LEU A 1 368 ? -4.316 -8.866 20.581 1.00 95.62 368 LEU A O 1
ATOM 2925 N N . ALA A 1 369 ? -5.048 -6.773 21.022 1.00 97.25 369 ALA A N 1
ATOM 2926 C CA . ALA A 1 369 ? -5.373 -6.427 19.640 1.00 97.25 369 ALA A CA 1
ATOM 2927 C C . ALA A 1 369 ? -4.142 -6.530 18.732 1.00 97.25 369 ALA A C 1
ATOM 2929 O O . ALA A 1 369 ? -4.184 -7.218 17.711 1.00 97.25 369 ALA A O 1
ATOM 2930 N N . CYS A 1 370 ? -3.031 -5.915 19.146 1.00 96.50 370 CYS A N 1
ATOM 2931 C CA . CYS A 1 370 ? -1.772 -5.925 18.406 1.00 96.50 370 CYS A CA 1
ATOM 2932 C C . CYS A 1 370 ? -1.212 -7.342 18.248 1.00 96.50 370 CYS A C 1
ATOM 2934 O O . CYS A 1 370 ? -0.900 -7.760 17.135 1.00 96.50 370 CYS A O 1
ATOM 2936 N N . ARG A 1 371 ? -1.174 -8.123 19.335 1.00 92.56 371 ARG A N 1
ATOM 2937 C CA . ARG A 1 371 ? -0.656 -9.500 19.327 1.00 92.56 371 ARG A CA 1
ATOM 2938 C C . ARG A 1 371 ? -1.442 -10.410 18.391 1.00 92.56 371 ARG A C 1
ATOM 2940 O O . ARG A 1 371 ? -0.880 -11.318 17.787 1.00 92.56 371 ARG A O 1
ATOM 2947 N N . ARG A 1 372 ? -2.758 -10.199 18.302 1.00 93.00 372 ARG A N 1
ATOM 2948 C CA . ARG A 1 372 ? -3.664 -11.009 17.477 1.00 93.00 372 ARG A CA 1
ATOM 2949 C C . ARG A 1 372 ? -3.839 -10.482 16.054 1.00 93.00 372 ARG A C 1
ATOM 2951 O O . ARG A 1 372 ? -4.422 -11.197 15.250 1.00 93.00 372 ARG A O 1
ATOM 2958 N N . GLY A 1 373 ? -3.347 -9.283 15.740 1.00 93.69 373 GLY A N 1
ATOM 2959 C CA . GLY A 1 373 ? -3.609 -8.637 14.450 1.00 93.69 373 GLY A CA 1
ATOM 2960 C C . GLY A 1 373 ? -5.078 -8.240 14.273 1.00 93.69 373 GLY A C 1
ATOM 2961 O O . GLY A 1 373 ? -5.594 -8.208 13.161 1.00 93.69 373 GLY A O 1
ATOM 2962 N N . PHE A 1 374 ? -5.793 -7.970 15.370 1.00 96.38 374 PHE A N 1
ATOM 2963 C CA . PHE A 1 374 ? -7.190 -7.535 15.323 1.00 96.38 374 PHE A CA 1
ATOM 2964 C C . PHE A 1 374 ? -7.262 -6.062 14.931 1.00 96.38 374 PHE A C 1
ATOM 2966 O O . PHE A 1 374 ? -7.430 -5.180 15.774 1.00 96.38 374 PHE A O 1
ATOM 2973 N N . ARG A 1 375 ? -7.103 -5.815 13.630 1.00 96.06 375 ARG A N 1
ATOM 2974 C CA . ARG A 1 375 ? -7.031 -4.492 13.007 1.00 96.06 375 ARG A CA 1
ATOM 2975 C C . ARG A 1 375 ? -8.154 -3.558 13.457 1.00 96.06 375 ARG A C 1
ATOM 2977 O O . ARG A 1 375 ? -7.868 -2.498 14.002 1.00 96.06 375 ARG A O 1
ATOM 2984 N N . ASP A 1 376 ? -9.408 -3.960 13.279 1.00 96.19 376 ASP A N 1
ATOM 2985 C CA . ASP A 1 376 ? -10.556 -3.084 13.547 1.00 96.19 376 ASP A CA 1
ATOM 2986 C C . ASP A 1 376 ? -10.708 -2.791 15.048 1.00 96.19 376 ASP A C 1
ATOM 2988 O O . ASP A 1 376 ? -11.048 -1.674 15.441 1.00 96.19 376 ASP A O 1
ATOM 2992 N N . MET A 1 377 ? -10.368 -3.762 15.905 1.00 97.81 377 MET A N 1
ATOM 2993 C CA . MET A 1 377 ? -10.311 -3.554 17.353 1.00 97.81 377 MET A CA 1
ATOM 2994 C C . MET A 1 377 ? -9.186 -2.585 17.730 1.00 97.81 377 MET A C 1
ATOM 2996 O O . MET A 1 377 ? -9.407 -1.669 18.517 1.00 97.81 377 MET A O 1
ATOM 3000 N N . ALA A 1 378 ? -7.990 -2.747 17.159 1.00 97.69 378 ALA A N 1
ATOM 3001 C CA . ALA A 1 378 ? -6.863 -1.848 17.391 1.00 97.69 378 ALA A CA 1
ATOM 3002 C C . ALA A 1 378 ? -7.191 -0.414 16.936 1.00 97.69 378 ALA A C 1
ATOM 3004 O O . ALA A 1 378 ? -6.919 0.540 17.669 1.00 97.69 378 ALA A O 1
ATOM 3005 N N . GLN A 1 379 ? -7.836 -0.264 15.775 1.00 97.06 379 GLN A N 1
ATOM 3006 C CA . GLN A 1 379 ? -8.297 1.022 15.255 1.00 97.06 379 GLN A CA 1
ATOM 3007 C C . GLN A 1 379 ? -9.304 1.680 16.200 1.00 97.06 379 GLN A C 1
ATOM 3009 O O . GLN A 1 379 ? -9.135 2.847 16.553 1.00 97.06 379 GLN A O 1
ATOM 3014 N N . PHE A 1 380 ? -10.318 0.930 16.639 1.00 98.00 380 PHE A N 1
ATOM 3015 C CA . PHE A 1 380 ? -11.331 1.397 17.583 1.00 98.00 380 PHE A CA 1
ATOM 3016 C C . PHE A 1 380 ? -10.701 1.865 18.905 1.00 98.00 380 PHE A C 1
ATOM 3018 O O . PHE A 1 380 ? -10.929 2.995 19.344 1.00 98.00 380 PHE A O 1
ATOM 3025 N N . LEU A 1 381 ? -9.842 1.038 19.508 1.00 98.19 381 LEU A N 1
ATOM 3026 C CA . LEU A 1 381 ? -9.189 1.345 20.784 1.00 98.19 381 LEU A CA 1
ATOM 3027 C C . LEU A 1 381 ? -8.275 2.579 20.701 1.00 98.19 381 LEU A C 1
ATOM 3029 O O . LEU A 1 381 ? -8.213 3.365 21.644 1.00 98.19 381 LEU A O 1
ATOM 3033 N N . MET A 1 382 ? -7.567 2.777 19.587 1.00 97.38 382 MET A N 1
ATOM 3034 C CA . MET A 1 382 ? -6.643 3.906 19.432 1.00 97.38 382 MET A CA 1
ATOM 3035 C C . MET A 1 382 ? -7.320 5.201 18.976 1.00 97.38 382 MET A C 1
ATOM 3037 O O . MET A 1 382 ? -6.873 6.280 19.368 1.00 97.38 382 MET A O 1
ATOM 3041 N N . SER A 1 383 ? -8.332 5.124 18.112 1.00 94.44 383 SER A N 1
ATOM 3042 C CA . SER A 1 383 ? -8.912 6.303 17.452 1.00 94.44 383 SER A CA 1
ATOM 3043 C C . SER A 1 383 ? -10.210 6.782 18.088 1.00 94.44 383 SER A C 1
ATOM 3045 O O . SER A 1 383 ? -10.482 7.972 18.038 1.00 94.44 383 SER A O 1
ATOM 3047 N N . GLU A 1 384 ? -10.999 5.889 18.686 1.00 95.81 384 GLU A N 1
ATOM 3048 C CA . GLU A 1 384 ? -12.288 6.264 19.284 1.00 95.81 384 GLU A CA 1
ATOM 3049 C C . GLU A 1 384 ? -12.244 6.271 20.808 1.00 95.81 384 GLU A C 1
ATOM 3051 O O . GLU A 1 384 ? -12.773 7.176 21.445 1.00 95.81 384 GLU A O 1
ATOM 3056 N N . VAL A 1 385 ? -11.590 5.270 21.400 1.00 97.12 385 VAL A N 1
ATOM 3057 C CA . VAL A 1 385 ? -11.383 5.206 22.857 1.00 97.12 385 VAL A CA 1
ATOM 3058 C C . VAL A 1 385 ? -10.169 6.049 23.279 1.00 97.12 385 VAL A C 1
ATOM 3060 O O . VAL A 1 385 ? -10.048 6.451 24.439 1.00 97.12 385 VAL A O 1
ATOM 3063 N N . GLU A 1 386 ? -9.277 6.346 22.328 1.00 96.12 386 GLU A N 1
ATOM 3064 C CA . GLU A 1 386 ? -8.047 7.121 22.526 1.00 96.12 386 GLU A CA 1
ATOM 3065 C C . GLU A 1 386 ? -7.139 6.516 23.611 1.00 96.12 386 GLU A C 1
ATOM 3067 O O . GLU A 1 386 ? -6.643 7.217 24.503 1.00 96.12 386 GLU A O 1
ATOM 3072 N N . LEU A 1 387 ? -6.962 5.192 23.590 1.00 96.81 387 LEU A N 1
ATOM 3073 C CA . LEU A 1 387 ? -6.027 4.526 24.495 1.00 96.81 387 LEU A CA 1
ATOM 3074 C C . LEU A 1 387 ? -4.579 4.918 24.179 1.00 96.81 387 LEU A C 1
ATOM 3076 O O . LEU A 1 387 ? -4.192 5.085 23.020 1.00 96.81 387 LEU A O 1
ATOM 3080 N N . SER A 1 388 ? -3.770 5.039 25.233 1.00 95.00 388 SER A N 1
ATOM 3081 C CA . SER A 1 388 ? -2.342 5.323 25.100 1.00 95.00 388 SER A CA 1
ATOM 3082 C C . SER A 1 388 ? -1.608 4.141 24.471 1.00 95.00 388 SER A C 1
ATOM 3084 O O . SER A 1 388 ? -1.807 2.990 24.857 1.00 95.00 388 SER A O 1
ATOM 3086 N N . VAL A 1 389 ? -0.694 4.433 23.545 1.00 96.81 389 VAL A N 1
ATOM 3087 C CA . VAL A 1 389 ? 0.246 3.438 23.002 1.00 96.81 389 VAL A CA 1
ATOM 3088 C C . VAL A 1 389 ? 1.465 3.234 23.912 1.00 96.81 389 VAL A C 1
ATOM 3090 O O . VAL A 1 389 ? 2.160 2.227 23.784 1.00 96.81 389 VAL A O 1
ATOM 3093 N N . ARG A 1 390 ? 1.711 4.151 24.864 1.00 95.38 390 ARG A N 1
ATOM 3094 C CA . ARG A 1 390 ? 2.804 4.089 25.854 1.00 95.38 390 ARG A CA 1
ATOM 3095 C C . ARG A 1 390 ? 2.448 3.178 27.025 1.00 95.38 390 ARG A C 1
ATOM 3097 O O . ARG A 1 390 ? 2.510 3.585 28.177 1.00 95.38 390 ARG A O 1
ATOM 3104 N N . VAL A 1 391 ? 2.060 1.946 26.741 1.00 94.00 391 VAL A N 1
ATOM 3105 C CA . VAL A 1 391 ? 1.787 0.925 27.760 1.00 94.00 391 VAL A CA 1
ATOM 3106 C C . VAL A 1 391 ? 2.791 -0.204 27.616 1.00 94.00 391 VAL A C 1
ATOM 3108 O O . VAL A 1 391 ? 3.378 -0.390 26.546 1.00 94.00 391 VAL A O 1
ATOM 3111 N N . ARG A 1 392 ? 3.033 -0.935 28.701 1.00 94.50 392 ARG A N 1
ATOM 3112 C CA . ARG A 1 392 ? 3.952 -2.069 28.693 1.00 94.50 392 ARG A CA 1
ATOM 3113 C C . ARG A 1 392 ? 3.517 -3.141 29.668 1.00 94.50 392 ARG A C 1
ATOM 3115 O O . ARG A 1 392 ? 2.967 -2.828 30.722 1.00 94.50 392 ARG A O 1
ATOM 3122 N N . ASP A 1 393 ? 3.845 -4.376 29.329 1.00 92.81 393 ASP A N 1
ATOM 3123 C CA . ASP A 1 393 ? 3.709 -5.484 30.257 1.00 92.81 393 ASP A CA 1
ATOM 3124 C C . ASP A 1 393 ? 4.851 -5.529 31.292 1.00 92.81 393 ASP A C 1
ATOM 3126 O O . ASP A 1 393 ? 5.783 -4.714 31.303 1.00 92.81 393 ASP A O 1
ATOM 3130 N N . ASP A 1 394 ? 4.784 -6.517 32.174 1.00 91.44 394 ASP A N 1
ATOM 3131 C CA . ASP A 1 394 ? 5.760 -6.802 33.216 1.00 91.44 394 ASP A CA 1
ATOM 3132 C C . ASP A 1 394 ? 7.123 -7.219 32.657 1.00 91.44 394 ASP A C 1
ATOM 3134 O O . ASP A 1 394 ? 8.112 -7.205 33.392 1.00 91.44 394 ASP A O 1
ATOM 3138 N N . TYR A 1 395 ? 7.207 -7.538 31.370 1.00 91.75 395 TYR A N 1
ATOM 3139 C CA . TYR A 1 395 ? 8.434 -7.825 30.649 1.00 91.75 395 TYR A CA 1
ATOM 3140 C C . TYR A 1 395 ? 8.987 -6.611 29.893 1.00 91.75 395 TYR A C 1
ATOM 3142 O O . TYR A 1 395 ? 10.096 -6.672 29.365 1.00 91.75 395 TYR A O 1
ATOM 3150 N N . GLY A 1 396 ? 8.266 -5.488 29.890 1.00 93.56 396 GLY A N 1
ATOM 3151 C CA . GLY A 1 396 ? 8.654 -4.273 29.185 1.00 93.56 396 GLY A CA 1
ATOM 3152 C C . GLY A 1 396 ? 8.185 -4.191 27.737 1.00 93.56 396 GLY A C 1
ATOM 3153 O O . GLY A 1 396 ? 8.545 -3.236 27.048 1.00 93.56 396 GLY A O 1
ATOM 3154 N N . ARG A 1 397 ? 7.394 -5.158 27.266 1.00 95.75 397 ARG A N 1
ATOM 3155 C CA . ARG A 1 397 ? 6.902 -5.204 25.888 1.00 95.75 397 ARG A CA 1
ATOM 3156 C C . ARG A 1 397 ? 5.740 -4.242 25.716 1.00 95.75 397 ARG A C 1
ATOM 3158 O O . ARG A 1 397 ? 4.776 -4.255 26.478 1.00 95.75 397 ARG A O 1
ATOM 3165 N N . THR A 1 398 ? 5.839 -3.422 24.684 1.00 97.44 398 THR A N 1
ATOM 3166 C CA . THR A 1 398 ? 4.815 -2.449 24.287 1.00 97.44 398 THR A CA 1
ATOM 3167 C C . THR A 1 398 ? 3.850 -3.063 23.264 1.00 97.44 398 THR A C 1
ATOM 3169 O O . THR A 1 398 ? 4.180 -4.092 22.667 1.00 97.44 398 THR A O 1
ATOM 3172 N N . PRO A 1 399 ? 2.700 -2.427 22.960 1.00 97.50 399 PRO A N 1
ATOM 3173 C CA . PRO A 1 399 ? 1.824 -2.878 21.877 1.00 97.50 399 PRO A CA 1
ATOM 3174 C C . PRO A 1 399 ? 2.540 -3.020 20.527 1.00 97.50 399 PRO A C 1
ATOM 3176 O O . PRO A 1 399 ? 2.124 -3.813 19.688 1.00 97.50 399 PRO A O 1
ATOM 3179 N N . LEU A 1 400 ? 3.635 -2.282 20.319 1.00 97.38 400 LEU A N 1
ATOM 3180 C CA . LEU A 1 400 ? 4.452 -2.386 19.115 1.00 97.38 400 LEU A CA 1
ATOM 3181 C C . LEU A 1 400 ? 5.269 -3.686 19.061 1.00 97.38 400 LEU A C 1
ATOM 3183 O O . LEU A 1 400 ? 5.368 -4.290 17.999 1.00 97.38 400 LEU A O 1
ATOM 3187 N N . HIS A 1 401 ? 5.795 -4.156 20.198 1.00 97.31 401 HIS A N 1
ATOM 3188 C CA . HIS A 1 401 ? 6.438 -5.474 20.275 1.00 97.31 401 HIS A CA 1
ATOM 3189 C C . HIS A 1 401 ? 5.439 -6.576 19.913 1.00 97.31 401 HIS A C 1
ATOM 3191 O O . HIS A 1 401 ? 5.746 -7.461 19.119 1.00 97.31 401 HIS A O 1
ATOM 3197 N N . ASP A 1 402 ? 4.225 -6.486 20.462 1.00 95.75 402 ASP A N 1
ATOM 3198 C CA . ASP A 1 402 ? 3.144 -7.428 20.175 1.00 95.75 402 ASP A CA 1
ATOM 3199 C C . ASP A 1 402 ? 2.742 -7.414 18.689 1.00 95.75 402 ASP A C 1
ATOM 3201 O O . ASP A 1 402 ? 2.540 -8.478 18.106 1.00 95.75 402 ASP A O 1
ATOM 3205 N N . ALA A 1 403 ? 2.672 -6.234 18.060 1.00 96.12 403 ALA A N 1
ATOM 3206 C CA . ALA A 1 403 ? 2.363 -6.098 16.635 1.00 96.12 403 ALA A CA 1
ATOM 3207 C C . ALA A 1 403 ? 3.470 -6.674 15.730 1.00 96.12 403 ALA A C 1
ATOM 3209 O O . ALA A 1 403 ? 3.169 -7.321 14.726 1.00 96.12 403 ALA A O 1
ATOM 3210 N N . CYS A 1 404 ? 4.746 -6.483 16.088 1.00 94.75 404 CYS A N 1
ATOM 3211 C CA . CYS A 1 404 ? 5.883 -7.020 15.333 1.00 94.75 404 CYS A CA 1
ATOM 3212 C C . CYS A 1 404 ? 6.101 -8.529 15.535 1.00 94.75 404 CYS A C 1
ATOM 3214 O O . CYS A 1 404 ? 6.723 -9.161 14.686 1.00 94.75 404 CYS A O 1
ATOM 3216 N N . TRP A 1 405 ? 5.580 -9.118 16.618 1.00 89.94 405 TRP A N 1
ATOM 3217 C CA . TRP A 1 405 ? 5.664 -10.561 16.889 1.00 89.94 405 TRP A CA 1
ATOM 3218 C C . TRP A 1 405 ? 4.608 -11.398 16.138 1.00 89.94 405 TRP A C 1
ATOM 3220 O O . TRP A 1 405 ? 4.562 -12.627 16.252 1.00 89.94 405 TRP A O 1
ATOM 3230 N N . ASN A 1 406 ? 3.736 -10.755 15.366 1.00 87.50 406 ASN A N 1
ATOM 3231 C CA . ASN A 1 406 ? 2.703 -11.437 14.602 1.00 87.50 406 ASN A CA 1
ATOM 3232 C C . ASN A 1 406 ? 3.301 -12.273 13.443 1.00 87.50 406 ASN A C 1
ATOM 3234 O O . ASN A 1 406 ? 4.329 -11.893 12.878 1.00 87.50 406 ASN A O 1
ATOM 3238 N N . PRO A 1 407 ? 2.682 -13.413 13.062 1.00 81.00 407 PRO A N 1
ATOM 3239 C CA . PRO A 1 407 ? 3.086 -14.166 11.880 1.00 81.00 407 PRO A CA 1
ATOM 3240 C C . PRO A 1 407 ? 3.144 -13.368 10.576 1.00 81.00 407 PRO A C 1
ATOM 3242 O O . PRO A 1 407 ? 3.990 -13.674 9.737 1.00 81.00 407 PRO A O 1
ATOM 3245 N N . GLU A 1 408 ? 2.253 -12.392 10.420 1.00 83.56 408 GLU A N 1
ATOM 3246 C CA . GLU A 1 408 ? 2.194 -11.483 9.279 1.00 83.56 408 GLU A CA 1
ATOM 3247 C C . GLU A 1 408 ? 2.493 -10.049 9.743 1.00 83.56 408 GLU A C 1
ATOM 3249 O O . GLU A 1 408 ? 1.994 -9.640 10.800 1.00 83.56 408 GLU A O 1
ATOM 3254 N N . PRO A 1 409 ? 3.265 -9.251 8.981 1.00 88.25 409 PRO A N 1
ATOM 3255 C CA . PRO A 1 409 ? 3.560 -7.868 9.344 1.00 88.25 409 PRO A CA 1
ATOM 3256 C C . PRO A 1 409 ? 2.290 -7.016 9.487 1.00 88.25 409 PRO A C 1
ATOM 3258 O O . PRO A 1 409 ? 1.619 -6.696 8.508 1.00 88.25 409 PRO A O 1
ATOM 3261 N N . GLN A 1 410 ? 1.974 -6.589 10.712 1.00 94.12 410 GLN A N 1
ATOM 3262 C CA . GLN A 1 410 ? 0.786 -5.779 11.015 1.00 94.12 410 GLN A CA 1
ATOM 3263 C C . GLN A 1 410 ? 1.013 -4.293 10.694 1.00 94.12 410 GLN A C 1
ATOM 3265 O O . GLN A 1 410 ? 0.974 -3.433 11.576 1.00 94.12 410 GLN A O 1
ATOM 3270 N N . LEU A 1 411 ? 1.290 -3.984 9.425 1.00 92.50 411 LEU A N 1
ATOM 3271 C CA . LEU A 1 411 ? 1.767 -2.663 8.997 1.00 92.50 411 LEU A CA 1
ATOM 3272 C C . LEU A 1 411 ? 0.779 -1.537 9.296 1.00 92.50 411 LEU A C 1
ATOM 3274 O O . LEU A 1 411 ? 1.201 -0.465 9.718 1.00 92.50 411 LEU A O 1
ATOM 3278 N N . GLU A 1 412 ? -0.525 -1.770 9.144 1.00 91.69 412 GLU A N 1
ATOM 3279 C CA . GLU A 1 412 ? -1.528 -0.749 9.460 1.00 91.69 412 GLU A CA 1
ATOM 3280 C C . GLU A 1 412 ? -1.577 -0.428 10.958 1.00 91.69 412 GLU A C 1
ATOM 3282 O O . GLU A 1 412 ? -1.548 0.744 11.333 1.00 91.69 412 GLU A O 1
ATOM 3287 N N . ILE A 1 413 ? -1.552 -1.447 11.823 1.00 96.69 413 ILE A N 1
ATOM 3288 C CA . ILE A 1 413 ? -1.493 -1.250 13.278 1.00 96.69 413 ILE A CA 1
ATOM 3289 C C . ILE A 1 413 ? -0.219 -0.477 13.641 1.00 96.69 413 ILE A C 1
ATOM 3291 O O . ILE A 1 413 ? -0.278 0.520 14.364 1.00 96.69 413 ILE A O 1
ATOM 3295 N N . CYS A 1 414 ? 0.925 -0.882 13.085 1.00 97.56 414 CYS A N 1
ATOM 3296 C CA . CYS A 1 414 ? 2.191 -0.186 13.284 1.00 97.56 414 CYS A CA 1
ATOM 3297 C C . CYS A 1 414 ? 2.160 1.253 12.744 1.00 97.56 414 CYS A C 1
ATOM 3299 O O . CYS A 1 414 ? 2.770 2.127 13.357 1.00 97.56 414 CYS A O 1
ATOM 3301 N N . SER A 1 415 ? 1.427 1.529 11.657 1.00 96.00 415 SER A N 1
ATOM 3302 C CA . SER A 1 415 ? 1.251 2.881 11.102 1.00 96.00 415 SER A CA 1
ATOM 3303 C C . SER A 1 415 ? 0.500 3.805 12.069 1.00 96.00 415 SER A C 1
ATOM 3305 O O . SER A 1 415 ? 0.855 4.971 12.234 1.00 96.00 415 SER A O 1
ATOM 3307 N N . TRP A 1 416 ? -0.495 3.278 12.786 1.00 97.56 416 TRP A N 1
ATOM 3308 C CA . TRP A 1 416 ? -1.231 4.042 13.795 1.00 97.56 416 TRP A CA 1
ATOM 3309 C C . TRP A 1 416 ? -0.420 4.270 15.067 1.00 97.56 416 TRP A C 1
ATOM 3311 O O . TRP A 1 416 ? -0.589 5.311 15.711 1.00 97.56 416 TRP A O 1
ATOM 3321 N N . ILE A 1 417 ? 0.451 3.320 15.420 1.00 97.62 417 ILE A N 1
ATOM 3322 C CA . ILE A 1 417 ? 1.365 3.442 16.558 1.00 97.62 417 ILE A CA 1
ATOM 3323 C C . ILE A 1 417 ? 2.470 4.456 16.248 1.00 97.62 417 ILE A C 1
ATOM 3325 O O . ILE A 1 417 ? 2.649 5.385 17.030 1.00 97.62 417 ILE A O 1
ATOM 3329 N N . ILE A 1 418 ? 3.164 4.341 15.106 1.00 97.00 418 ILE A N 1
ATOM 3330 C CA . ILE A 1 418 ? 4.262 5.256 14.738 1.00 97.00 418 ILE A CA 1
ATOM 3331 C C . ILE A 1 418 ? 3.780 6.702 14.595 1.00 97.00 418 ILE A C 1
ATOM 3333 O O . ILE A 1 418 ? 4.508 7.626 14.946 1.00 97.00 418 ILE A O 1
ATOM 3337 N N . ALA A 1 419 ? 2.542 6.900 14.130 1.00 95.12 419 ALA A N 1
ATOM 3338 C CA . ALA A 1 419 ? 1.936 8.221 14.023 1.00 95.12 419 ALA A CA 1
ATOM 3339 C C . ALA A 1 419 ? 1.673 8.879 15.386 1.00 95.12 419 ALA A C 1
ATOM 3341 O O . ALA A 1 419 ? 1.640 10.106 15.470 1.00 95.12 419 ALA A O 1
ATOM 3342 N N . ARG A 1 420 ? 1.474 8.077 16.441 1.00 96.12 420 ARG A N 1
ATOM 3343 C CA . ARG A 1 420 ? 1.255 8.552 17.816 1.00 96.12 420 ARG A CA 1
ATOM 3344 C C . ARG A 1 420 ? 2.565 8.706 18.571 1.00 96.12 420 ARG A C 1
ATOM 3346 O O . ARG A 1 420 ? 2.777 9.729 19.210 1.00 96.12 420 ARG A O 1
ATOM 3353 N N . ASP A 1 421 ? 3.421 7.691 18.510 1.00 97.12 421 ASP A N 1
ATOM 3354 C CA . ASP A 1 421 ? 4.723 7.717 19.160 1.00 97.12 421 ASP A CA 1
ATOM 3355 C C . ASP A 1 421 ? 5.752 6.816 18.448 1.00 97.12 421 ASP A C 1
ATOM 3357 O O . ASP A 1 421 ? 5.780 5.598 18.668 1.00 97.12 421 ASP A O 1
ATOM 3361 N N . PRO A 1 422 ? 6.644 7.394 17.625 1.00 97.12 422 PRO A N 1
ATOM 3362 C CA . PRO A 1 422 ? 7.696 6.636 16.955 1.00 97.12 422 PRO A CA 1
ATOM 3363 C C . PRO A 1 422 ? 8.802 6.158 17.906 1.00 97.12 422 PRO A C 1
ATOM 3365 O O . PRO A 1 422 ? 9.556 5.256 17.542 1.00 97.12 422 PRO A O 1
ATOM 3368 N N . SER A 1 423 ? 8.922 6.718 19.117 1.00 97.19 423 SER A N 1
ATOM 3369 C CA . SER A 1 423 ? 9.990 6.337 20.054 1.00 97.19 423 SER A CA 1
ATOM 3370 C C . SER A 1 423 ? 9.845 4.908 20.567 1.00 97.19 423 SER A C 1
ATOM 3372 O O . SER A 1 423 ? 10.832 4.297 20.965 1.00 97.19 423 SER A O 1
ATOM 3374 N N . LEU A 1 424 ? 8.650 4.319 20.451 1.00 97.56 424 LEU A N 1
ATOM 3375 C CA . LEU A 1 424 ? 8.396 2.926 20.811 1.00 97.56 424 LEU A CA 1
ATOM 3376 C C . LEU A 1 424 ? 9.244 1.922 20.009 1.00 97.56 424 LEU A C 1
ATOM 3378 O O . LEU A 1 424 ? 9.462 0.815 20.498 1.00 97.56 424 LEU A O 1
ATOM 3382 N N . PHE A 1 425 ? 9.749 2.286 18.821 1.00 97.44 425 PHE A N 1
ATOM 3383 C CA . PHE A 1 425 ? 10.701 1.453 18.069 1.00 97.44 425 PHE A CA 1
ATOM 3384 C C . PHE A 1 425 ? 12.097 1.401 18.704 1.00 97.44 425 PHE A C 1
ATOM 3386 O O . PHE A 1 425 ? 12.851 0.471 18.438 1.00 97.44 425 PHE A O 1
ATOM 3393 N N . LEU A 1 426 ? 12.438 2.379 19.545 1.00 97.56 426 LEU A N 1
ATOM 3394 C CA . LEU A 1 426 ? 13.735 2.495 20.215 1.00 97.56 426 LEU A CA 1
ATOM 3395 C C . LEU A 1 426 ? 13.711 1.921 21.638 1.00 97.56 426 LEU A C 1
ATOM 3397 O O . LEU A 1 426 ? 14.643 2.136 22.409 1.00 97.56 426 LEU A O 1
ATOM 3401 N N . ILE A 1 427 ? 12.652 1.207 22.017 1.00 97.50 427 ILE A N 1
ATOM 3402 C CA . ILE A 1 427 ? 12.520 0.622 23.351 1.00 97.50 427 ILE A CA 1
ATOM 3403 C C . ILE A 1 427 ? 12.842 -0.859 23.281 1.00 97.50 427 ILE A C 1
ATOM 3405 O O . ILE A 1 427 ? 12.252 -1.583 22.485 1.00 97.50 427 ILE A O 1
ATOM 3409 N N . ALA A 1 428 ? 13.738 -1.303 24.156 1.00 96.88 428 ALA A N 1
ATOM 3410 C CA . ALA A 1 428 ? 14.008 -2.713 24.371 1.00 96.88 428 ALA A CA 1
ATOM 3411 C C . ALA A 1 428 ? 13.273 -3.238 25.611 1.00 96.88 428 ALA A C 1
ATOM 3413 O O . ALA A 1 428 ? 13.216 -2.569 26.649 1.00 96.88 428 ALA A O 1
ATOM 3414 N N . ASP A 1 429 ? 12.742 -4.453 25.518 1.00 95.50 429 ASP A N 1
ATOM 3415 C CA . ASP A 1 429 ? 12.172 -5.176 26.653 1.00 95.50 429 ASP A CA 1
ATOM 3416 C C . ASP A 1 429 ? 13.259 -5.618 27.664 1.00 95.50 429 ASP A C 1
ATOM 3418 O O . ASP A 1 429 ? 14.453 -5.341 27.513 1.00 95.50 429 ASP A O 1
ATOM 3422 N N . LYS A 1 430 ? 12.870 -6.345 28.718 1.00 93.19 430 LYS A N 1
ATOM 3423 C CA . LYS A 1 430 ? 13.808 -6.856 29.736 1.00 93.19 430 LYS A CA 1
ATOM 3424 C C . LYS A 1 430 ? 14.879 -7.819 29.200 1.00 93.19 430 LYS A C 1
ATOM 3426 O O . LYS A 1 430 ? 15.869 -8.043 29.893 1.00 93.19 430 LYS A O 1
ATOM 3431 N N . ARG A 1 431 ? 14.701 -8.403 28.011 1.00 89.06 431 ARG A N 1
ATOM 3432 C CA . ARG A 1 431 ? 15.705 -9.243 27.326 1.00 89.06 431 ARG A CA 1
ATOM 3433 C C . ARG A 1 431 ? 16.635 -8.436 26.426 1.00 89.06 431 ARG A C 1
ATOM 3435 O O . ARG A 1 431 ? 17.550 -9.018 25.851 1.00 89.06 431 ARG A O 1
ATOM 3442 N N . GLY A 1 432 ? 16.422 -7.127 26.310 1.00 91.94 432 GLY A N 1
ATOM 3443 C CA . GLY A 1 432 ? 17.143 -6.284 25.366 1.00 91.94 432 GLY A CA 1
ATOM 3444 C C . GLY A 1 432 ? 16.558 -6.336 23.954 1.00 91.94 432 GLY A C 1
ATOM 3445 O O . GLY A 1 432 ? 17.219 -5.880 23.022 1.00 91.94 432 GLY A O 1
ATOM 3446 N N . PHE A 1 433 ? 15.354 -6.897 23.779 1.00 94.38 433 PHE A N 1
ATOM 3447 C CA . PHE A 1 433 ? 14.756 -7.058 22.460 1.00 94.38 433 PHE A CA 1
ATOM 3448 C C . PHE A 1 433 ? 13.899 -5.857 22.087 1.00 94.38 433 PHE A C 1
ATOM 3450 O O . PHE A 1 433 ? 12.987 -5.504 22.827 1.00 94.38 433 PHE A O 1
ATOM 3457 N N . THR A 1 434 ? 14.192 -5.249 20.935 1.00 97.69 434 THR A N 1
ATOM 3458 C CA . THR A 1 434 ? 13.356 -4.217 20.298 1.00 97.69 434 THR A CA 1
ATOM 3459 C C . THR A 1 434 ? 12.147 -4.860 19.607 1.00 97.69 434 THR A C 1
ATOM 3461 O O . THR A 1 434 ? 12.142 -6.079 19.392 1.00 97.69 434 THR A O 1
ATOM 3464 N N . PRO A 1 435 ? 11.144 -4.081 19.155 1.00 97.81 435 PRO A N 1
ATOM 3465 C CA . PRO A 1 435 ? 10.046 -4.633 18.368 1.00 97.81 435 PRO A CA 1
ATOM 3466 C C . PRO A 1 435 ? 10.515 -5.413 17.132 1.00 97.81 435 PRO A C 1
ATOM 3468 O O . PRO A 1 435 ? 10.016 -6.506 16.869 1.00 97.81 435 PRO A O 1
ATOM 3471 N N . PHE A 1 436 ? 11.521 -4.920 16.402 1.00 97.06 436 PHE A N 1
ATOM 3472 C CA . PHE A 1 436 ? 11.998 -5.588 15.188 1.00 97.06 436 PHE A CA 1
ATOM 3473 C C . PHE A 1 436 ? 12.787 -6.870 15.445 1.00 97.06 436 PHE A C 1
ATOM 3475 O O . PHE A 1 436 ? 12.871 -7.702 14.547 1.00 97.06 436 PHE A O 1
ATOM 3482 N N . GLN A 1 437 ? 13.291 -7.094 16.659 1.00 94.19 437 GLN A N 1
ATOM 3483 C CA . GLN A 1 437 ? 13.875 -8.389 17.020 1.00 94.19 437 GLN A CA 1
ATOM 3484 C C . GLN A 1 437 ? 12.823 -9.500 17.157 1.00 94.19 437 GLN A C 1
ATOM 3486 O O . GLN A 1 437 ? 13.163 -10.681 17.095 1.00 94.19 437 GLN A O 1
ATOM 3491 N N . TYR A 1 438 ? 11.543 -9.140 17.295 1.00 90.00 438 TYR A N 1
ATOM 3492 C CA . TYR A 1 438 ? 10.425 -10.080 17.200 1.00 90.00 438 TYR A CA 1
ATOM 3493 C C . TYR A 1 438 ? 9.929 -10.277 15.758 1.00 90.00 438 TYR A C 1
ATOM 3495 O O . T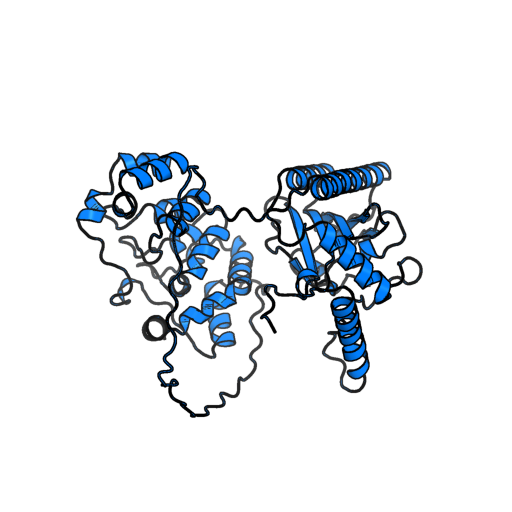YR A 1 438 ? 9.207 -11.242 15.496 1.00 90.00 438 TYR A O 1
ATOM 3503 N N . ALA A 1 439 ? 10.333 -9.408 14.823 1.00 90.31 439 ALA A N 1
ATOM 3504 C CA . ALA A 1 439 ? 9.981 -9.533 13.417 1.00 90.31 439 ALA A CA 1
ATOM 3505 C C . ALA A 1 439 ? 10.763 -10.668 12.742 1.00 90.31 439 ALA A C 1
ATOM 3507 O O . ALA A 1 439 ? 11.953 -10.885 12.985 1.00 90.31 439 ALA A O 1
ATOM 3508 N N . ARG A 1 440 ? 10.097 -11.385 11.836 1.00 85.25 440 ARG A N 1
ATOM 3509 C CA . ARG A 1 440 ? 10.712 -12.492 11.099 1.00 85.25 440 ARG A CA 1
ATOM 3510 C C . ARG A 1 440 ? 11.783 -11.965 10.134 1.00 85.25 440 ARG A C 1
ATOM 3512 O O . ARG A 1 440 ? 11.526 -10.982 9.439 1.00 85.25 440 ARG A O 1
ATOM 3519 N N . PRO A 1 441 ? 12.934 -12.651 9.992 1.00 84.75 441 PRO A N 1
ATOM 3520 C CA . PRO A 1 441 ? 13.974 -12.245 9.046 1.00 84.75 441 PRO A CA 1
ATOM 3521 C C . PRO A 1 441 ? 13.508 -12.096 7.595 1.00 84.75 441 PRO A C 1
ATOM 3523 O O . PRO A 1 441 ? 13.979 -11.209 6.887 1.00 84.75 441 PRO A O 1
ATOM 3526 N N . GLY A 1 442 ? 12.547 -12.924 7.162 1.00 82.25 442 GLY A N 1
ATOM 3527 C CA . GLY A 1 442 ? 11.953 -12.836 5.823 1.00 82.25 442 GLY A CA 1
ATOM 3528 C C . GLY A 1 442 ? 11.229 -11.513 5.549 1.00 82.25 442 GLY A C 1
ATOM 3529 O O . GLY A 1 442 ? 11.186 -11.069 4.405 1.00 82.25 442 GLY A O 1
ATOM 3530 N N . ASP A 1 443 ? 10.756 -10.838 6.598 1.00 87.19 443 ASP A N 1
ATOM 3531 C CA . ASP A 1 443 ? 9.945 -9.625 6.492 1.00 87.19 443 ASP A CA 1
ATOM 3532 C C . ASP A 1 443 ? 10.766 -8.346 6.709 1.00 87.19 443 ASP A C 1
ATOM 3534 O O . ASP A 1 443 ? 10.228 -7.241 6.664 1.00 87.19 443 ASP A O 1
ATOM 3538 N N . TRP A 1 444 ? 12.082 -8.440 6.939 1.00 91.50 444 TRP A N 1
ATOM 3539 C CA . TRP A 1 444 ? 12.913 -7.262 7.224 1.00 91.50 444 TRP A CA 1
ATOM 3540 C C . TRP A 1 444 ? 12.859 -6.208 6.116 1.00 91.50 444 TRP A C 1
ATOM 3542 O O . TRP A 1 444 ? 12.836 -5.014 6.411 1.00 91.50 444 TRP A O 1
ATOM 3552 N N . ILE A 1 445 ? 12.775 -6.622 4.849 1.00 87.94 445 ILE A N 1
ATOM 3553 C CA . ILE A 1 445 ? 12.609 -5.683 3.732 1.00 87.94 445 ILE A CA 1
ATOM 3554 C C . ILE A 1 445 ? 11.296 -4.896 3.837 1.00 87.94 445 ILE A C 1
ATOM 3556 O O . ILE A 1 445 ? 11.289 -3.690 3.589 1.00 87.94 445 ILE A O 1
ATOM 3560 N N . ILE A 1 446 ? 10.218 -5.553 4.271 1.00 89.19 446 ILE A N 1
ATOM 3561 C CA . ILE A 1 446 ? 8.898 -4.949 4.460 1.00 89.19 446 ILE A CA 1
ATOM 3562 C C . ILE A 1 446 ? 8.980 -3.904 5.574 1.00 89.19 446 ILE A C 1
ATOM 3564 O O . ILE A 1 446 ? 8.555 -2.766 5.387 1.00 89.19 446 ILE A O 1
ATOM 3568 N N . TRP A 1 447 ? 9.609 -4.244 6.699 1.00 94.38 447 TRP A N 1
ATOM 3569 C CA . TRP A 1 447 ? 9.762 -3.329 7.831 1.00 94.38 447 TRP A CA 1
ATOM 3570 C C . TRP A 1 447 ? 10.650 -2.122 7.527 1.00 94.38 447 TRP A C 1
ATOM 3572 O O . TRP A 1 447 ? 10.313 -1.004 7.912 1.00 94.38 447 TRP A O 1
ATOM 3582 N N . ARG A 1 448 ? 11.749 -2.296 6.785 1.00 95.94 448 ARG A N 1
ATOM 3583 C CA . ARG A 1 448 ? 12.568 -1.156 6.334 1.00 95.94 448 ARG A CA 1
ATOM 3584 C C . ARG A 1 448 ? 11.803 -0.259 5.375 1.00 95.94 448 ARG A C 1
ATOM 3586 O O . ARG A 1 448 ? 11.894 0.961 5.477 1.00 95.94 448 ARG A O 1
ATOM 3593 N N . ARG A 1 449 ? 11.021 -0.846 4.463 1.00 85.88 449 ARG A N 1
ATOM 3594 C CA . ARG A 1 449 ? 10.182 -0.066 3.554 1.00 85.88 449 ARG A CA 1
ATOM 3595 C C . ARG A 1 449 ? 9.112 0.710 4.316 1.00 85.88 449 ARG A C 1
ATOM 3597 O O . ARG A 1 449 ? 8.967 1.902 4.078 1.00 85.88 449 ARG A O 1
ATOM 3604 N N . PHE A 1 450 ? 8.459 0.067 5.281 1.00 94.75 450 PHE A N 1
ATOM 3605 C CA . PHE A 1 450 ? 7.523 0.705 6.200 1.00 94.75 450 PHE A CA 1
ATOM 3606 C C . PHE A 1 450 ? 8.169 1.900 6.919 1.00 94.75 450 PHE A C 1
ATOM 3608 O O . PHE A 1 450 ? 7.649 3.010 6.849 1.00 94.75 450 PHE A O 1
ATOM 3615 N N . LEU A 1 451 ? 9.340 1.719 7.539 1.00 95.62 451 LEU A N 1
ATOM 3616 C CA . LEU A 1 451 ? 10.059 2.812 8.203 1.00 95.62 451 LEU A CA 1
ATOM 3617 C C . LEU A 1 451 ? 10.390 3.957 7.243 1.00 95.62 451 LEU A C 1
ATOM 3619 O O . LEU A 1 451 ? 10.231 5.123 7.597 1.00 95.62 451 LEU A O 1
ATOM 3623 N N . PHE A 1 452 ? 10.824 3.634 6.023 1.00 90.69 452 PHE A N 1
ATOM 3624 C CA . PHE A 1 452 ? 11.118 4.635 5.006 1.00 90.69 452 PHE A CA 1
ATOM 3625 C C . PHE A 1 452 ? 9.858 5.402 4.593 1.00 90.69 452 PHE A C 1
ATOM 3627 O O . PHE A 1 452 ? 9.872 6.630 4.567 1.00 90.69 452 PHE A O 1
ATOM 3634 N N . ASP A 1 453 ? 8.751 4.721 4.307 1.00 79.94 453 ASP A N 1
ATOM 3635 C CA . ASP A 1 453 ? 7.505 5.350 3.855 1.00 79.94 453 ASP A CA 1
ATOM 3636 C C . ASP A 1 453 ? 6.850 6.189 4.978 1.00 79.94 453 ASP A C 1
ATOM 3638 O O . ASP A 1 453 ? 6.348 7.289 4.726 1.00 79.94 453 ASP A O 1
ATOM 3642 N N . HIS A 1 454 ? 6.983 5.762 6.238 1.00 90.88 454 HIS A N 1
ATOM 3643 C CA . HIS A 1 454 ? 6.476 6.460 7.428 1.00 90.88 454 HIS A CA 1
ATOM 3644 C C . HIS A 1 454 ? 7.493 7.397 8.106 1.00 90.88 454 HIS A C 1
ATOM 3646 O O . HIS A 1 454 ? 7.215 7.953 9.171 1.00 90.88 454 HIS A O 1
ATOM 3652 N N . ARG A 1 455 ? 8.652 7.644 7.481 1.00 95.19 455 ARG A N 1
ATOM 3653 C CA . ARG A 1 455 ? 9.767 8.417 8.066 1.00 95.19 455 ARG A CA 1
ATOM 3654 C C . ARG A 1 455 ? 9.395 9.825 8.535 1.00 95.19 455 ARG A C 1
ATOM 3656 O O . ARG A 1 455 ? 10.020 10.362 9.440 1.00 95.19 455 ARG A O 1
ATOM 3663 N N . HIS A 1 456 ? 8.364 10.428 7.946 1.00 88.62 456 HIS A N 1
ATOM 3664 C CA . HIS A 1 456 ? 7.883 11.757 8.323 1.00 88.62 456 HIS A CA 1
ATOM 3665 C C . HIS A 1 456 ? 7.430 11.833 9.797 1.00 88.62 456 HIS A C 1
ATOM 3667 O O . HIS A 1 456 ? 7.623 12.868 10.439 1.00 88.62 456 HIS A O 1
ATOM 3673 N N . HIS A 1 457 ? 6.933 10.729 10.369 1.00 94.00 457 HIS A N 1
ATOM 3674 C CA . HIS A 1 457 ? 6.594 10.644 11.793 1.00 94.00 457 HIS A CA 1
ATOM 3675 C C . HIS A 1 457 ? 7.823 10.683 12.711 1.00 94.00 457 HIS A C 1
ATOM 3677 O O . HIS A 1 457 ? 7.714 11.146 13.842 1.00 94.00 457 HIS A O 1
ATOM 3683 N N . LEU A 1 458 ? 9.009 10.284 12.228 1.00 94.12 458 LEU A N 1
ATOM 3684 C CA . LEU A 1 458 ? 10.243 10.261 13.027 1.00 94.12 458 LEU A CA 1
ATOM 3685 C C . LEU A 1 458 ? 10.684 11.655 13.488 1.00 94.12 458 LEU A C 1
ATOM 3687 O O . LEU A 1 458 ? 11.466 11.763 14.425 1.00 94.12 458 LEU A O 1
ATOM 3691 N N . SER A 1 459 ? 10.154 12.725 12.887 1.00 90.56 459 SER A N 1
ATOM 3692 C CA . SER A 1 459 ? 10.371 14.097 13.361 1.00 90.56 459 SER A CA 1
ATOM 3693 C C . SER A 1 459 ? 9.940 14.299 14.821 1.00 90.56 459 SER A C 1
ATOM 3695 O O . SER A 1 459 ? 10.563 15.089 15.531 1.00 90.56 459 SER A O 1
ATOM 3697 N N . ALA A 1 460 ? 8.953 13.535 15.309 1.00 93.00 460 ALA A N 1
ATOM 3698 C CA . ALA A 1 460 ? 8.535 13.570 16.709 1.00 93.00 460 ALA A CA 1
ATOM 3699 C C . ALA A 1 460 ? 9.633 13.092 17.678 1.00 93.00 460 ALA A C 1
ATOM 3701 O O . ALA A 1 460 ? 9.650 13.521 18.825 1.00 93.00 460 ALA A O 1
ATOM 3702 N N . LEU A 1 461 ? 10.613 12.299 17.221 1.00 94.50 461 LEU A N 1
ATOM 3703 C CA . LEU A 1 461 ? 11.759 11.893 18.046 1.00 94.50 461 LEU A CA 1
ATOM 3704 C C . LEU A 1 461 ? 12.631 13.079 18.485 1.00 94.50 461 LEU A C 1
ATOM 3706 O O . LEU A 1 461 ? 13.383 12.961 19.448 1.00 94.50 461 LEU A O 1
ATOM 3710 N N . MET A 1 462 ? 12.548 14.209 17.775 1.00 95.12 462 MET A N 1
ATOM 3711 C CA . MET A 1 462 ? 13.310 15.423 18.078 1.00 95.12 462 MET A CA 1
ATOM 3712 C C . MET A 1 462 ? 12.613 16.325 19.106 1.00 95.12 462 MET A C 1
ATOM 3714 O O . MET A 1 462 ? 13.155 17.370 19.470 1.00 95.12 462 MET A O 1
ATOM 3718 N N . GLN A 1 463 ? 11.416 15.959 19.578 1.00 92.06 463 GLN A N 1
ATOM 3719 C CA . GLN A 1 463 ? 10.767 16.679 20.671 1.00 92.06 463 GLN A CA 1
ATOM 3720 C C . GLN A 1 463 ? 11.621 16.570 21.947 1.00 92.06 463 GLN A C 1
ATOM 3722 O O . GLN A 1 463 ? 12.135 15.485 22.223 1.00 92.06 463 GLN A O 1
ATOM 3727 N N . PRO A 1 464 ? 11.810 17.654 22.727 1.00 90.81 464 PRO A N 1
ATOM 3728 C CA . PRO A 1 464 ? 12.769 17.668 23.836 1.00 90.81 464 PRO A CA 1
ATOM 3729 C C . PRO A 1 464 ? 12.574 16.561 24.879 1.00 90.81 464 PRO A C 1
ATOM 3731 O O . PRO A 1 464 ? 13.559 16.025 25.383 1.00 90.81 464 PRO A O 1
ATOM 3734 N N . ASP A 1 465 ? 11.325 16.211 25.185 1.00 89.12 465 ASP A N 1
ATOM 3735 C CA . ASP A 1 465 ? 10.942 15.183 26.158 1.00 89.12 465 ASP A CA 1
ATOM 3736 C C . ASP A 1 465 ? 11.289 13.761 25.697 1.00 89.12 465 ASP A C 1
ATOM 3738 O O . ASP A 1 465 ? 11.626 12.914 26.525 1.00 89.12 465 ASP A O 1
ATOM 3742 N N . ILE A 1 466 ? 11.252 13.506 24.387 1.00 92.44 466 ILE A N 1
ATOM 3743 C CA . ILE A 1 466 ? 11.673 12.235 23.790 1.00 92.44 466 ILE A CA 1
ATOM 3744 C C . ILE A 1 466 ? 13.187 12.251 23.580 1.00 92.44 466 ILE A C 1
ATOM 3746 O O . ILE A 1 466 ? 13.892 11.371 24.069 1.00 92.44 466 ILE A O 1
ATOM 3750 N N . PHE A 1 467 ? 13.714 13.277 22.913 1.00 93.19 467 PHE A N 1
ATOM 3751 C CA . PHE A 1 467 ? 15.125 13.367 22.550 1.00 93.19 467 PHE A CA 1
ATOM 3752 C C . PHE A 1 467 ? 16.050 13.215 23.764 1.00 93.19 467 PHE A C 1
ATOM 3754 O O . PHE A 1 467 ? 16.989 12.429 23.711 1.00 93.19 467 PHE A O 1
ATOM 3761 N N . GLN A 1 468 ? 15.761 13.881 24.891 1.00 93.00 468 GLN A N 1
ATOM 3762 C CA . GLN A 1 468 ? 16.575 13.759 26.111 1.00 93.00 468 GLN A CA 1
ATOM 3763 C C . GLN A 1 468 ? 16.649 12.335 26.671 1.00 93.00 468 GLN A C 1
ATOM 3765 O O . GLN A 1 468 ? 17.621 12.001 27.345 1.00 93.00 468 GLN A O 1
ATOM 3770 N N . GLN A 1 469 ? 15.634 11.507 26.423 1.00 92.81 469 GLN A N 1
ATOM 3771 C CA . GLN A 1 469 ? 15.598 10.137 26.921 1.00 92.81 469 GLN A CA 1
ATOM 3772 C C . GLN A 1 469 ? 16.353 9.164 26.017 1.00 92.81 469 GLN A C 1
ATOM 3774 O O . GLN A 1 469 ? 16.878 8.179 26.525 1.00 92.81 469 GLN A O 1
ATOM 3779 N N . PHE A 1 470 ? 16.423 9.431 24.709 1.00 94.81 470 PHE A N 1
ATOM 3780 C CA . PHE A 1 470 ? 17.007 8.516 23.721 1.00 94.81 470 PHE A CA 1
ATOM 3781 C C . PHE A 1 470 ? 18.352 8.978 23.141 1.00 94.81 470 PHE A C 1
ATOM 3783 O O . PHE A 1 470 ? 18.992 8.182 22.459 1.00 94.81 470 PHE A O 1
ATOM 3790 N N . ALA A 1 471 ? 18.788 10.215 23.396 1.00 88.25 471 ALA A N 1
ATOM 3791 C CA . ALA A 1 471 ? 20.099 10.719 22.974 1.00 88.25 471 ALA A CA 1
ATOM 3792 C C . ALA A 1 471 ? 21.293 9.994 23.632 1.00 88.25 471 ALA A C 1
ATOM 3794 O O . ALA A 1 471 ? 21.124 9.298 24.672 1.00 88.25 471 ALA A O 1
#

Organism: Fistulifera solaris (NCBI:txid1519565)

pLDDT: mean 83.66, std 22.15, range [20.67, 98.75]

InterPro domains:
  IPR002110 Ankyrin repeat [PF12796] (352-419)
  IPR029016 GAF-like domain superfamily [G3DSA:3.30.450.40] (61-230)
  IPR036770 Ankyrin repeat-containing domain superfamily [G3DSA:1.25.40.20] (321-462)
  IPR036770 Ankyrin repeat-containing domain superfamily [SSF48403] (351-454)

Radius of gyration: 26.74 Å; chains: 1; bounding box: 67×66×75 Å

Secondary structure (DSSP, 8-state):
-PPPSSSS--GGG-SSHHHHHHHHHHHHHHHHHTTTS-S------TTS-SS--TTTB----HHHHHHHHHHHHHTT-TTPPP-HHHHHHHHHHHHHTT-SEEEEEEE-SSEEEEEEEEE-TT-----SEEEGGG-HHHHHTTBSSS-EEES-TTT-TTTTT-HHHHSTT---EEEEEEEE-TTS-EEEEEEEEESS--TT---HHHHHHHHHHHHHHHHHHHHHHHHT--------------------------------PPP------------PPPPPTT-TT--HHHHHHHHHHHHHS--PPPEEGGG-SS-SPPPPHHHHHT--HHHHHHHHTT-HHHHHHHHHHH-GGGTS-B-TTS-BHHHHHHHHT-HHHHHHHHHTS---S----TT---HHHHHHTSSS--HHHHHHHHHH-GGGGGEE-TTS--GGGGS-GGGHHHHHHHHHHTGGGGGGGGSHHHHHHH-

Sequence (471 aa):
MGVPKTKYPSVLDFDSTEELTEAIQKMDLSSIQQEKGDLKDRSQSSWRLECPDISNSLPQSIENEAARLENLRSFQILETDNEIAFDSLTETVRKHFDASWAHVSFIDLGRQWYKSTASAPGREILFKEVARDHAFCAHTILNLDPMFEVCDTLEDNRFRENPLVTAFPKVRWYAGVPLVSPEGYRLGAFFVADNKARPEGLSDGDKEYLMQKAQETMQYLIQRRESGESKVTTNSCTNMKKRSSNSDLVSLKAEKSRSPSPPTLRNSCQVSISSRSLPDPSVANVHPDAFLADLIEAMFCQKLQVKPCLELKDFFPVITEDQMKAYTVEVTTIARSNDVAKLRDFFQQQGKAALDCYNRFGEGLLNLACRRGFRDMAQFLMSEVELSVRVRDDYGRTPLHDACWNPEPQLEICSWIIARDPSLFLIADKRGFTPFQYARPGDWIIWRRFLFDHRHHLSALMQPDIFQQFA

Foldseek 3Di:
DDDDPDPWDFPVVDPDLVRQLVVQVVLQVVLVVVVPDDDDDPPRRLQDEPDAPPVFWADDDSNLQSVLRVVLVLLVQPPDDADPLQQVLFQVLCVVVVAQWWFWWFDGRFWIATRYIDGDPPQDDPDRIDTLNLDPQVNQQTGNDQKDWDQAQCPDPSRVPRCVCVDPVNWTIKMWGFLAAPVGGRGTTGMTTHNDGHNVTDDPVSVVVRSVSSVSVNVVSVVSSVVVVDDPPPPPDDDDDDDDDDDDDDDDDDDDDDDDDDDDDDDDDPPPLPQDDQDDLRDPPDQLLNSLQSRCCNVPVDGFAQDELVLDPPQADDQDPLLQVLPDPVQVVCLVVLPVVVVVVVCVVPNLSSQSHAHPFFDGSLLVCLLVLSPVSNCCCCPVSVHDQRTAGNQRDTSLLSNQLHPDRSLNSVLSSLLRPVCQQSYATNVRDGSSNSHDSVCRSVSSVSCVVSVVSCVVCPPPSNVVRGD